Protein AF-A0A1I1UPD4-F1 (afdb_monomer)

Organism: NCBI:txid673379

Mean predicted aligned error: 24.64 Å

Secondary structure (DSSP, 8-state):
-----------PPPP--EETTTEE-HHHHHHHHHHHHHHHHHHHHHHHHHHHHHHHHHHHHHHHHHHHHHHHHHHHHHHS---SHHHHHHHHHHHHHHHHHHHHHHHHHHHHHHHHHHHHHHHHHHHHHHHHHHHHHHHHHHHHHHHHHHHHHHHHHHHHHHHHHHHHHHHHHHHHHHHHHHHHHHHHHHHHHHHHHHHHHHHHHHHHHHHHHHHHHHHHHHHHHHHHHHHHHHHHHHHHHHHHHHHHHHHHHHHHHHHHHHHHHHTTS-TT-SSSSSSTTSTTSSHHHHHHHHHHHHHHHHHHHHHHHHHHHHHHHHHHHHHHHHHHHHHHHHHHHHHHHHHHHHHHHHHHHHHHHHHHHHHHHHHHHHHHHHHHHHHHHHHHHHHHHHHHHHHHHHHHHHHHHHHHHHHHHHHHHHHHHHHHHHHHHHHHHHHHHHHHHHHHHHHHHHTTS------------------------------------------------------------------------------------------------GGGSPPPP-----------PPPPP---------------------------------

Foldseek 3Di:
DDDDDDDPPPPPPDPADADPPGDGDVVVVVVVVVVVVVVVVVVVVVVVVVVVVVVVVVVVVVVVVVVVVVVVVVCVLQVDDDPDPVSVVVVVVVVVVVVVVVVVVVVVVVVVVVVVVVVVVVVVVVVVVVVVVVVVVVVVVVVVVVVVVVVVVVVVVVVVVVVVVVVVVVVVVVVVVVVVVVVVVVVVVVVVVVVVVVVVVVVVVVVVVVVVVVVVVVVVVVVVVVVVVVVVVVVVVVVVVVVVVVVVVVVVVVVVVVCVVVCVPVVPDDPDPDPDPPPPPPPPPPVVPPVVPVVVVVVVVVVVVVVVVVVVVVVVVVVVVVVVVVVVVVVVVVVVVVVVVVVVVVVVVVVVVVVVVVVVVVVVVVVVVVVVVVVVVVVVVVVVVVVVVVVVVVVVVVVVVVVVVVVVVVVVVVVCVVVVVVVVVVVVVVVVVVVVVVVVVVVVVVVVVVVVDDDDDDDDDDDDDDDDDDDDDDDDDDDDDDDDDDDDDDDDDDDDDDDDDDDDDDDDDDDDDDDDDDDDDDDDDDDDDDDDDDDPDDDDDDDDPDDDDPPPDDDDDDDDDDDDDDDDDDDDDDDDDDDDDDDDDDDDDDDDDDDDDDDDDDDDDD

Structure (mmCIF, N/CA/C/O backbone):
data_AF-A0A1I1UPD4-F1
#
_entry.id   AF-A0A1I1UPD4-F1
#
loop_
_atom_site.group_PDB
_atom_site.id
_atom_site.type_symbol
_atom_site.label_atom_id
_atom_site.label_alt_id
_atom_site.label_comp_id
_atom_site.label_asym_id
_atom_site.label_entity_id
_atom_site.label_seq_id
_atom_site.pdbx_PDB_ins_code
_atom_site.Cartn_x
_atom_site.Cartn_y
_atom_site.Cartn_z
_atom_site.occupancy
_atom_site.B_iso_or_equiv
_atom_site.auth_seq_id
_atom_site.auth_comp_id
_atom_site.auth_asym_id
_atom_site.auth_atom_id
_atom_site.pdbx_PDB_model_num
ATOM 1 N N . MET A 1 1 ? -65.667 34.211 72.658 1.00 36.53 1 MET A N 1
ATOM 2 C CA . MET A 1 1 ? -65.838 34.947 71.383 1.00 36.53 1 MET A CA 1
ATOM 3 C C . MET A 1 1 ? -66.864 34.178 70.564 1.00 36.53 1 MET A C 1
ATOM 5 O O . MET A 1 1 ? -66.802 32.960 70.623 1.00 36.53 1 MET A O 1
ATOM 9 N N . GLY A 1 2 ? -67.821 34.786 69.866 1.00 38.06 2 GLY A N 1
ATOM 10 C CA . GLY A 1 2 ? -68.194 36.208 69.762 1.00 38.06 2 GLY A CA 1
ATOM 11 C C . GLY A 1 2 ? -69.703 36.339 69.473 1.00 38.06 2 GLY A C 1
ATOM 12 O O . GLY A 1 2 ? -70.385 35.321 69.426 1.00 38.06 2 GLY A O 1
ATOM 13 N N . LEU A 1 3 ? -70.230 37.561 69.337 1.00 45.00 3 LEU A N 1
ATOM 14 C CA . LEU A 1 3 ? -71.666 37.794 69.106 1.00 45.00 3 LEU A CA 1
ATOM 15 C C . LEU A 1 3 ? -72.043 37.659 67.622 1.00 45.00 3 LEU A C 1
ATOM 17 O O . LEU A 1 3 ? -71.364 38.241 66.780 1.00 45.00 3 LEU A O 1
ATOM 21 N N . ALA A 1 4 ? -73.157 36.971 67.368 1.00 40.34 4 ALA A N 1
ATOM 22 C CA . ALA A 1 4 ? -74.216 37.255 66.385 1.00 40.34 4 ALA A CA 1
ATOM 23 C C . ALA A 1 4 ? -75.279 36.144 66.566 1.00 40.34 4 ALA A C 1
ATOM 25 O O . ALA A 1 4 ? -74.913 34.975 66.640 1.00 40.34 4 ALA A O 1
ATOM 26 N N . ASP A 1 5 ? -76.583 36.367 66.718 1.00 50.75 5 ASP A N 1
ATOM 27 C CA . ASP A 1 5 ? -77.376 37.602 66.686 1.00 50.75 5 ASP A CA 1
ATOM 28 C C . ASP A 1 5 ? -77.166 38.441 65.421 1.00 50.75 5 ASP A C 1
ATOM 30 O O . ASP A 1 5 ? -76.593 39.525 65.456 1.00 50.75 5 ASP A O 1
ATOM 34 N N . ASP A 1 6 ? -77.665 37.921 64.299 1.00 39.50 6 ASP A N 1
ATOM 35 C CA . ASP A 1 6 ? -78.394 38.786 63.378 1.00 39.50 6 ASP A CA 1
ATOM 36 C C . ASP A 1 6 ? -79.651 38.084 62.847 1.00 39.50 6 ASP A C 1
ATOM 38 O O . ASP A 1 6 ? -79.739 36.852 62.817 1.00 39.50 6 ASP A O 1
ATOM 42 N N . ARG A 1 7 ? -80.675 38.872 62.511 1.00 44.12 7 ARG A N 1
ATOM 43 C CA . ARG A 1 7 ? -82.032 38.366 62.244 1.00 44.12 7 ARG A CA 1
ATOM 44 C C . ARG A 1 7 ? -82.291 38.122 60.763 1.00 44.12 7 ARG A C 1
ATOM 46 O O . ARG A 1 7 ? -83.248 38.671 60.214 1.00 44.12 7 ARG A O 1
ATOM 53 N N . ASP A 1 8 ? -81.556 37.185 60.173 1.00 46.94 8 ASP A N 1
ATOM 54 C CA . ASP A 1 8 ? -81.963 36.534 58.919 1.00 46.94 8 ASP A CA 1
ATOM 55 C C . ASP A 1 8 ? -83.119 35.544 59.166 1.00 46.94 8 ASP A C 1
ATOM 57 O O . ASP A 1 8 ? -83.080 34.353 58.853 1.00 46.94 8 ASP A O 1
ATOM 61 N N . LEU A 1 9 ? -84.213 36.083 59.716 1.00 51.03 9 LEU A N 1
ATOM 62 C CA . LEU A 1 9 ? -85.547 35.558 59.491 1.00 51.03 9 LEU A CA 1
ATOM 63 C C . LEU A 1 9 ? -85.828 35.720 57.997 1.00 51.03 9 LEU A C 1
ATOM 65 O O . LEU A 1 9 ? -86.355 36.748 57.564 1.00 51.03 9 LEU A O 1
ATOM 69 N N . LEU A 1 10 ? -85.456 34.689 57.229 1.00 48.47 10 LEU A N 1
ATOM 70 C CA . LEU A 1 10 ? -85.922 34.468 55.862 1.00 48.47 10 LEU A CA 1
ATOM 71 C C . LEU A 1 10 ? -87.392 34.897 55.781 1.00 48.47 10 LEU A C 1
ATOM 73 O O . LEU A 1 10 ? -88.182 34.449 56.621 1.00 48.47 10 LEU A O 1
ATOM 77 N N . PRO A 1 11 ? -87.773 35.769 54.829 1.00 51.81 11 PRO A N 1
ATOM 78 C CA . PRO A 1 11 ? -89.137 36.257 54.754 1.00 51.81 11 PRO A CA 1
ATOM 79 C C . PRO A 1 11 ? -90.055 35.068 54.482 1.00 51.81 11 PRO A C 1
ATOM 81 O O . PRO A 1 11 ? -90.130 34.581 53.353 1.00 51.81 11 PRO A O 1
ATOM 84 N N . LEU A 1 12 ? -90.740 34.597 55.532 1.00 50.75 12 LEU A N 1
ATOM 85 C CA . LEU A 1 12 ? -91.831 33.639 55.412 1.00 50.75 12 LEU A CA 1
ATOM 86 C C . LEU A 1 12 ? -92.776 34.204 54.355 1.00 50.75 12 LEU A C 1
ATOM 88 O O . LEU A 1 12 ? -93.256 35.332 54.510 1.00 50.75 12 LEU A O 1
ATOM 92 N N . GLY A 1 13 ? -92.939 33.453 53.260 1.00 53.78 13 GLY A N 1
ATOM 93 C CA . GLY A 1 13 ? -93.613 33.927 52.055 1.00 53.78 13 GLY A CA 1
ATOM 94 C C . GLY A 1 13 ? -94.929 34.598 52.417 1.00 53.78 13 GLY A C 1
ATOM 95 O O . GLY A 1 13 ? -95.688 34.061 53.226 1.00 53.78 13 GLY A O 1
ATOM 96 N N . SER A 1 14 ? -95.143 35.804 51.884 1.00 52.50 14 SER A N 1
ATOM 97 C CA . SER A 1 14 ? -96.248 36.682 52.276 1.00 52.50 14 SER A CA 1
ATOM 98 C C . SER A 1 14 ? -97.553 35.893 52.327 1.00 52.50 14 SER A C 1
ATOM 100 O O . SER A 1 14 ? -97.942 35.314 51.314 1.00 52.50 14 SER A O 1
ATOM 102 N N . GLY A 1 15 ? -98.166 35.831 53.514 1.00 66.94 15 GLY A N 1
ATOM 103 C CA . GLY A 1 15 ? -99.244 34.883 53.800 1.00 66.94 15 GLY A CA 1
ATOM 104 C C . GLY A 1 15 ? -100.367 34.912 52.762 1.00 66.94 15 GLY A C 1
ATOM 105 O O . GLY A 1 15 ? -100.712 35.982 52.267 1.00 66.94 15 GLY A O 1
ATOM 106 N N . PHE A 1 16 ? -100.899 33.719 52.480 1.00 73.31 16 PHE A N 1
ATOM 107 C CA . PHE A 1 16 ? -101.777 33.356 51.360 1.00 73.31 16 PHE A CA 1
ATOM 108 C C . PHE A 1 16 ? -102.656 34.484 50.797 1.00 73.31 16 PHE A C 1
ATOM 110 O O . PHE A 1 16 ? -103.367 35.168 51.541 1.00 73.31 16 PHE A O 1
ATOM 117 N N . ASP A 1 17 ? -102.688 34.604 49.470 1.00 76.75 17 ASP A N 1
ATOM 118 C CA . ASP A 1 17 ? -103.491 35.603 48.769 1.00 76.75 17 ASP A CA 1
ATOM 119 C C . ASP A 1 17 ? -104.973 35.517 49.158 1.00 76.75 17 ASP A C 1
ATOM 121 O O . ASP A 1 17 ? -105.576 34.443 49.230 1.00 76.75 17 ASP A O 1
ATOM 125 N N . ILE A 1 18 ? -105.585 36.674 49.418 1.00 74.44 18 ILE A N 1
ATOM 126 C CA . ILE A 1 18 ? -106.953 36.747 49.938 1.00 74.44 18 ILE A CA 1
ATOM 127 C C . ILE A 1 18 ? -107.952 36.852 48.782 1.00 74.44 18 ILE A C 1
ATOM 129 O O . ILE A 1 18 ? -108.127 37.900 48.155 1.00 74.44 18 ILE A O 1
ATOM 133 N N . VAL A 1 19 ? -108.677 35.763 48.545 1.00 71.75 19 VAL A N 1
ATOM 134 C CA . VAL A 1 19 ? -109.734 35.662 47.538 1.00 71.75 19 VAL A CA 1
ATOM 135 C C . VAL A 1 19 ? -111.017 36.357 48.035 1.00 71.75 19 VAL A C 1
ATOM 137 O O . VAL A 1 19 ? -111.270 36.521 49.236 1.00 71.75 19 VAL A O 1
ATOM 140 N N . ARG A 1 20 ? -111.855 36.827 47.097 1.00 67.50 20 ARG A N 1
ATOM 141 C CA . ARG A 1 20 ? -113.077 37.608 47.380 1.00 67.50 20 ARG A CA 1
ATOM 142 C C . ARG A 1 20 ? -113.941 36.975 48.484 1.00 67.50 20 ARG A C 1
ATOM 144 O O . ARG A 1 20 ? -114.362 35.830 48.365 1.00 67.50 20 ARG A O 1
ATOM 151 N N . LYS A 1 21 ? -114.308 37.806 49.472 1.00 61.62 21 LYS A N 1
ATOM 152 C CA . LYS A 1 21 ? -114.945 37.474 50.769 1.00 61.62 21 LYS A CA 1
ATOM 153 C C . LYS A 1 21 ? -114.003 36.999 51.890 1.00 61.62 21 LYS A C 1
ATOM 155 O O . LYS A 1 21 ? -114.496 36.518 52.903 1.00 61.62 21 LYS A O 1
ATOM 160 N N . GLY A 1 22 ? -112.694 37.231 51.779 1.00 65.44 22 GLY A N 1
ATOM 161 C CA . GLY A 1 22 ? -111.788 37.149 52.934 1.00 65.44 22 GLY A CA 1
ATOM 162 C C . GLY A 1 22 ? -111.326 35.735 53.287 1.00 65.44 22 GLY A C 1
ATOM 163 O O . GLY A 1 22 ? -110.913 35.503 54.418 1.00 65.44 22 GLY A O 1
ATOM 164 N N . GLY A 1 23 ? -111.421 34.797 52.342 1.00 75.00 23 GLY A N 1
ATOM 165 C CA . GLY A 1 23 ? -110.798 33.481 52.456 1.00 75.00 23 GLY A CA 1
ATOM 166 C C . GLY A 1 23 ? -109.433 33.480 51.775 1.00 75.00 23 GLY A C 1
ATOM 167 O O . G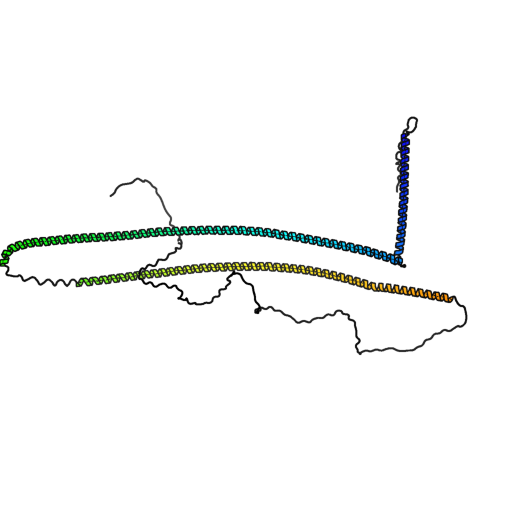LY A 1 23 ? -109.266 34.122 50.741 1.00 75.00 23 GLY A O 1
ATOM 168 N N . TYR A 1 24 ? -108.477 32.755 52.343 1.00 78.19 24 TYR A N 1
ATOM 169 C CA . TYR A 1 24 ? -107.187 32.480 51.711 1.00 78.19 24 TYR A CA 1
ATOM 170 C C . TYR A 1 24 ? -107.355 31.631 50.444 1.00 78.19 24 TYR A C 1
ATOM 172 O O . TYR A 1 24 ? -108.288 30.824 50.366 1.00 78.19 24 TYR A O 1
ATOM 180 N N . ASP A 1 25 ? -106.459 31.783 49.466 1.00 80.44 25 ASP A N 1
ATOM 181 C CA . ASP A 1 25 ? -106.403 30.873 48.326 1.00 80.44 25 ASP A CA 1
ATOM 182 C C . ASP A 1 25 ? -106.043 29.468 48.811 1.00 80.44 25 ASP A C 1
ATOM 184 O O . ASP A 1 25 ? -104.932 29.186 49.267 1.00 80.44 25 ASP A O 1
ATOM 188 N N . ARG A 1 26 ? -107.021 28.571 48.696 1.00 82.00 26 ARG A N 1
ATOM 189 C CA . ARG A 1 26 ? -106.889 27.180 49.097 1.00 82.00 26 ARG A CA 1
ATOM 190 C C . ARG A 1 26 ? -105.757 26.469 48.354 1.00 82.00 26 ARG A C 1
ATOM 192 O O . ARG A 1 26 ? -105.128 25.616 48.962 1.00 82.00 26 ARG A O 1
ATOM 199 N N . ALA A 1 27 ? -105.472 26.812 47.096 1.00 82.88 27 ALA A N 1
ATOM 200 C CA . ALA A 1 27 ? -104.369 26.187 46.369 1.00 82.88 27 ALA A CA 1
ATOM 201 C C . ALA A 1 27 ? -103.019 26.490 47.041 1.00 82.88 27 ALA A C 1
ATOM 203 O O . ALA A 1 27 ? -102.216 25.586 47.235 1.00 82.88 27 ALA A O 1
ATOM 204 N N . GLN A 1 28 ? -102.811 27.736 47.482 1.00 84.25 28 GLN A N 1
ATOM 205 C CA . GLN A 1 28 ? -101.594 28.149 48.187 1.00 84.25 28 GLN A CA 1
ATOM 206 C C . GLN A 1 28 ? -101.514 27.565 49.608 1.00 84.25 28 GLN A C 1
ATOM 208 O O . GLN A 1 28 ? -100.425 27.239 50.079 1.00 84.25 28 GLN A O 1
ATOM 213 N N . VAL A 1 29 ? -102.657 27.416 50.294 1.00 86.19 29 VAL A N 1
ATOM 214 C CA . VAL A 1 29 ? -102.732 26.754 51.610 1.00 86.19 29 VAL A CA 1
ATOM 215 C C . VAL A 1 29 ? -102.390 25.272 51.496 1.00 86.19 29 VAL A C 1
ATOM 217 O O . VAL A 1 29 ? -101.519 24.801 52.224 1.00 86.19 29 VAL A O 1
ATOM 220 N N . ASP A 1 30 ? -103.043 24.555 50.579 1.00 86.12 30 ASP A N 1
ATOM 221 C CA . ASP A 1 30 ? -102.833 23.122 50.374 1.00 86.12 30 ASP A CA 1
ATOM 222 C C . ASP A 1 30 ? -101.368 22.872 49.917 1.00 86.12 30 ASP A C 1
ATOM 224 O O . ASP A 1 30 ? -100.697 22.022 50.496 1.00 86.12 30 ASP A O 1
ATOM 228 N N . GLU A 1 31 ? -100.798 23.700 49.024 1.00 85.81 31 GLU A N 1
ATOM 229 C CA . GLU A 1 31 ? -99.375 23.639 48.618 1.00 85.81 31 GLU A CA 1
ATOM 230 C C . GLU A 1 31 ? -98.392 23.921 49.777 1.00 85.81 31 GLU A C 1
ATOM 232 O O . GLU A 1 31 ? -97.355 23.265 49.902 1.00 85.81 31 GLU A O 1
ATOM 237 N N . HIS A 1 32 ? -98.681 24.887 50.659 1.00 85.88 32 HIS A N 1
ATOM 238 C CA . HIS A 1 32 ? -97.813 25.152 51.813 1.00 85.88 32 HIS A CA 1
ATOM 239 C C . HIS A 1 32 ? -97.901 24.041 52.865 1.00 85.88 32 HIS A C 1
ATOM 241 O O . HIS A 1 32 ? -96.882 23.710 53.476 1.00 85.88 32 HIS A O 1
ATOM 247 N N . LEU A 1 33 ? -99.079 23.445 53.060 1.00 89.06 33 LEU A N 1
ATOM 248 C CA . LEU A 1 33 ? -99.227 22.276 53.921 1.00 89.06 33 LEU A CA 1
ATOM 249 C C . LEU A 1 33 ? -98.472 21.079 53.339 1.00 89.06 33 LEU A C 1
ATOM 251 O O . LEU A 1 33 ? -97.711 20.471 54.079 1.00 89.06 33 LEU A O 1
ATOM 255 N N . GLU A 1 34 ? -98.572 20.806 52.034 1.00 90.31 34 GLU A N 1
ATOM 256 C CA . GLU A 1 34 ? -97.769 19.775 51.354 1.00 90.31 34 GLU A CA 1
ATOM 257 C C . GLU A 1 34 ? -96.257 20.021 51.493 1.00 90.31 34 GLU A C 1
ATOM 259 O O . GLU A 1 34 ? -95.503 19.077 51.736 1.00 90.31 34 GLU A O 1
ATOM 264 N N . ARG A 1 35 ? -95.813 21.285 51.419 1.00 90.81 35 ARG A N 1
ATOM 265 C CA . ARG A 1 35 ? -94.422 21.692 51.678 1.00 90.81 35 ARG A CA 1
ATOM 266 C C . ARG A 1 35 ? -93.993 21.402 53.121 1.00 90.81 35 ARG A C 1
ATOM 268 O O . ARG A 1 35 ? -92.980 20.742 53.310 1.00 90.81 35 ARG A O 1
ATOM 275 N N . ILE A 1 36 ? -94.779 21.802 54.125 1.00 91.44 36 ILE A N 1
ATOM 276 C CA . ILE A 1 36 ? -94.488 21.504 55.543 1.00 91.44 36 ILE A CA 1
ATOM 277 C C . ILE A 1 36 ? -94.481 19.989 55.795 1.00 91.44 36 ILE A C 1
ATOM 279 O O . ILE A 1 36 ? -93.626 19.488 56.519 1.00 91.44 36 ILE A O 1
ATOM 283 N N . ASP A 1 37 ? -95.400 19.244 55.184 1.00 92.88 37 ASP A N 1
ATOM 284 C CA . ASP A 1 37 ? -95.463 17.784 55.271 1.00 92.88 37 ASP A CA 1
ATOM 285 C C . ASP A 1 37 ? -94.230 17.117 54.631 1.00 92.88 37 ASP A C 1
ATOM 287 O O . ASP A 1 37 ? -93.752 16.092 55.123 1.00 92.88 37 ASP A O 1
ATOM 291 N N . ALA A 1 38 ? -93.692 17.687 53.548 1.00 92.62 38 ALA A N 1
ATOM 292 C CA . ALA A 1 38 ? -92.435 17.256 52.942 1.00 92.62 38 ALA A CA 1
ATOM 293 C C . ALA A 1 38 ? -91.226 17.595 53.833 1.00 92.62 38 ALA A C 1
ATOM 295 O O . ALA A 1 38 ? -90.409 16.712 54.094 1.00 92.62 38 ALA A O 1
ATOM 296 N N . ASP A 1 39 ? -91.157 18.815 54.370 1.00 91.56 39 ASP A N 1
ATOM 297 C CA . ASP A 1 39 ? -90.093 19.266 55.276 1.00 91.56 39 ASP A CA 1
ATOM 298 C C . ASP A 1 39 ? -90.072 18.441 56.577 1.00 91.56 39 ASP A C 1
ATOM 300 O O . ASP A 1 39 ? -89.012 18.029 57.045 1.00 91.56 39 ASP A O 1
ATOM 304 N N . LEU A 1 40 ? -91.239 18.108 57.143 1.00 93.81 40 LEU A N 1
ATOM 305 C CA . LEU A 1 40 ? -91.360 17.236 58.317 1.00 93.81 40 LEU A CA 1
ATOM 306 C C . LEU A 1 40 ? -90.964 15.785 58.017 1.00 93.81 40 LEU A C 1
ATOM 308 O O . LEU A 1 40 ? -90.364 15.132 58.876 1.00 93.81 40 LEU A O 1
ATOM 312 N N . ARG A 1 41 ? -91.260 15.265 56.817 1.00 94.69 41 ARG A N 1
ATOM 313 C CA . ARG A 1 41 ? -90.784 13.940 56.374 1.00 94.69 41 ARG A CA 1
ATOM 314 C C . ARG A 1 41 ? -89.267 13.929 56.194 1.00 94.69 41 ARG A C 1
ATOM 316 O O . ARG A 1 41 ? -88.632 12.977 56.643 1.00 94.69 41 ARG A O 1
ATOM 323 N N . LEU A 1 42 ? -88.695 14.987 55.616 1.00 94.75 42 LEU A N 1
ATOM 324 C CA . LEU A 1 42 ? -87.251 15.161 55.467 1.00 94.75 42 LEU A CA 1
ATOM 325 C C . LEU A 1 42 ? -86.563 15.230 56.837 1.00 94.75 42 LEU A C 1
ATOM 327 O O . LEU A 1 42 ? -85.730 14.383 57.132 1.00 94.75 42 LEU A O 1
ATOM 331 N N . LEU A 1 43 ? -87.001 16.120 57.732 1.00 94.25 43 LEU A N 1
ATOM 332 C CA . LEU A 1 43 ? -86.461 16.231 59.095 1.00 94.25 43 LEU A CA 1
ATOM 333 C C . LEU A 1 43 ? -86.627 14.944 59.920 1.00 94.25 43 LEU A C 1
ATOM 335 O O . LEU A 1 43 ? -85.787 14.642 60.766 1.00 94.25 43 LEU A O 1
ATOM 339 N N . THR A 1 44 ? -87.688 14.166 59.683 1.00 95.56 44 THR A N 1
ATOM 340 C CA . THR A 1 44 ? -87.862 12.841 60.303 1.00 95.56 44 THR A CA 1
ATOM 341 C C . THR A 1 44 ? -86.841 11.841 59.756 1.00 95.56 44 THR A C 1
ATOM 343 O O . THR A 1 44 ? -86.198 11.149 60.542 1.00 95.56 44 THR A O 1
ATOM 346 N N . SER A 1 45 ? -86.641 11.808 58.435 1.00 96.56 45 SER A N 1
ATOM 347 C CA . SER A 1 45 ? -85.617 10.987 57.777 1.00 96.56 45 SER A CA 1
ATOM 348 C C . SER A 1 45 ? -84.206 11.348 58.252 1.00 96.56 45 SER A C 1
ATOM 350 O O . SER A 1 45 ? -83.440 10.461 58.618 1.00 96.56 45 SER A O 1
ATOM 352 N N . ASP A 1 46 ? -83.876 12.638 58.316 1.00 94.88 46 ASP A N 1
ATOM 353 C CA . ASP A 1 46 ? -82.564 13.134 58.741 1.00 94.88 46 ASP A CA 1
ATOM 354 C C . ASP A 1 46 ? -82.305 12.847 60.225 1.00 94.88 46 ASP A C 1
ATOM 356 O O . ASP A 1 46 ? -81.214 12.409 60.594 1.00 94.88 46 ASP A O 1
ATOM 360 N N . ARG A 1 47 ? -83.323 13.009 61.085 1.00 95.94 47 ARG A N 1
ATOM 361 C CA . ARG A 1 47 ? -83.262 12.599 62.497 1.00 95.94 47 ARG A CA 1
ATOM 362 C C . ARG A 1 47 ? -82.999 11.102 62.622 1.00 95.94 47 ARG A C 1
ATOM 364 O O . ARG A 1 47 ? -82.130 10.707 63.394 1.00 95.94 47 ARG A O 1
ATOM 371 N N . ASP A 1 48 ? -83.739 10.270 61.897 1.00 95.94 48 ASP A N 1
ATOM 372 C CA . ASP A 1 48 ? -83.646 8.815 62.035 1.00 95.94 48 ASP A CA 1
ATOM 373 C C . ASP A 1 48 ? -82.342 8.273 61.424 1.00 95.94 48 ASP A C 1
ATOM 375 O O . ASP A 1 48 ? -81.726 7.365 61.989 1.00 95.94 48 ASP A O 1
ATOM 379 N N . ALA A 1 49 ? -81.832 8.911 60.365 1.00 95.69 49 ALA A N 1
ATOM 380 C CA . ALA A 1 49 ? -80.484 8.695 59.848 1.00 95.69 49 ALA A CA 1
ATOM 381 C C . ALA A 1 49 ? -79.404 9.103 60.867 1.00 95.69 49 ALA A C 1
ATOM 383 O O . ALA A 1 49 ? -78.490 8.321 61.124 1.00 95.69 49 ALA A O 1
ATOM 384 N N . ALA A 1 50 ? -79.519 10.271 61.508 1.00 93.62 50 ALA A N 1
ATOM 385 C CA . ALA A 1 50 ? -78.577 10.722 62.536 1.00 93.62 50 ALA A CA 1
ATOM 386 C C . ALA A 1 50 ? -78.602 9.833 63.795 1.00 93.62 50 ALA A C 1
ATOM 388 O O . ALA A 1 50 ? -77.553 9.541 64.372 1.00 93.62 50 ALA A O 1
ATOM 389 N N . VAL A 1 51 ? -79.777 9.340 64.204 1.00 96.25 51 VAL A N 1
ATOM 390 C CA . VAL A 1 51 ? -79.921 8.349 65.285 1.00 96.25 51 VAL A CA 1
ATOM 391 C C . VAL A 1 51 ? -79.281 7.014 64.891 1.00 96.25 51 VAL A C 1
ATOM 393 O O . VAL A 1 51 ? -78.584 6.413 65.709 1.00 96.25 51 VAL A O 1
ATOM 396 N N . SER A 1 52 ? -79.448 6.571 63.640 1.00 95.44 52 SER A N 1
ATOM 397 C CA . SER A 1 52 ? -78.793 5.364 63.123 1.00 95.44 52 SER A CA 1
ATOM 398 C C . SER A 1 52 ? -77.265 5.500 63.115 1.00 95.44 52 SER A C 1
ATOM 400 O O . SER A 1 52 ? -76.584 4.649 63.688 1.00 95.44 52 SER A O 1
ATOM 402 N N . GLN A 1 53 ? -76.732 6.608 62.588 1.00 94.56 53 GLN A N 1
ATOM 403 C CA . GLN A 1 53 ? -75.296 6.918 62.585 1.00 94.56 53 GLN A CA 1
ATOM 404 C C . GLN A 1 53 ? -74.729 7.016 64.007 1.00 94.56 53 GLN A C 1
ATOM 406 O O . GLN A 1 53 ? -73.681 6.445 64.292 1.00 94.56 53 GLN A O 1
ATOM 411 N N . SER A 1 54 ? -75.434 7.674 64.932 1.00 95.75 54 SER A N 1
ATOM 412 C CA . SER A 1 54 ? -75.046 7.751 66.347 1.00 95.75 54 SER A CA 1
ATOM 413 C C . SER A 1 54 ? -75.007 6.365 67.009 1.00 95.75 54 SER A C 1
ATOM 415 O O . SER A 1 54 ? -74.059 6.033 67.727 1.00 95.75 54 SER A O 1
ATOM 417 N N . GLY A 1 55 ? -75.991 5.509 66.713 1.00 95.88 55 GLY A N 1
ATOM 418 C CA . GLY A 1 55 ? -76.025 4.118 67.166 1.00 95.88 55 GLY A CA 1
ATOM 419 C C . GLY A 1 55 ? -74.924 3.244 66.554 1.00 95.88 55 GLY A C 1
ATOM 420 O O . GLY A 1 55 ? -74.427 2.335 67.219 1.00 95.88 55 GLY A O 1
ATOM 421 N N . GLU A 1 56 ? -74.512 3.510 65.315 1.00 95.81 56 GLU A N 1
ATOM 422 C CA . GLU A 1 56 ? -73.400 2.818 64.661 1.00 95.81 56 GLU A CA 1
ATOM 423 C C . GLU A 1 56 ? -72.039 3.273 65.203 1.00 95.81 56 GLU A C 1
ATOM 425 O O . GLU A 1 56 ? -71.251 2.433 65.632 1.00 95.81 56 GLU A O 1
ATOM 430 N N . LEU A 1 57 ? -71.800 4.583 65.304 1.00 94.06 57 LEU A N 1
ATOM 431 C CA . LEU A 1 57 ? -70.605 5.149 65.938 1.00 94.06 57 LEU A CA 1
ATOM 432 C C . LEU A 1 57 ? -70.462 4.678 67.392 1.00 94.06 57 LEU A C 1
ATOM 434 O O . LEU A 1 57 ? -69.358 4.364 67.829 1.00 94.06 57 LEU A O 1
ATOM 438 N N . SER A 1 58 ? -71.569 4.537 68.127 1.00 96.25 58 SER A N 1
ATOM 439 C CA . SER A 1 58 ? -71.563 3.962 69.479 1.00 96.25 58 SER A CA 1
ATOM 440 C C . SER A 1 58 ? -71.101 2.497 69.494 1.00 96.25 58 SER A C 1
ATOM 442 O O . SER A 1 58 ? -70.325 2.116 70.368 1.00 96.25 58 SER A O 1
ATOM 444 N N . LYS A 1 59 ? -71.514 1.676 68.514 1.00 96.38 59 LYS A N 1
ATOM 445 C CA . LYS A 1 59 ? -71.033 0.287 68.368 1.00 96.38 59 LYS A CA 1
ATOM 446 C C . LYS A 1 59 ? -69.559 0.234 67.969 1.00 96.38 59 LYS A C 1
ATOM 448 O O . LYS A 1 59 ? -68.824 -0.582 68.513 1.00 96.38 59 LYS A O 1
ATOM 453 N N . GLN A 1 60 ? -69.123 1.099 67.052 1.00 96.38 60 GLN A N 1
ATOM 454 C CA . GLN A 1 60 ? -67.721 1.188 66.631 1.00 96.38 60 GLN A CA 1
ATOM 455 C C . GLN A 1 60 ? -66.820 1.616 67.801 1.00 96.38 60 GLN A C 1
ATOM 457 O O . GLN A 1 60 ? -65.786 0.995 68.030 1.00 96.38 60 GLN A O 1
ATOM 462 N N . LEU A 1 61 ? -67.245 2.605 68.598 1.00 95.56 61 LEU A N 1
ATOM 463 C CA . LEU A 1 61 ? -66.548 3.026 69.816 1.00 95.56 61 LEU A CA 1
ATOM 464 C C . LEU A 1 61 ? -66.473 1.911 70.862 1.00 95.56 61 LEU A C 1
ATOM 466 O O . LEU A 1 61 ? -65.418 1.732 71.464 1.00 95.56 61 LEU A O 1
ATOM 470 N N . GLU A 1 62 ? -67.548 1.153 71.084 1.00 95.62 62 GLU A N 1
ATOM 471 C CA . GLU A 1 62 ? -67.532 0.063 72.067 1.00 95.62 62 GLU A CA 1
ATOM 472 C C . GLU A 1 62 ? -66.711 -1.144 71.586 1.00 95.62 62 GLU A C 1
ATOM 474 O O . GLU A 1 62 ? -65.951 -1.719 72.364 1.00 95.62 62 GLU A O 1
ATOM 479 N N . SER A 1 63 ? -66.750 -1.453 70.284 1.00 96.56 63 SER A N 1
ATOM 480 C CA . SER A 1 63 ? -65.850 -2.426 69.656 1.00 96.56 63 SER A CA 1
ATOM 481 C C . SER A 1 63 ? -64.388 -2.016 69.852 1.00 96.56 63 SER A C 1
ATOM 483 O O . SER A 1 63 ? -63.614 -2.782 70.423 1.00 96.56 63 SER A O 1
ATOM 485 N N . ALA A 1 64 ? -64.028 -0.782 69.481 1.00 93.75 64 ALA A N 1
ATOM 486 C CA . ALA A 1 64 ? -62.673 -0.254 69.631 1.00 93.75 64 ALA A CA 1
ATOM 487 C C . ALA A 1 64 ? -62.225 -0.176 71.102 1.00 93.75 64 ALA A C 1
ATOM 489 O O . ALA A 1 64 ? -61.065 -0.434 71.400 1.00 93.75 64 ALA A O 1
ATOM 490 N N . ARG A 1 65 ? -63.127 0.120 72.049 1.00 94.62 65 ARG A N 1
ATOM 491 C CA . ARG A 1 65 ? -62.838 0.038 73.494 1.00 94.62 65 ARG A CA 1
ATOM 492 C C . ARG A 1 65 ? -62.534 -1.389 73.930 1.00 94.62 65 ARG A C 1
ATOM 494 O O . ARG A 1 65 ? -61.547 -1.592 74.629 1.00 94.62 65 ARG A O 1
ATOM 501 N N . SER A 1 66 ? -63.342 -2.365 73.513 1.00 95.12 66 SER A N 1
ATOM 502 C CA . SER A 1 66 ? -63.121 -3.777 73.851 1.00 95.12 66 SER A CA 1
ATOM 503 C C . SER A 1 66 ? -61.818 -4.321 73.250 1.00 95.12 66 SER A C 1
ATOM 505 O O . SER A 1 66 ? -61.101 -5.079 73.902 1.00 95.12 66 SER A O 1
ATOM 507 N N . GLU A 1 67 ? -61.456 -3.861 72.050 1.00 94.25 67 GLU A N 1
ATOM 508 C CA . GLU A 1 67 ? -60.186 -4.166 71.394 1.00 94.25 67 GLU A CA 1
ATOM 509 C C . GLU A 1 67 ? -59.005 -3.504 72.115 1.00 94.25 67 GLU A C 1
ATOM 511 O O . GLU A 1 67 ? -58.044 -4.189 72.457 1.00 94.25 67 GLU A O 1
ATOM 516 N N . ILE A 1 68 ? -59.095 -2.209 72.443 1.00 92.81 68 ILE A N 1
ATOM 517 C CA . ILE A 1 68 ? -58.087 -1.488 73.236 1.00 92.81 68 ILE A CA 1
ATOM 518 C C . ILE A 1 68 ? -57.879 -2.155 74.600 1.00 92.81 68 ILE A C 1
ATOM 520 O O . ILE A 1 68 ? -56.739 -2.276 75.041 1.00 92.81 68 ILE A O 1
ATOM 524 N N . GLU A 1 69 ? -58.939 -2.611 75.264 1.00 92.50 69 GLU A N 1
ATOM 525 C CA . GLU A 1 69 ? -58.831 -3.267 76.569 1.00 92.50 69 GLU A CA 1
ATOM 526 C C . GLU A 1 69 ? -58.253 -4.689 76.456 1.00 92.50 69 GLU A C 1
ATOM 528 O O . GLU A 1 69 ? -57.401 -5.076 77.256 1.00 92.50 69 GLU A O 1
ATOM 533 N N . SER A 1 70 ? -58.602 -5.434 75.400 1.00 91.94 70 SER A N 1
ATOM 534 C CA . SER A 1 70 ? -57.955 -6.710 75.061 1.00 91.94 70 SER A CA 1
ATOM 535 C C . SER A 1 70 ? -56.456 -6.530 74.788 1.00 91.94 70 SER A C 1
ATOM 537 O O . SER A 1 70 ? -55.632 -7.251 75.356 1.00 91.94 70 SER A O 1
ATOM 539 N N . LEU A 1 71 ? -56.085 -5.529 73.982 1.00 86.56 71 LEU A N 1
ATOM 540 C CA . LEU A 1 71 ? -54.698 -5.186 73.660 1.00 86.56 71 LEU A CA 1
ATOM 541 C C . LEU A 1 71 ? -53.926 -4.703 74.895 1.00 86.56 71 LEU A C 1
ATOM 543 O O . LEU A 1 71 ? -52.782 -5.108 75.087 1.00 86.56 71 LEU A O 1
ATOM 547 N N . ARG A 1 72 ? -54.540 -3.902 75.775 1.00 87.31 72 ARG A N 1
ATOM 548 C CA . ARG A 1 72 ? -53.953 -3.517 77.070 1.00 87.31 72 ARG A CA 1
ATOM 549 C C . ARG A 1 72 ? -53.707 -4.729 77.953 1.00 87.31 72 ARG A C 1
ATOM 551 O O . ARG A 1 72 ? -52.597 -4.880 78.446 1.00 87.31 72 ARG A O 1
ATOM 558 N N . GLY A 1 73 ? -54.686 -5.623 78.089 1.00 84.69 73 GLY A N 1
ATOM 559 C CA . GLY A 1 73 ? -54.529 -6.862 78.849 1.00 84.69 73 GLY A CA 1
ATOM 560 C C . GLY A 1 73 ? -53.435 -7.776 78.280 1.00 84.69 73 GLY A C 1
ATOM 561 O O . GLY A 1 73 ? -52.702 -8.399 79.044 1.00 84.69 73 GLY A O 1
ATOM 562 N N . GLN A 1 74 ? -53.278 -7.835 76.952 1.00 80.31 74 GLN A N 1
ATOM 563 C CA . GLN A 1 74 ? -52.163 -8.533 76.296 1.00 80.31 74 GLN A CA 1
ATOM 564 C C . GLN A 1 74 ? -50.815 -7.858 76.599 1.00 80.31 74 GLN A C 1
ATOM 566 O O . GLN A 1 74 ? -49.870 -8.533 76.998 1.00 80.31 74 GLN A O 1
ATOM 571 N N . VAL A 1 75 ? -50.722 -6.530 76.472 1.00 82.69 75 VAL A N 1
ATOM 572 C CA . VAL A 1 75 ? -49.506 -5.761 76.792 1.00 82.69 75 VAL A CA 1
ATOM 573 C C . VAL A 1 75 ? -49.137 -5.881 78.273 1.00 82.69 75 VAL A C 1
ATOM 575 O O . VAL A 1 75 ? -47.962 -6.036 78.587 1.00 82.69 75 VAL A O 1
ATOM 578 N N . GLU A 1 76 ? -50.106 -5.888 79.187 1.00 79.31 76 GLU A N 1
ATOM 579 C CA . GLU A 1 76 ? -49.859 -6.060 80.622 1.00 79.31 76 GLU A CA 1
ATOM 580 C C . GLU A 1 76 ? -49.392 -7.487 80.965 1.00 79.31 76 GLU A C 1
ATOM 582 O O . GLU A 1 76 ? -48.552 -7.660 81.849 1.00 79.31 76 GLU A O 1
ATOM 587 N N . ARG A 1 77 ? -49.877 -8.515 80.251 1.00 75.06 77 ARG A N 1
ATOM 588 C CA . ARG A 1 77 ? -49.353 -9.890 80.367 1.00 75.06 77 ARG A CA 1
ATOM 589 C C . ARG A 1 77 ? -47.932 -10.014 79.813 1.00 75.06 77 ARG A C 1
ATOM 591 O O . ARG A 1 77 ? -47.089 -10.612 80.471 1.00 75.06 77 ARG A O 1
ATOM 598 N N . LEU A 1 78 ? -47.654 -9.421 78.651 1.00 68.75 78 LEU A N 1
ATOM 599 C CA . LEU A 1 78 ? -46.344 -9.480 77.985 1.00 68.75 78 LEU A CA 1
ATOM 600 C C . LEU A 1 78 ? -45.277 -8.573 78.627 1.00 68.75 78 LEU A C 1
ATOM 602 O O . LEU A 1 78 ? -44.085 -8.831 78.468 1.00 68.75 78 LEU A O 1
ATOM 606 N N . GLY A 1 79 ? -45.690 -7.506 79.318 1.00 74.19 79 GLY A N 1
ATOM 607 C CA . GLY A 1 79 ? -44.809 -6.550 79.998 1.00 74.19 79 GLY A CA 1
ATOM 608 C C . GLY A 1 79 ? -44.406 -6.953 81.419 1.00 74.19 79 GLY A C 1
ATOM 609 O O . GLY A 1 79 ? -43.473 -6.375 81.974 1.00 74.19 79 GLY A O 1
ATOM 610 N N . LYS A 1 80 ? -45.077 -7.945 82.016 1.00 76.12 80 LYS A N 1
ATOM 611 C CA . LYS A 1 80 ? -44.662 -8.555 83.287 1.00 76.12 80 LYS A CA 1
ATOM 612 C C . LYS A 1 80 ? -43.550 -9.587 83.037 1.00 76.12 80 LYS A C 1
ATOM 614 O O . LYS A 1 80 ? -43.563 -10.249 81.998 1.00 76.12 80 LYS A O 1
ATOM 619 N N . PRO A 1 81 ? -42.593 -9.767 83.969 1.00 63.16 81 PRO A N 1
ATOM 620 C CA . PRO A 1 81 ? -41.630 -10.862 83.873 1.00 63.16 81 PRO A CA 1
ATOM 621 C C . PRO A 1 81 ? -42.380 -12.209 83.854 1.00 63.16 81 PRO A C 1
ATOM 623 O O . PRO A 1 81 ? -43.360 -12.363 84.590 1.00 63.16 81 PRO A O 1
ATOM 626 N N . PRO A 1 82 ? -41.976 -13.179 83.013 1.00 62.22 82 PRO A N 1
ATOM 627 C CA . PRO A 1 82 ? -42.785 -14.361 82.740 1.00 62.22 82 PRO A CA 1
ATOM 628 C C . PRO A 1 82 ? -42.711 -15.382 83.883 1.00 62.22 82 PRO A C 1
ATOM 630 O O . PRO A 1 82 ? -41.905 -16.305 83.871 1.00 62.22 82 PRO A O 1
ATOM 633 N N . THR A 1 83 ? -43.605 -15.243 84.859 1.00 66.31 83 THR A N 1
ATOM 634 C CA . THR A 1 83 ? -43.781 -16.186 85.979 1.00 66.31 83 THR A CA 1
ATOM 635 C C . THR A 1 83 ? -44.707 -17.367 85.649 1.00 66.31 83 THR A C 1
ATOM 637 O O . THR A 1 83 ? -45.046 -18.152 86.532 1.00 66.31 83 THR A O 1
ATOM 640 N N . THR A 1 84 ? -45.140 -17.505 84.390 1.00 71.81 84 THR A N 1
ATOM 641 C CA . THR A 1 84 ? -46.031 -18.580 83.919 1.00 71.81 84 THR A CA 1
ATOM 642 C C . THR A 1 84 ? -45.573 -19.139 82.570 1.00 71.81 84 THR A C 1
ATOM 644 O O . THR A 1 84 ? -45.102 -18.403 81.699 1.00 71.81 84 THR A O 1
ATOM 647 N N . MET A 1 85 ? -45.746 -20.452 82.383 1.00 68.62 85 MET A N 1
ATOM 648 C CA . MET A 1 85 ? -45.322 -21.164 81.167 1.00 68.62 85 MET A CA 1
ATOM 649 C C . MET A 1 85 ? -46.063 -20.685 79.909 1.00 68.62 85 MET A C 1
ATOM 651 O O . MET A 1 85 ? -45.471 -20.622 78.833 1.00 68.62 85 MET A O 1
ATOM 655 N N . GLU A 1 86 ? -47.335 -20.298 80.040 1.00 74.50 86 GLU A N 1
ATOM 656 C CA . GLU A 1 86 ? -48.140 -19.792 78.922 1.00 74.50 86 GLU A CA 1
ATOM 657 C C . GLU A 1 86 ? -47.588 -18.4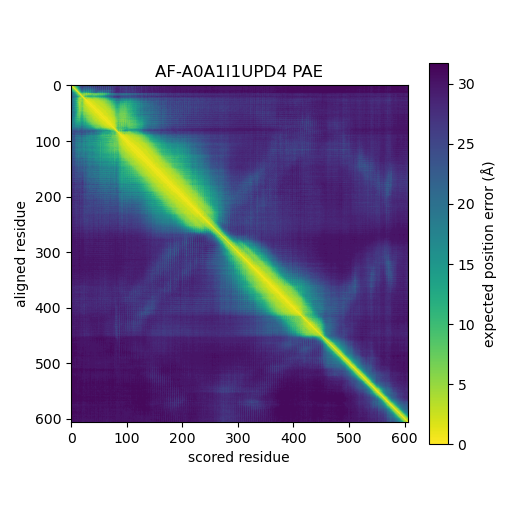64 78.385 1.00 74.50 86 GLU A C 1
ATOM 659 O O . GLU A 1 86 ? -47.359 -18.359 77.181 1.00 74.50 86 GLU A O 1
ATOM 664 N N . GLY A 1 87 ? -47.260 -17.499 79.254 1.00 74.31 87 GLY A N 1
ATOM 665 C CA . GLY A 1 87 ? -46.662 -16.219 78.842 1.00 74.31 87 GLY A CA 1
ATOM 666 C C . GLY A 1 87 ? -45.268 -16.369 78.215 1.00 74.31 87 GLY A C 1
ATOM 667 O O . GLY A 1 87 ? -44.921 -15.643 77.282 1.00 74.31 87 GLY A O 1
ATOM 668 N N . LEU A 1 88 ? -44.491 -17.361 78.666 1.00 76.31 88 LEU A N 1
ATOM 669 C CA . LEU A 1 88 ? -43.253 -17.783 78.001 1.00 76.31 88 LEU A CA 1
ATOM 670 C C . LEU A 1 88 ? -43.534 -18.299 76.581 1.00 76.31 88 LEU A C 1
ATOM 672 O O . LEU A 1 88 ? -42.880 -17.869 75.631 1.00 76.31 88 LEU A O 1
ATOM 676 N N . SER A 1 89 ? -44.538 -19.167 76.418 1.00 81.06 89 SER A N 1
ATOM 677 C CA . SER A 1 89 ? -44.911 -19.728 75.114 1.00 81.06 89 SER A CA 1
ATOM 678 C C . SER A 1 89 ? -45.472 -18.681 74.138 1.00 81.06 89 SER A C 1
ATOM 680 O O . SER A 1 89 ? -45.081 -18.678 72.973 1.00 81.06 89 SER A O 1
ATOM 682 N N . GLU A 1 90 ? -46.300 -17.741 74.605 1.00 79.94 90 GLU A N 1
ATOM 683 C CA . GLU A 1 90 ? -46.879 -16.654 73.800 1.00 79.94 90 GLU A CA 1
ATOM 684 C C . GLU A 1 90 ? -45.779 -15.693 73.312 1.00 79.94 90 GLU A C 1
ATOM 686 O O . GLU A 1 90 ? -45.718 -15.341 72.129 1.00 79.94 90 GLU A O 1
ATOM 691 N N . ARG A 1 91 ? -44.827 -15.339 74.192 1.00 81.25 91 ARG A N 1
ATOM 692 C CA . ARG A 1 91 ? -43.659 -14.522 73.828 1.00 81.25 91 ARG A CA 1
ATOM 693 C C . ARG A 1 91 ? -42.729 -15.244 72.849 1.00 81.25 91 ARG A C 1
ATOM 695 O O . ARG A 1 91 ? -42.262 -14.609 71.904 1.00 81.25 91 ARG A O 1
ATOM 702 N N . LEU A 1 92 ? -42.478 -16.543 73.036 1.00 85.31 92 LEU A N 1
ATOM 703 C CA . LEU A 1 92 ? -41.666 -17.348 72.114 1.00 85.31 92 LEU A CA 1
ATOM 704 C C . LEU A 1 92 ? -42.331 -17.488 70.740 1.00 85.31 92 LEU A C 1
ATOM 706 O O . LEU A 1 92 ? -41.662 -17.296 69.730 1.00 85.31 92 LEU A O 1
ATOM 710 N N . GLN A 1 93 ? -43.641 -17.739 70.677 1.00 87.69 93 GLN A N 1
ATOM 711 C CA . GLN A 1 93 ? -44.388 -17.783 69.414 1.00 87.69 93 GLN A CA 1
ATOM 712 C C . GLN A 1 93 ? -44.336 -16.438 68.679 1.00 87.69 93 GLN A C 1
ATOM 714 O O . GLN A 1 93 ? -44.094 -16.409 67.472 1.00 87.69 93 GLN A O 1
ATOM 719 N N . ARG A 1 94 ? -44.489 -15.313 69.393 1.00 86.31 94 ARG A N 1
ATOM 720 C CA . ARG A 1 94 ? -44.377 -13.976 68.791 1.00 86.31 94 ARG A CA 1
ATOM 721 C C . ARG A 1 94 ? -42.951 -13.651 68.332 1.00 86.31 94 ARG A C 1
ATOM 723 O O . ARG A 1 94 ? -42.792 -13.052 67.275 1.00 86.31 94 ARG A O 1
ATOM 730 N N . MET A 1 95 ? -41.928 -14.070 69.079 1.00 89.38 95 MET A N 1
ATOM 731 C CA . MET A 1 95 ? -40.521 -13.918 68.688 1.00 89.38 95 MET A CA 1
ATOM 732 C C . MET A 1 95 ? -40.178 -14.766 67.455 1.00 89.38 95 MET A C 1
ATOM 734 O O . MET A 1 95 ? -39.576 -14.252 66.520 1.00 89.38 95 MET A O 1
ATOM 738 N N . LEU A 1 96 ? -40.612 -16.030 67.415 1.00 91.31 96 LEU A N 1
ATOM 739 C CA . LEU A 1 96 ? -40.446 -16.910 66.253 1.00 91.31 96 LEU A CA 1
ATOM 740 C C . LEU A 1 96 ? -41.165 -16.360 65.021 1.00 91.31 96 LEU A C 1
ATOM 742 O O . LEU A 1 96 ? -40.613 -16.412 63.926 1.00 91.31 96 LEU A O 1
ATOM 746 N N . ARG A 1 97 ? -42.367 -15.800 65.193 1.00 93.38 97 ARG A N 1
ATOM 747 C CA . ARG A 1 97 ? -43.105 -15.148 64.109 1.00 93.38 97 ARG A CA 1
ATOM 748 C C . ARG A 1 97 ? -42.369 -13.916 63.577 1.00 93.38 97 ARG A C 1
ATOM 750 O O . ARG A 1 97 ? -42.177 -13.829 62.372 1.00 93.38 97 ARG A O 1
ATOM 757 N N . LEU A 1 98 ? -41.907 -13.021 64.453 1.00 94.81 98 LEU A N 1
ATOM 758 C CA . LEU A 1 98 ? -41.118 -11.852 64.047 1.00 94.81 98 LEU A CA 1
ATOM 759 C C . LEU A 1 98 ? -39.818 -12.266 63.341 1.00 94.81 98 LEU A C 1
ATOM 761 O O . LEU A 1 98 ? -39.504 -11.718 62.295 1.00 94.81 98 LEU A O 1
ATOM 765 N N . ALA A 1 99 ? -39.119 -13.292 63.836 1.00 95.12 99 ALA A N 1
ATOM 766 C CA . ALA A 1 99 ? -37.924 -13.829 63.183 1.00 95.12 99 ALA A CA 1
ATOM 767 C C . ALA A 1 99 ? -38.226 -14.498 61.824 1.00 95.12 99 ALA A C 1
ATOM 769 O O . ALA A 1 99 ? -37.384 -14.481 60.931 1.00 95.12 99 ALA A O 1
ATOM 770 N N . GLN A 1 100 ? -39.418 -15.077 61.632 1.00 95.31 100 GLN A N 1
ATOM 771 C CA . GLN A 1 100 ? -39.870 -15.602 60.336 1.00 95.31 100 GLN A CA 1
ATOM 772 C C . GLN A 1 100 ? -40.254 -14.487 59.354 1.00 95.31 100 GLN A C 1
ATOM 774 O O . GLN A 1 100 ? -39.977 -14.619 58.161 1.00 95.31 100 GLN A O 1
ATOM 779 N N . GLU A 1 101 ? -40.868 -13.409 59.847 1.00 95.94 101 GLU A N 1
ATOM 780 C CA . GLU A 1 101 ? -41.202 -12.203 59.082 1.00 95.94 101 GLU A CA 1
ATOM 781 C C . GLU A 1 101 ? -39.903 -11.480 58.654 1.00 95.94 101 GLU A C 1
ATOM 783 O O . GLU A 1 101 ? -39.678 -11.302 57.458 1.00 95.94 101 GLU A O 1
ATOM 788 N N . GLU A 1 102 ? -38.966 -11.236 59.577 1.00 95.69 102 GLU A N 1
ATOM 789 C CA . GLU A 1 102 ? -37.629 -10.669 59.319 1.00 95.69 102 GLU A CA 1
ATOM 790 C C . GLU A 1 102 ? -36.781 -11.554 58.384 1.00 95.69 102 GLU A C 1
ATOM 792 O O . GLU A 1 102 ? -36.205 -11.069 57.409 1.00 95.69 102 GLU A O 1
ATOM 797 N N . ALA A 1 103 ? -36.762 -12.878 58.580 1.00 96.44 103 ALA A N 1
ATOM 798 C CA . ALA A 1 103 ? -36.116 -13.797 57.638 1.00 96.44 103 ALA A CA 1
ATOM 799 C C . ALA A 1 103 ? -36.833 -13.861 56.275 1.00 96.44 103 ALA A C 1
ATOM 801 O O . ALA A 1 103 ? -36.248 -14.317 55.290 1.00 96.44 103 ALA A O 1
ATOM 802 N N . GLY A 1 104 ? -38.101 -13.450 56.189 1.00 97.12 104 GLY A N 1
ATOM 803 C CA . GLY A 1 104 ? -38.815 -13.209 54.935 1.00 97.12 104 GLY A CA 1
ATOM 804 C C . GLY A 1 104 ? -38.321 -11.940 54.240 1.00 97.12 104 GLY A C 1
ATOM 805 O O . GLY A 1 104 ? -37.953 -11.995 53.067 1.00 97.12 104 GLY A O 1
ATOM 806 N N . GLU A 1 105 ? -38.230 -10.830 54.972 1.00 96.88 105 GLU A N 1
ATOM 807 C CA . GLU A 1 105 ? -37.718 -9.547 54.474 1.00 96.88 105 GLU A CA 1
ATOM 808 C C . GLU A 1 105 ? -36.259 -9.641 54.007 1.00 96.88 105 GLU A C 1
ATOM 810 O O . GLU A 1 105 ? -35.936 -9.184 52.910 1.00 96.88 105 GLU A O 1
ATOM 815 N N . ILE A 1 106 ? -35.387 -10.303 54.776 1.00 96.94 106 ILE A N 1
ATOM 816 C CA . ILE A 1 106 ? -33.979 -10.528 54.410 1.00 96.94 106 ILE A CA 1
ATOM 817 C C . ILE A 1 106 ? -33.867 -11.334 53.107 1.00 96.94 106 ILE A C 1
ATOM 819 O O . ILE A 1 106 ? -33.044 -10.993 52.257 1.00 96.94 106 ILE A O 1
ATOM 823 N N . ARG A 1 107 ? -34.701 -12.369 52.912 1.00 97.88 107 ARG A N 1
ATOM 824 C CA . ARG A 1 107 ? -34.728 -13.146 51.657 1.00 97.88 107 ARG A CA 1
ATOM 825 C C . ARG A 1 107 ? -35.254 -12.322 50.490 1.00 97.88 107 ARG A C 1
ATOM 827 O O . ARG A 1 107 ? -34.565 -12.234 49.484 1.00 97.88 107 ARG A O 1
ATOM 834 N N . SER A 1 108 ? -36.396 -11.655 50.653 1.00 97.81 108 SER A N 1
ATOM 835 C CA . SER A 1 108 ? -36.979 -10.763 49.639 1.00 97.81 108 SER A CA 1
ATOM 836 C C . SER A 1 108 ? -35.979 -9.693 49.181 1.00 97.81 108 SER A C 1
ATOM 838 O O . SER A 1 108 ? -35.757 -9.496 47.985 1.00 97.81 108 SER A O 1
ATOM 840 N N . LYS A 1 109 ? -35.271 -9.069 50.132 1.00 97.56 109 LYS A N 1
ATOM 841 C CA . LYS A 1 109 ? -34.215 -8.099 49.838 1.00 97.56 109 LYS A CA 1
ATOM 842 C C . LYS A 1 109 ? -33.017 -8.736 49.136 1.00 97.56 109 LYS A C 1
ATOM 844 O O . LYS A 1 109 ? -32.566 -8.195 48.135 1.00 97.56 109 LYS A O 1
ATOM 849 N N . ALA A 1 110 ? -32.517 -9.879 49.609 1.00 97.62 110 ALA A N 1
ATOM 850 C CA . ALA A 1 110 ? -31.401 -10.582 48.972 1.00 97.62 110 ALA A CA 1
ATOM 851 C C . ALA A 1 110 ? -31.739 -11.068 47.549 1.00 97.62 110 ALA A C 1
ATOM 853 O O . ALA A 1 110 ? -30.871 -11.068 46.676 1.00 97.62 110 ALA A O 1
ATOM 854 N N . GLU A 1 111 ? -32.993 -11.447 47.300 1.00 97.62 111 GLU A N 1
ATOM 855 C CA . GLU A 1 111 ? -33.514 -11.802 45.980 1.00 97.62 111 GLU A CA 1
ATOM 856 C C . GLU A 1 111 ? -33.586 -10.570 45.066 1.00 97.62 111 GLU A C 1
ATOM 858 O O . GLU A 1 111 ? -33.070 -10.642 43.950 1.00 97.62 111 GLU A O 1
ATOM 863 N N . SER A 1 112 ? -34.095 -9.431 45.561 1.00 98.12 112 SER A N 1
ATOM 864 C CA . SER A 1 112 ? -34.116 -8.140 44.847 1.00 98.12 112 SER A CA 1
ATOM 865 C C . SER A 1 112 ? -32.706 -7.656 44.482 1.00 98.12 112 SER A C 1
ATOM 867 O O . SER A 1 112 ? -32.413 -7.408 43.309 1.00 98.12 112 SER A O 1
ATOM 869 N N . ASP A 1 113 ? -31.796 -7.613 45.462 1.00 97.38 113 ASP A N 1
ATOM 870 C CA . ASP A 1 113 ? -30.369 -7.321 45.285 1.00 97.38 113 ASP A CA 1
ATOM 871 C C . ASP A 1 113 ? -29.737 -8.245 44.228 1.00 97.38 113 ASP A C 1
ATOM 873 O O . ASP A 1 113 ? -28.937 -7.808 43.399 1.00 97.38 113 ASP A O 1
ATOM 877 N N . ALA A 1 114 ? -30.081 -9.537 44.240 1.00 98.00 114 ALA A N 1
ATOM 878 C CA . ALA A 1 114 ? -29.568 -10.499 43.274 1.00 98.00 114 ALA A CA 1
ATOM 879 C C . ALA A 1 114 ? -30.182 -10.322 41.875 1.00 98.00 114 ALA A C 1
ATOM 881 O O . ALA A 1 114 ? -29.490 -10.578 40.889 1.00 98.00 114 ALA A O 1
ATOM 882 N N . THR A 1 115 ? -31.441 -9.894 41.740 1.00 98.12 115 THR A N 1
ATOM 883 C CA . THR A 1 115 ? -32.015 -9.528 40.433 1.00 98.12 115 THR A CA 1
ATOM 884 C C . THR A 1 115 ? -31.383 -8.256 39.880 1.00 98.12 115 THR A C 1
ATOM 886 O O . THR A 1 115 ? -30.884 -8.297 38.760 1.00 98.12 115 THR A O 1
ATOM 889 N N . GLU A 1 116 ? -31.256 -7.182 40.666 1.00 98.06 116 GLU A N 1
ATOM 890 C CA . GLU A 1 116 ? -30.615 -5.936 40.214 1.00 98.06 116 GLU A CA 1
ATOM 891 C C . GLU A 1 116 ? -29.170 -6.155 39.745 1.00 98.06 116 GLU A C 1
ATOM 893 O O . GLU A 1 116 ? -28.748 -5.607 38.724 1.00 98.06 116 GLU A O 1
ATOM 898 N N . ARG A 1 117 ? -28.402 -6.986 40.465 1.00 97.44 117 ARG A N 1
ATOM 899 C CA . ARG A 1 117 ? -27.022 -7.337 40.089 1.00 97.44 117 ARG A CA 1
ATOM 900 C C . ARG A 1 117 ? -26.962 -8.176 38.809 1.00 97.44 117 ARG A C 1
ATOM 902 O O . ARG A 1 117 ? -26.075 -7.932 37.994 1.00 97.44 117 ARG A O 1
ATOM 909 N N . ARG A 1 118 ? -27.891 -9.124 38.606 1.00 98.19 118 ARG A N 1
ATOM 910 C CA . ARG A 1 118 ? -27.990 -9.899 37.352 1.00 98.19 118 ARG A CA 1
ATOM 911 C C . ARG A 1 118 ? -28.349 -8.997 36.180 1.00 98.19 118 ARG A C 1
ATOM 913 O O . ARG A 1 118 ? -27.597 -8.962 35.216 1.00 98.19 118 ARG A O 1
ATOM 920 N N . GLU A 1 119 ? -29.412 -8.203 36.294 1.00 98.31 119 GLU A N 1
ATOM 921 C CA . GLU A 1 119 ? -29.816 -7.289 35.224 1.00 98.31 119 GLU A CA 1
ATOM 922 C C . GLU A 1 119 ? -28.720 -6.266 34.891 1.00 98.31 119 GLU A C 1
ATOM 924 O O . GLU A 1 119 ? -28.554 -5.894 33.733 1.00 98.31 119 GLU A O 1
ATOM 929 N N . ARG A 1 120 ? -27.962 -5.785 35.888 1.00 98.12 120 ARG A N 1
ATOM 930 C CA . ARG A 1 120 ? -26.813 -4.900 35.650 1.00 98.12 120 ARG A CA 1
ATOM 931 C C . ARG A 1 120 ? -25.716 -5.611 34.857 1.00 98.12 120 ARG A C 1
ATOM 933 O O . ARG A 1 120 ? -25.291 -5.078 33.838 1.00 98.12 120 ARG A O 1
ATOM 940 N N . ALA A 1 121 ? -25.315 -6.812 35.274 1.00 97.94 121 ALA A N 1
ATOM 941 C CA . ALA A 1 121 ? -24.314 -7.604 34.560 1.00 97.94 121 ALA A CA 1
ATOM 942 C C . ALA A 1 121 ? -24.776 -7.994 33.141 1.00 97.94 121 ALA A C 1
ATOM 944 O O . ALA A 1 121 ? -23.972 -8.012 32.213 1.00 97.94 121 ALA A O 1
ATOM 945 N N . GLU A 1 122 ? -26.069 -8.261 32.946 1.00 98.12 122 GLU A N 1
ATOM 946 C CA . GLU A 1 122 ? -26.664 -8.530 31.633 1.00 98.12 122 GLU A CA 1
ATOM 947 C C . GLU A 1 122 ? -26.654 -7.284 30.738 1.00 98.12 122 GLU A C 1
ATOM 949 O O . GLU A 1 122 ? -26.219 -7.382 29.590 1.00 98.12 122 GLU A O 1
ATOM 954 N N . ARG A 1 123 ? -27.031 -6.108 31.265 1.00 98.44 123 ARG A N 1
ATOM 955 C CA . ARG A 1 123 ? -26.930 -4.814 30.560 1.00 98.44 123 ARG A CA 1
ATOM 956 C C . ARG A 1 123 ? -25.488 -4.515 30.151 1.00 98.44 123 ARG A C 1
ATOM 958 O O . ARG A 1 123 ? -25.234 -4.252 28.978 1.00 98.44 123 ARG A O 1
ATOM 965 N N . GLU A 1 124 ? -24.542 -4.624 31.083 1.00 98.12 124 GLU A N 1
ATOM 966 C CA . GLU A 1 124 ? -23.106 -4.431 30.834 1.00 98.12 124 GLU A CA 1
ATOM 967 C C . GLU A 1 124 ? -22.568 -5.424 29.786 1.00 98.12 124 GLU A C 1
ATOM 969 O O . GLU A 1 124 ? -21.813 -5.034 28.894 1.00 98.12 124 GLU A O 1
ATOM 974 N N . ALA A 1 125 ? -23.010 -6.686 29.819 1.00 98.00 125 ALA A N 1
ATOM 975 C CA . ALA A 1 125 ? -22.656 -7.685 28.814 1.00 98.00 125 ALA A CA 1
ATOM 976 C C . ALA A 1 125 ? -23.274 -7.396 27.433 1.00 98.00 125 ALA A C 1
ATOM 978 O O . ALA A 1 125 ? -22.613 -7.635 26.420 1.00 98.00 125 ALA A O 1
ATOM 979 N N . THR A 1 126 ? -24.506 -6.876 27.354 1.00 98.31 126 THR A N 1
ATOM 980 C CA . THR A 1 126 ? -25.096 -6.440 26.075 1.00 98.31 126 THR A CA 1
ATOM 981 C C . THR A 1 126 ? -24.404 -5.201 25.519 1.00 98.31 126 THR A C 1
ATOM 983 O O . THR A 1 126 ? -24.054 -5.193 24.344 1.00 98.31 126 THR A O 1
ATOM 986 N N . ASP A 1 127 ? -24.101 -4.207 26.354 1.00 98.38 127 ASP A N 1
ATOM 987 C CA . ASP A 1 127 ? -23.341 -3.017 25.963 1.00 98.38 127 ASP A CA 1
ATOM 988 C C . ASP A 1 127 ? -21.960 -3.384 25.414 1.00 98.38 127 ASP A C 1
ATOM 990 O O . ASP A 1 127 ? -21.532 -2.856 24.388 1.00 98.38 127 ASP A O 1
ATOM 994 N N . LEU A 1 128 ? -21.262 -4.310 26.078 1.00 97.69 128 LEU A N 1
ATOM 995 C CA . LEU A 1 128 ? -19.949 -4.775 25.650 1.00 97.69 128 LEU A CA 1
ATOM 996 C C . LEU A 1 128 ? -20.018 -5.534 24.314 1.00 97.69 128 LEU A C 1
ATOM 998 O O . LEU A 1 128 ? -19.176 -5.307 23.448 1.00 97.69 128 LEU A O 1
ATOM 1002 N N . ARG A 1 129 ? -21.040 -6.380 24.110 1.00 98.19 129 ARG A N 1
ATOM 1003 C CA . ARG A 1 129 ? -21.293 -7.046 22.817 1.00 98.19 129 ARG A CA 1
ATOM 1004 C C . ARG A 1 129 ? -21.563 -6.032 21.709 1.00 98.19 129 ARG A C 1
ATOM 1006 O O . ARG A 1 129 ? -20.883 -6.084 20.692 1.00 98.19 129 ARG A O 1
ATOM 1013 N N . ASN A 1 130 ? -22.466 -5.079 21.941 1.00 98.38 130 ASN A N 1
ATOM 1014 C CA . ASN A 1 130 ? -22.822 -4.040 20.973 1.00 98.38 130 ASN A CA 1
ATOM 1015 C C . ASN A 1 130 ? -21.593 -3.206 20.561 1.00 98.38 130 ASN A C 1
ATOM 1017 O O . ASN A 1 130 ? -21.405 -2.925 19.381 1.00 98.38 130 ASN A O 1
ATOM 1021 N N . ARG A 1 131 ? -20.717 -2.857 21.517 1.00 98.25 131 ARG A N 1
ATOM 1022 C CA . ARG A 1 131 ? -19.455 -2.142 21.245 1.00 98.25 131 ARG A CA 1
ATOM 1023 C C . ARG A 1 131 ? -18.467 -2.981 20.431 1.00 98.25 131 ARG A C 1
ATOM 1025 O O . ARG A 1 131 ? -17.814 -2.438 19.546 1.00 98.25 131 ARG A O 1
ATOM 1032 N N . TYR A 1 132 ? -18.350 -4.284 20.701 1.00 97.56 132 TYR A N 1
ATOM 1033 C CA . TYR A 1 132 ? -17.497 -5.163 19.895 1.00 97.56 132 TYR A CA 1
ATOM 1034 C C . TYR A 1 132 ? -18.060 -5.405 18.492 1.00 97.56 132 TYR A C 1
ATOM 1036 O O . TYR A 1 132 ? -17.289 -5.416 17.541 1.00 97.56 132 TYR A O 1
ATOM 1044 N N . GLU A 1 133 ? -19.376 -5.542 18.336 1.00 98.50 133 GLU A N 1
ATOM 1045 C CA . GLU A 1 133 ? -20.033 -5.671 17.029 1.00 98.50 133 GLU A CA 1
ATOM 1046 C C . GLU A 1 133 ? -19.843 -4.401 16.182 1.00 98.50 133 GLU A C 1
ATOM 1048 O O . GLU A 1 133 ? -19.445 -4.487 15.020 1.00 98.50 133 GLU A O 1
ATOM 1053 N N . GLN A 1 134 ? -19.989 -3.219 16.794 1.00 98.31 134 GLN A N 1
ATOM 1054 C CA . GLN A 1 134 ? -19.643 -1.934 16.176 1.00 98.31 134 GLN A CA 1
ATOM 1055 C C . GLN A 1 134 ? -18.166 -1.880 15.758 1.00 98.31 134 GLN A C 1
ATOM 1057 O O . GLN A 1 134 ? -17.881 -1.603 14.594 1.00 98.31 134 GLN A O 1
ATOM 1062 N N . LEU A 1 135 ? -17.233 -2.208 16.658 1.00 98.25 135 LEU A N 1
ATOM 1063 C CA . LEU A 1 135 ? -15.793 -2.187 16.372 1.00 98.25 135 LEU A CA 1
ATOM 1064 C C . LEU A 1 135 ? -15.392 -3.180 15.267 1.00 98.25 135 LEU A C 1
ATOM 1066 O O . LEU A 1 135 ? -14.531 -2.870 14.448 1.00 98.25 135 LEU A O 1
ATOM 1070 N N . ILE A 1 136 ? -16.017 -4.360 15.213 1.00 98.06 136 ILE A N 1
ATOM 1071 C CA . ILE A 1 136 ? -15.822 -5.326 14.122 1.00 98.06 136 ILE A CA 1
ATOM 1072 C C . ILE A 1 136 ? -16.326 -4.726 12.804 1.00 98.06 136 ILE A C 1
ATOM 1074 O O . ILE A 1 136 ? -15.592 -4.746 11.820 1.00 98.06 136 ILE A O 1
ATOM 1078 N N . SER A 1 137 ? -17.518 -4.118 12.793 1.00 98.25 137 SER A N 1
ATOM 1079 C CA . SER A 1 137 ? -18.064 -3.487 11.584 1.00 98.25 137 SER A CA 1
ATOM 1080 C C . SER A 1 137 ? -17.221 -2.307 11.075 1.00 98.25 137 SER A C 1
ATOM 1082 O O . SER A 1 137 ? -17.062 -2.166 9.866 1.00 98.25 137 SER A O 1
ATOM 1084 N N . GLU A 1 138 ? -16.615 -1.517 11.972 1.00 98.19 138 GLU A N 1
ATOM 1085 C CA . GLU A 1 138 ? -15.684 -0.429 11.629 1.00 98.19 138 GLU A CA 1
ATOM 1086 C C . GLU A 1 138 ? -14.352 -0.971 11.082 1.00 98.19 138 GLU A C 1
ATOM 1088 O O . GLU A 1 138 ? -13.803 -0.444 10.114 1.00 98.19 138 GLU A O 1
ATOM 1093 N N . LEU A 1 139 ? -13.826 -2.053 11.666 1.00 98.12 139 LEU A N 1
ATOM 1094 C CA . LEU A 1 139 ? -12.615 -2.704 11.163 1.00 98.12 139 LEU A CA 1
ATOM 1095 C C . LEU A 1 139 ? -12.841 -3.346 9.790 1.00 98.12 139 LEU A C 1
ATOM 1097 O O . LEU A 1 139 ? -11.950 -3.276 8.944 1.00 98.12 139 LEU A O 1
ATOM 1101 N N . ASP A 1 140 ? -14.010 -3.937 9.545 1.00 97.75 140 ASP A N 1
ATOM 1102 C CA . ASP A 1 140 ? -14.345 -4.555 8.261 1.00 97.75 140 ASP A CA 1
ATOM 1103 C C . ASP A 1 140 ? -14.718 -3.523 7.183 1.00 97.75 140 ASP A C 1
ATOM 1105 O O . ASP A 1 140 ? -14.304 -3.690 6.033 1.00 97.75 140 ASP A O 1
ATOM 1109 N N . SER A 1 141 ? -15.377 -2.406 7.527 1.00 97.94 141 SER A N 1
ATOM 1110 C CA . SER A 1 141 ? -15.555 -1.292 6.581 1.00 97.94 141 SER A CA 1
ATOM 1111 C C . SER A 1 141 ? -14.208 -0.679 6.203 1.00 97.94 141 SER A C 1
ATOM 1113 O O . SER A 1 141 ? -13.911 -0.531 5.019 1.00 97.94 141 SER A O 1
ATOM 1115 N N . ARG A 1 142 ? -13.335 -0.434 7.187 1.00 97.38 142 ARG A N 1
ATOM 1116 C CA . ARG A 1 142 ? -11.991 0.108 6.958 1.00 97.38 142 ARG A CA 1
ATOM 1117 C C . ARG A 1 142 ? -11.084 -0.850 6.184 1.00 97.38 142 ARG A C 1
ATOM 1119 O O . ARG A 1 142 ? -10.235 -0.400 5.418 1.00 97.38 142 ARG A O 1
ATOM 1126 N N . ARG A 1 143 ? -11.253 -2.169 6.336 1.00 97.06 143 ARG A N 1
ATOM 1127 C CA . ARG A 1 143 ? -10.604 -3.171 5.470 1.00 97.06 143 ARG A CA 1
ATOM 1128 C C . ARG A 1 143 ? -11.088 -3.051 4.030 1.00 97.06 143 ARG A C 1
ATOM 1130 O O . ARG A 1 143 ? -10.253 -2.970 3.138 1.00 97.06 143 ARG A O 1
ATOM 1137 N N . ALA A 1 144 ? -12.401 -2.987 3.804 1.00 97.62 144 ALA A N 1
ATOM 1138 C CA . ALA A 1 144 ? -12.969 -2.848 2.463 1.00 97.62 144 ALA A CA 1
ATOM 1139 C C . ALA A 1 144 ? -12.542 -1.534 1.778 1.00 97.62 144 ALA A C 1
ATOM 1141 O O . ALA A 1 144 ? -12.218 -1.541 0.590 1.00 97.62 144 ALA A O 1
ATOM 1142 N N . GLU A 1 145 ? -12.473 -0.431 2.531 1.00 97.06 145 GLU A N 1
ATOM 1143 C CA . GLU A 1 145 ? -11.914 0.851 2.086 1.00 97.06 145 GLU A CA 1
ATOM 1144 C C . GLU A 1 145 ? -10.448 0.689 1.660 1.00 97.06 145 GLU A C 1
ATOM 1146 O O . GLU A 1 145 ? -10.138 0.881 0.483 1.00 97.06 145 GLU A O 1
ATOM 1151 N N . MET A 1 146 ? -9.573 0.229 2.564 1.00 96.00 146 MET A N 1
ATOM 1152 C CA . MET A 1 146 ? -8.142 0.005 2.295 1.00 96.00 146 MET A CA 1
ATOM 1153 C C . MET A 1 146 ? -7.897 -0.966 1.126 1.00 96.00 146 MET A C 1
ATOM 1155 O O . MET A 1 146 ? -6.981 -0.757 0.332 1.00 96.00 146 MET A O 1
ATOM 1159 N N . GLU A 1 147 ? -8.703 -2.022 0.984 1.00 96.88 147 GLU A N 1
ATOM 1160 C CA . GLU A 1 147 ? -8.638 -2.947 -0.154 1.00 96.88 147 GLU A CA 1
ATOM 1161 C C . GLU A 1 147 ? -9.065 -2.286 -1.468 1.00 96.88 147 GLU A C 1
ATOM 1163 O O . GLU A 1 147 ? -8.488 -2.590 -2.514 1.00 96.88 147 GLU A O 1
ATOM 1168 N N . SER A 1 148 ? -10.058 -1.392 -1.438 1.00 97.62 148 SER A N 1
ATOM 1169 C CA . SER A 1 148 ? -10.510 -0.646 -2.617 1.00 97.62 148 SER A CA 1
ATOM 1170 C C . SER A 1 148 ? -9.483 0.402 -3.057 1.00 97.62 148 SER A C 1
ATOM 1172 O O . SER A 1 148 ? -9.171 0.481 -4.245 1.00 97.62 148 SER A O 1
ATOM 1174 N N . GLU A 1 149 ? -8.873 1.122 -2.109 1.00 97.38 149 GLU A N 1
ATOM 1175 C CA . GLU A 1 149 ? -7.775 2.057 -2.363 1.00 97.38 149 GLU A CA 1
ATOM 1176 C C . GLU A 1 149 ? -6.549 1.319 -2.905 1.00 97.38 149 GLU A C 1
ATOM 1178 O O . GLU A 1 149 ? -6.008 1.694 -3.943 1.00 97.38 149 GLU A O 1
ATOM 1183 N N . HIS A 1 150 ? -6.144 0.216 -2.266 1.00 96.81 150 HIS A N 1
ATOM 1184 C CA . HIS A 1 150 ? -5.011 -0.586 -2.720 1.00 96.81 150 HIS A CA 1
ATOM 1185 C C . HIS A 1 150 ? -5.251 -1.191 -4.110 1.00 96.81 150 HIS A C 1
ATOM 1187 O O . HIS A 1 150 ? -4.348 -1.186 -4.945 1.00 96.81 150 HIS A O 1
ATOM 1193 N N . ARG A 1 151 ? -6.472 -1.665 -4.398 1.00 98.06 151 ARG A N 1
ATOM 1194 C CA . ARG A 1 151 ? -6.853 -2.158 -5.730 1.00 98.06 151 ARG A CA 1
ATOM 1195 C C . ARG A 1 151 ? -6.795 -1.050 -6.778 1.00 98.06 151 ARG A C 1
ATOM 1197 O O . ARG A 1 151 ? -6.214 -1.283 -7.830 1.00 98.06 151 ARG A O 1
ATOM 1204 N N . SER A 1 152 ? -7.313 0.138 -6.463 1.00 98.00 152 SER A N 1
ATOM 1205 C CA . SER A 1 152 ? -7.246 1.323 -7.327 1.00 98.00 152 SER A CA 1
ATOM 1206 C C . SER A 1 152 ? -5.797 1.728 -7.623 1.00 98.00 152 SER A C 1
ATOM 1208 O O . SER A 1 152 ? -5.426 1.874 -8.783 1.00 98.00 152 SER A O 1
ATOM 1210 N N . VAL A 1 153 ? -4.935 1.792 -6.601 1.00 97.75 153 VAL A N 1
ATOM 1211 C CA . VAL A 1 153 ? -3.500 2.104 -6.754 1.00 97.75 153 VAL A CA 1
ATOM 1212 C C . VAL A 1 153 ? -2.753 1.027 -7.550 1.00 97.75 153 VAL A C 1
ATOM 1214 O O . VAL A 1 153 ? -1.872 1.352 -8.341 1.00 97.75 153 VAL A O 1
ATOM 1217 N N . LEU A 1 154 ? -3.095 -0.257 -7.391 1.00 97.62 154 LEU A N 1
ATOM 1218 C CA . LEU A 1 154 ? -2.538 -1.324 -8.230 1.00 97.62 154 LEU A CA 1
ATOM 1219 C C . LEU A 1 154 ? -3.044 -1.259 -9.678 1.00 97.62 154 LEU A C 1
ATOM 1221 O O . LEU A 1 154 ? -2.312 -1.648 -10.584 1.00 97.62 154 LEU A O 1
ATOM 1225 N N . GLU A 1 155 ? -4.274 -0.807 -9.907 1.00 97.94 155 GLU A N 1
ATOM 1226 C CA . GLU A 1 155 ? -4.858 -0.654 -11.241 1.00 97.94 155 GLU A CA 1
ATOM 1227 C C . GLU A 1 155 ? -4.244 0.541 -11.982 1.00 97.94 155 GLU A C 1
ATOM 1229 O O . GLU A 1 155 ? -3.792 0.376 -13.116 1.00 97.94 155 GLU A O 1
ATOM 1234 N N . THR A 1 156 ? -4.096 1.699 -11.327 1.00 97.56 156 THR A N 1
ATOM 1235 C CA . THR A 1 156 ? -3.393 2.854 -11.909 1.00 97.56 156 THR A CA 1
ATOM 1236 C C . THR A 1 156 ? -1.914 2.560 -12.142 1.00 97.56 156 THR A C 1
ATOM 1238 O O . THR A 1 156 ? -1.424 2.815 -13.238 1.00 97.56 156 THR A O 1
ATOM 1241 N N . ALA A 1 157 ? -1.209 1.942 -11.186 1.00 96.88 157 ALA A N 1
ATOM 1242 C CA . ALA A 1 157 ? 0.199 1.579 -11.361 1.00 96.88 157 ALA A CA 1
ATOM 1243 C C . ALA A 1 157 ? 0.416 0.549 -12.488 1.00 96.88 157 ALA A C 1
ATOM 1245 O O . ALA A 1 157 ? 1.437 0.599 -13.173 1.00 96.88 157 ALA A O 1
ATOM 1246 N N . ARG A 1 158 ? -0.539 -0.366 -12.720 1.00 96.94 158 ARG A N 1
ATOM 1247 C CA . ARG A 1 158 ? -0.514 -1.273 -13.882 1.00 96.94 158 ARG A CA 1
ATOM 1248 C C . ARG A 1 158 ? -0.759 -0.526 -15.186 1.00 96.94 158 ARG A C 1
ATOM 1250 O O . ARG A 1 158 ? 0.029 -0.697 -16.104 1.00 96.94 158 ARG A O 1
ATOM 1257 N N . ALA A 1 159 ? -1.776 0.333 -15.252 1.00 97.88 159 ALA A N 1
ATOM 1258 C CA . ALA A 1 159 ? -2.060 1.131 -16.444 1.00 97.88 159 ALA A CA 1
ATOM 1259 C C . ALA A 1 159 ? -0.902 2.086 -16.801 1.00 97.88 159 ALA A C 1
ATOM 1261 O O . ALA A 1 159 ? -0.575 2.258 -17.974 1.00 97.88 159 ALA A O 1
ATOM 1262 N N . GLU A 1 160 ? -0.232 2.671 -15.804 1.00 96.44 160 GLU A N 1
ATOM 1263 C CA . GLU A 1 160 ? 0.976 3.476 -16.006 1.00 96.44 160 GLU A CA 1
ATOM 1264 C C . GLU A 1 160 ? 2.168 2.630 -16.461 1.00 96.44 160 GLU A C 1
ATOM 1266 O O . GLU A 1 160 ? 2.872 3.039 -17.384 1.00 96.44 160 GLU A O 1
ATOM 1271 N N . ALA A 1 161 ? 2.382 1.446 -15.876 1.00 96.56 161 ALA A N 1
ATOM 1272 C CA . ALA A 1 161 ? 3.432 0.529 -16.314 1.00 96.56 161 ALA A CA 1
ATOM 1273 C C . ALA A 1 161 ? 3.197 0.026 -17.748 1.00 96.56 161 ALA A C 1
ATOM 1275 O O . ALA A 1 161 ? 4.136 0.013 -18.539 1.00 96.56 161 ALA A O 1
ATOM 1276 N N . GLU A 1 162 ? 1.960 -0.331 -18.104 1.00 97.75 162 GLU A N 1
ATOM 1277 C CA . GLU A 1 162 ? 1.561 -0.707 -19.465 1.00 97.75 162 GLU A CA 1
ATOM 1278 C C . GLU A 1 162 ? 1.782 0.451 -20.445 1.00 97.75 162 GLU A C 1
ATOM 1280 O O . GLU A 1 162 ? 2.411 0.251 -21.480 1.00 97.75 162 GLU A O 1
ATOM 1285 N N . ARG A 1 163 ? 1.377 1.682 -20.098 1.00 97.94 163 ARG A N 1
ATOM 1286 C CA . ARG A 1 163 ? 1.644 2.873 -20.924 1.00 97.94 163 ARG A CA 1
ATOM 1287 C C . ARG A 1 163 ? 3.144 3.120 -21.119 1.00 97.94 163 ARG A C 1
ATOM 1289 O 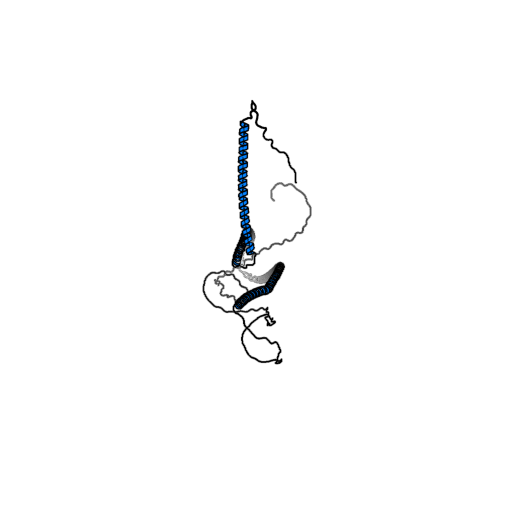O . ARG A 1 163 ? 3.577 3.427 -22.225 1.00 97.94 163 ARG A O 1
ATOM 1296 N N . ILE A 1 164 ? 3.949 2.985 -20.063 1.00 97.50 164 ILE A N 1
ATOM 1297 C CA . ILE A 1 164 ? 5.406 3.169 -20.140 1.00 97.50 164 ILE A CA 1
ATOM 1298 C C . ILE A 1 164 ? 6.050 2.071 -20.998 1.00 97.50 164 ILE A C 1
ATOM 1300 O O . ILE A 1 164 ? 6.953 2.373 -21.780 1.00 97.50 164 ILE A O 1
ATOM 1304 N N . THR A 1 165 ? 5.602 0.813 -20.904 1.00 97.44 165 THR A N 1
ATOM 1305 C CA . THR A 1 165 ? 6.150 -0.265 -21.740 1.00 97.44 165 THR A CA 1
ATOM 1306 C C . THR A 1 165 ? 5.722 -0.141 -23.199 1.00 97.44 165 THR A C 1
ATOM 1308 O O . THR A 1 165 ? 6.574 -0.336 -24.065 1.00 97.44 165 THR A O 1
ATOM 1311 N N . THR A 1 166 ? 4.479 0.250 -23.509 1.00 97.88 166 THR A N 1
ATOM 1312 C CA . THR A 1 166 ? 4.059 0.486 -24.902 1.00 97.88 166 THR A CA 1
ATOM 1313 C C . THR A 1 166 ? 4.777 1.685 -25.517 1.00 97.88 166 THR A C 1
ATOM 1315 O O . THR A 1 166 ? 5.309 1.560 -26.618 1.00 97.88 166 THR A O 1
ATOM 1318 N N . GLU A 1 167 ? 4.899 2.808 -24.801 1.00 97.69 167 GLU A N 1
ATOM 1319 C CA . GLU A 1 167 ? 5.680 3.968 -25.259 1.00 97.69 167 GLU A CA 1
ATOM 1320 C C . GLU A 1 167 ? 7.161 3.608 -25.472 1.00 97.69 167 GLU A C 1
ATOM 1322 O O . GLU A 1 167 ? 7.759 4.004 -26.474 1.00 97.69 167 GLU A O 1
ATOM 1327 N N . ALA A 1 168 ? 7.764 2.811 -24.583 1.00 97.00 168 ALA A N 1
ATOM 1328 C CA . ALA A 1 168 ? 9.134 2.327 -24.754 1.00 97.00 168 ALA A CA 1
ATOM 1329 C C . ALA A 1 168 ? 9.281 1.377 -25.959 1.00 97.00 168 ALA A C 1
ATOM 1331 O O . ALA A 1 168 ? 10.264 1.470 -26.694 1.00 97.00 168 ALA A O 1
ATOM 1332 N N . GLU A 1 169 ? 8.310 0.493 -26.202 1.00 96.69 169 GLU A N 1
ATOM 1333 C CA . GLU A 1 169 ? 8.297 -0.389 -27.372 1.00 96.69 169 GLU A CA 1
ATOM 1334 C C . GLU A 1 169 ? 8.130 0.368 -28.694 1.00 96.69 169 GLU A C 1
ATOM 1336 O O . GLU A 1 169 ? 8.787 0.023 -29.674 1.00 96.69 169 GLU A O 1
ATOM 1341 N N . GLU A 1 170 ? 7.253 1.372 -28.747 1.00 97.50 170 GLU A N 1
ATOM 1342 C CA . GLU A 1 170 ? 7.056 2.215 -29.931 1.00 97.50 170 GLU A CA 1
ATOM 1343 C C . GLU A 1 170 ? 8.286 3.076 -30.221 1.00 97.50 170 GLU A C 1
ATOM 1345 O O . GLU A 1 170 ? 8.713 3.178 -31.370 1.00 97.50 170 GLU A O 1
ATOM 1350 N N . ASN A 1 171 ? 8.900 3.651 -29.184 1.00 96.56 171 ASN A N 1
ATOM 1351 C CA . ASN A 1 171 ? 10.143 4.404 -29.328 1.00 96.56 171 ASN A CA 1
ATOM 1352 C C . ASN A 1 171 ? 11.310 3.499 -29.761 1.00 96.56 171 ASN A C 1
ATOM 1354 O O . ASN A 1 171 ? 12.109 3.921 -30.594 1.00 96.56 171 ASN A O 1
ATOM 1358 N N . ARG A 1 172 ? 11.378 2.247 -29.274 1.00 96.62 172 ARG A N 1
ATOM 1359 C CA . ARG A 1 172 ? 12.341 1.239 -29.755 1.00 96.62 172 ARG A CA 1
ATOM 1360 C C . ARG A 1 172 ? 12.117 0.927 -31.237 1.00 96.62 172 ARG A C 1
ATOM 1362 O O . ARG A 1 172 ? 13.043 1.104 -32.015 1.00 96.62 172 ARG A O 1
ATOM 1369 N N . LYS A 1 173 ? 10.887 0.566 -31.636 1.00 97.62 173 LYS A N 1
ATOM 1370 C CA . LYS A 1 173 ? 10.525 0.284 -33.042 1.00 97.62 173 LYS A CA 1
ATOM 1371 C C . LYS A 1 173 ? 10.909 1.444 -33.963 1.00 97.62 173 LYS A C 1
ATOM 1373 O O . LYS A 1 173 ? 11.587 1.219 -34.956 1.00 97.62 173 LYS A O 1
ATOM 1378 N N . ARG A 1 174 ? 10.584 2.687 -33.589 1.00 97.19 174 ARG A N 1
ATOM 1379 C CA . ARG A 1 174 ? 10.949 3.882 -34.367 1.00 97.19 174 ARG A CA 1
ATOM 1380 C C . ARG A 1 174 ? 12.466 4.070 -34.480 1.00 97.19 174 ARG A C 1
ATOM 1382 O O . ARG A 1 174 ? 12.961 4.384 -35.556 1.00 97.19 174 ARG A O 1
ATOM 1389 N N . ALA A 1 175 ? 13.215 3.855 -33.396 1.00 96.81 175 ALA A N 1
ATOM 1390 C CA . ALA A 1 175 ? 14.675 3.945 -33.412 1.00 96.81 175 ALA A CA 1
ATOM 1391 C C . ALA A 1 175 ? 15.333 2.822 -34.239 1.00 96.81 175 ALA A C 1
ATOM 1393 O O . ALA A 1 175 ? 16.341 3.075 -34.905 1.00 96.81 175 ALA A O 1
ATOM 1394 N N . ASP A 1 176 ? 14.760 1.615 -34.230 1.00 96.38 176 ASP A N 1
ATOM 1395 C CA . ASP A 1 176 ? 15.171 0.487 -35.070 1.00 96.38 176 ASP A CA 1
ATOM 1396 C C . ASP A 1 176 ? 14.894 0.796 -36.555 1.00 96.38 176 ASP A C 1
ATOM 1398 O O . ASP A 1 176 ? 15.817 0.745 -37.367 1.00 96.38 176 ASP A O 1
ATOM 1402 N N . GLU A 1 177 ? 13.671 1.226 -36.894 1.00 97.44 177 GLU A N 1
ATOM 1403 C CA . GLU A 1 177 ? 13.228 1.630 -38.241 1.00 97.44 177 GLU A CA 1
ATOM 1404 C C . GLU A 1 177 ? 14.085 2.767 -38.821 1.00 97.44 177 GLU A C 1
ATOM 1406 O O . GLU A 1 177 ? 14.599 2.657 -39.935 1.00 97.44 177 GLU A O 1
ATOM 1411 N N . GLU A 1 178 ? 14.321 3.842 -38.059 1.00 96.94 178 GLU A N 1
ATOM 1412 C CA . GLU A 1 178 ? 15.230 4.917 -38.470 1.00 96.94 178 GLU A CA 1
ATOM 1413 C C . GLU A 1 178 ? 16.662 4.408 -38.70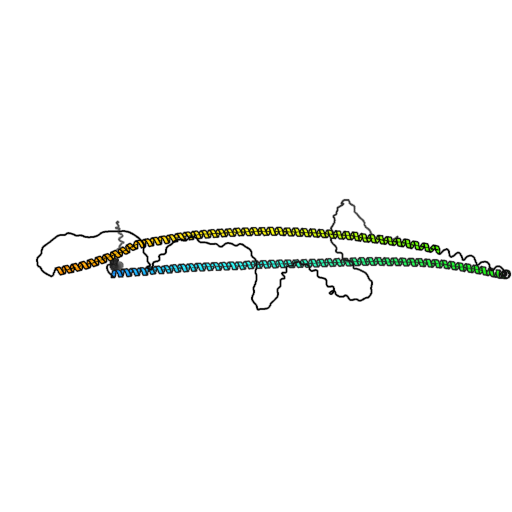5 1.00 96.94 178 GLU A C 1
ATOM 1415 O O . GLU A 1 178 ? 17.382 4.917 -39.565 1.00 96.94 178 GLU A O 1
ATOM 1420 N N . SER A 1 179 ? 17.112 3.426 -37.922 1.00 97.00 179 SER A N 1
ATOM 1421 C CA . SER A 1 179 ? 18.465 2.871 -38.022 1.00 97.00 179 SER A CA 1
ATOM 1422 C C . SER A 1 179 ? 18.588 1.813 -39.122 1.00 97.00 179 SER A C 1
ATOM 1424 O O . SER A 1 179 ? 19.692 1.547 -39.595 1.00 97.00 179 SER A O 1
ATOM 1426 N N . GLU A 1 180 ? 17.481 1.233 -39.580 1.00 96.56 180 GLU A N 1
ATOM 1427 C CA . GLU A 1 180 ? 17.394 0.478 -40.833 1.00 96.56 180 GLU A CA 1
ATOM 1428 C C . GLU A 1 180 ? 17.386 1.415 -42.037 1.00 96.56 180 GLU A C 1
ATOM 1430 O O . GLU A 1 180 ? 18.209 1.229 -42.930 1.00 96.56 180 GLU A O 1
ATOM 1435 N N . ALA A 1 181 ? 16.594 2.491 -42.012 1.00 96.81 181 ALA A N 1
ATOM 1436 C CA . ALA A 1 181 ? 16.609 3.520 -43.051 1.00 96.81 181 ALA A CA 1
ATOM 1437 C C . ALA A 1 181 ? 18.005 4.153 -43.224 1.00 96.81 181 ALA A C 1
ATOM 1439 O O . ALA A 1 181 ? 18.519 4.219 -44.340 1.00 96.81 181 ALA A O 1
ATOM 1440 N N . ARG A 1 182 ? 18.675 4.531 -42.122 1.00 96.50 182 ARG A N 1
ATOM 1441 C CA . ARG A 1 182 ? 20.059 5.045 -42.150 1.00 96.50 182 ARG A CA 1
ATOM 1442 C C . ARG A 1 182 ? 21.065 4.021 -42.692 1.00 96.50 182 ARG A C 1
ATOM 1444 O O . ARG A 1 182 ? 21.994 4.412 -43.392 1.00 96.50 182 ARG A O 1
ATOM 1451 N N . ARG A 1 183 ? 20.901 2.724 -42.396 1.00 96.62 183 ARG A N 1
ATOM 1452 C CA . ARG A 1 183 ? 21.767 1.662 -42.948 1.00 96.62 183 ARG A CA 1
ATOM 1453 C C . ARG A 1 183 ? 21.538 1.469 -44.446 1.00 96.62 183 ARG A C 1
ATOM 1455 O O . ARG A 1 183 ? 22.517 1.436 -45.182 1.00 96.62 183 ARG A O 1
ATOM 1462 N N . ALA A 1 184 ? 20.282 1.404 -44.884 1.00 96.88 184 ALA A N 1
ATOM 1463 C CA . ALA A 1 184 ? 19.919 1.264 -46.291 1.00 96.88 184 ALA A CA 1
ATOM 1464 C C . ALA A 1 184 ? 20.420 2.450 -47.131 1.00 96.88 184 ALA A C 1
ATOM 1466 O O . ALA A 1 184 ? 21.016 2.232 -48.180 1.00 96.88 184 ALA A O 1
ATOM 1467 N N . GLN A 1 185 ? 20.275 3.686 -46.636 1.00 96.75 185 GLN A N 1
ATOM 1468 C CA . GLN A 1 185 ? 20.810 4.871 -47.311 1.00 96.75 185 GLN A CA 1
ATOM 1469 C C . GLN A 1 185 ? 22.340 4.812 -47.450 1.00 96.75 185 GLN A C 1
ATOM 1471 O O . GLN A 1 185 ? 22.864 5.060 -48.529 1.00 96.75 185 GLN A O 1
ATOM 1476 N N . VAL A 1 186 ? 23.068 4.445 -46.388 1.00 97.75 186 VAL A N 1
ATOM 1477 C CA . VAL A 1 186 ? 24.538 4.319 -46.442 1.00 97.75 186 VAL A CA 1
ATOM 1478 C C . VAL A 1 186 ? 24.985 3.186 -47.375 1.00 97.75 186 VAL A C 1
ATOM 1480 O O . VAL A 1 186 ? 26.046 3.288 -47.989 1.00 97.75 186 VAL A O 1
ATOM 1483 N N . GLU A 1 187 ? 24.195 2.118 -47.507 1.00 96.75 187 GLU A N 1
ATOM 1484 C CA . GLU A 1 187 ? 24.448 1.035 -48.462 1.00 96.75 187 GLU A CA 1
ATOM 1485 C C . GLU A 1 187 ? 24.185 1.488 -49.911 1.00 96.75 187 GLU A C 1
ATOM 1487 O O . GLU A 1 187 ? 25.042 1.267 -50.765 1.00 96.75 187 GLU A O 1
ATOM 1492 N N . GLU A 1 188 ? 23.098 2.222 -50.176 1.00 97.50 188 GLU A N 1
ATOM 1493 C CA . GLU A 1 188 ? 22.801 2.838 -51.481 1.00 97.50 188 GLU A CA 1
ATOM 1494 C C . GLU A 1 188 ? 23.869 3.871 -51.893 1.00 97.50 188 GLU A C 1
ATOM 1496 O O . GLU A 1 188 ? 24.442 3.764 -52.979 1.00 97.50 188 GLU A O 1
ATOM 1501 N N . ASP A 1 189 ? 24.221 4.814 -51.012 1.00 97.25 189 ASP A N 1
ATOM 1502 C CA . ASP A 1 189 ? 25.284 5.804 -51.243 1.00 97.25 189 ASP A CA 1
ATOM 1503 C C . ASP A 1 189 ? 26.639 5.118 -51.520 1.00 97.25 189 ASP A C 1
ATOM 1505 O O . ASP A 1 189 ? 27.403 5.546 -52.394 1.00 97.25 189 ASP A O 1
ATOM 1509 N N . PHE A 1 190 ? 26.941 4.016 -50.819 1.00 96.94 190 PHE A N 1
ATOM 1510 C CA . PHE A 1 190 ? 28.148 3.222 -51.053 1.00 96.94 190 PHE A CA 1
ATOM 1511 C C . PHE A 1 190 ? 28.104 2.467 -52.389 1.00 96.94 190 PHE A C 1
ATOM 1513 O O . PHE A 1 190 ? 29.104 2.468 -53.113 1.00 96.94 190 PHE A O 1
ATOM 1520 N N . GLU A 1 191 ? 26.976 1.854 -52.760 1.00 97.56 191 GLU A N 1
ATOM 1521 C CA . GLU A 1 191 ? 26.816 1.207 -54.066 1.00 97.56 191 GLU A CA 1
ATOM 1522 C C . GLU A 1 191 ? 26.943 2.213 -55.213 1.00 97.56 191 GLU A C 1
ATOM 1524 O O . GLU A 1 191 ? 27.659 1.934 -56.180 1.00 97.56 191 GLU A O 1
ATOM 1529 N N . ILE A 1 192 ? 26.341 3.401 -55.087 1.00 96.69 192 ILE A N 1
ATOM 1530 C CA . ILE A 1 192 ? 26.453 4.502 -56.054 1.00 96.69 192 ILE A CA 1
ATOM 1531 C C . ILE A 1 192 ? 27.910 4.966 -56.166 1.00 96.69 192 ILE A C 1
ATOM 1533 O O . ILE A 1 192 ? 28.449 5.016 -57.275 1.00 96.69 192 ILE A O 1
ATOM 1537 N N . ALA A 1 193 ? 28.593 5.234 -55.049 1.00 96.44 193 ALA A N 1
ATOM 1538 C CA . ALA A 1 193 ? 29.996 5.651 -55.052 1.00 96.44 193 ALA A CA 1
ATOM 1539 C C . ALA A 1 193 ? 30.924 4.577 -55.657 1.00 96.44 193 ALA A C 1
ATOM 1541 O O . ALA A 1 193 ? 31.821 4.885 -56.449 1.00 96.44 193 ALA A O 1
ATOM 1542 N N . MET A 1 194 ? 30.689 3.299 -55.347 1.00 95.12 194 MET A N 1
ATOM 1543 C CA . MET A 1 194 ? 31.456 2.177 -55.894 1.00 95.12 194 MET A CA 1
ATOM 1544 C C . MET A 1 194 ? 31.097 1.859 -57.351 1.00 95.12 194 MET A C 1
ATOM 1546 O O . MET A 1 194 ? 31.943 1.356 -58.091 1.00 95.12 194 MET A O 1
ATOM 1550 N N . ALA A 1 195 ? 29.878 2.141 -57.811 1.00 96.62 195 ALA A N 1
ATOM 1551 C CA . ALA A 1 195 ? 29.504 2.081 -59.223 1.00 96.62 195 ALA A CA 1
ATOM 1552 C C . ALA A 1 195 ? 30.158 3.224 -60.014 1.00 96.62 195 ALA A C 1
ATOM 1554 O O . ALA A 1 195 ? 30.781 2.965 -61.045 1.00 96.62 195 ALA A O 1
ATOM 1555 N N . ALA A 1 196 ? 30.113 4.454 -59.494 1.00 96.56 196 ALA A N 1
ATOM 1556 C CA . ALA A 1 196 ? 30.773 5.617 -60.078 1.00 96.56 196 ALA A CA 1
ATOM 1557 C C . ALA A 1 196 ? 32.285 5.381 -60.223 1.00 96.56 196 ALA A C 1
ATOM 1559 O O . ALA A 1 196 ? 32.800 5.431 -61.342 1.00 96.56 196 ALA A O 1
ATOM 1560 N N . ARG A 1 197 ? 32.972 4.993 -59.138 1.00 96.38 197 ARG A N 1
ATOM 1561 C CA . ARG A 1 197 ? 34.417 4.705 -59.138 1.00 96.38 197 ARG A CA 1
ATOM 1562 C C . ARG A 1 197 ? 34.801 3.532 -60.047 1.00 96.38 197 ARG A C 1
ATOM 1564 O O . ARG A 1 197 ? 35.837 3.588 -60.707 1.00 96.38 197 ARG A O 1
ATOM 1571 N N . ARG A 1 198 ? 33.971 2.482 -60.141 1.00 96.38 198 ARG A N 1
ATOM 1572 C CA . ARG A 1 198 ? 34.162 1.412 -61.141 1.00 96.38 198 ARG A CA 1
ATOM 1573 C C . ARG A 1 198 ? 34.012 1.946 -62.565 1.00 96.38 198 ARG A C 1
ATOM 1575 O O . ARG A 1 198 ? 34.835 1.615 -63.410 1.00 96.38 198 ARG A O 1
ATOM 1582 N N . SER A 1 199 ? 33.013 2.789 -62.837 1.00 96.75 199 SER A N 1
ATOM 1583 C CA . SER A 1 199 ? 32.807 3.375 -64.169 1.00 96.75 199 SER A CA 1
ATOM 1584 C C . SER A 1 199 ? 33.954 4.304 -64.586 1.00 96.75 199 SER A C 1
ATOM 1586 O O . SER A 1 199 ? 34.376 4.278 -65.738 1.00 96.75 199 SER A O 1
ATOM 1588 N N . GLU A 1 200 ? 34.513 5.066 -63.643 1.00 95.88 200 GLU A N 1
ATOM 1589 C CA . GLU A 1 200 ? 35.687 5.914 -63.848 1.00 95.88 200 GLU A CA 1
ATOM 1590 C C . GLU A 1 200 ? 36.944 5.075 -64.110 1.00 95.88 200 GLU A C 1
ATOM 1592 O O . GLU A 1 200 ? 37.649 5.320 -65.085 1.00 95.88 200 GLU A O 1
ATOM 1597 N N . SER A 1 201 ? 37.182 4.026 -63.315 1.00 96.00 201 SER A N 1
ATOM 1598 C CA . SER A 1 201 ? 38.300 3.101 -63.538 1.00 96.00 201 SER A CA 1
ATOM 1599 C C . SER A 1 201 ? 38.187 2.334 -64.861 1.00 96.00 201 SER A C 1
ATOM 1601 O O . SER A 1 201 ? 39.205 2.047 -65.481 1.00 96.00 201 SER A O 1
ATOM 1603 N N . MET A 1 202 ? 36.973 2.005 -65.314 1.00 95.75 202 MET A N 1
ATOM 1604 C CA . MET A 1 202 ? 36.756 1.388 -66.627 1.00 95.75 202 MET A CA 1
ATOM 1605 C C . MET A 1 202 ? 36.985 2.379 -67.773 1.00 95.75 202 MET A C 1
ATOM 1607 O O . MET A 1 202 ? 37.507 1.981 -68.811 1.00 95.75 202 MET A O 1
ATOM 1611 N N . ARG A 1 203 ? 36.643 3.665 -67.594 1.00 96.19 203 ARG A N 1
ATOM 1612 C CA . ARG A 1 203 ? 36.972 4.723 -68.566 1.00 96.19 203 ARG A CA 1
ATOM 1613 C C . ARG A 1 203 ? 38.477 4.928 -68.667 1.00 96.19 203 ARG A C 1
ATOM 1615 O O . ARG A 1 203 ? 39.000 4.840 -69.764 1.00 96.19 203 ARG A O 1
ATOM 1622 N N . THR A 1 204 ? 39.185 5.099 -67.549 1.00 96.00 204 THR A N 1
ATOM 1623 C CA . THR A 1 204 ? 40.640 5.330 -67.589 1.00 96.00 204 THR A CA 1
ATOM 1624 C C . THR A 1 204 ? 41.417 4.135 -68.143 1.00 96.00 204 THR A C 1
ATOM 1626 O O . THR A 1 204 ? 42.411 4.345 -68.835 1.00 96.00 204 THR A O 1
ATOM 1629 N N . LEU A 1 205 ? 40.951 2.898 -67.927 1.00 95.25 205 LEU A N 1
ATOM 1630 C CA . LEU A 1 205 ? 41.483 1.716 -68.617 1.00 95.25 205 LEU A CA 1
ATOM 1631 C C . LEU A 1 205 ? 41.187 1.749 -70.125 1.00 95.25 205 LEU A C 1
ATOM 1633 O O . LEU A 1 205 ? 42.110 1.580 -70.916 1.00 95.25 205 LEU A O 1
ATOM 1637 N N . ALA A 1 206 ? 39.949 2.031 -70.540 1.00 95.81 206 ALA A N 1
ATOM 1638 C CA . ALA A 1 206 ? 39.594 2.136 -71.959 1.00 95.81 206 ALA A CA 1
ATOM 1639 C C . ALA A 1 206 ? 40.347 3.273 -72.680 1.00 95.81 206 ALA A C 1
ATOM 1641 O O . ALA A 1 206 ? 40.772 3.102 -73.821 1.00 95.81 206 ALA A O 1
ATOM 1642 N N . ASP A 1 207 ? 40.575 4.405 -72.010 1.00 95.44 207 ASP A N 1
ATOM 1643 C CA . ASP A 1 207 ? 41.381 5.519 -72.512 1.00 95.44 207 ASP A CA 1
ATOM 1644 C C . ASP A 1 207 ? 42.863 5.122 -72.629 1.00 95.44 207 ASP A C 1
ATOM 1646 O O . ASP A 1 207 ? 43.526 5.482 -73.601 1.00 95.44 207 ASP A O 1
ATOM 1650 N N . GLN A 1 208 ? 43.404 4.351 -71.678 1.00 94.69 208 GLN A N 1
ATOM 1651 C CA . GLN A 1 208 ? 44.768 3.809 -71.764 1.00 94.69 208 GLN A CA 1
ATOM 1652 C C . GLN A 1 208 ? 44.909 2.786 -72.898 1.00 94.69 208 GLN A C 1
ATOM 1654 O O . GLN A 1 208 ? 45.874 2.859 -73.658 1.00 94.69 208 GLN A O 1
ATOM 1659 N N . GLU A 1 209 ? 43.944 1.879 -73.068 1.00 95.12 209 GLU A N 1
ATOM 1660 C CA . GLU A 1 209 ? 43.902 0.930 -74.186 1.00 95.12 209 GLU A CA 1
ATOM 1661 C C . GLU A 1 209 ? 43.790 1.653 -75.535 1.00 95.12 209 GLU A C 1
ATOM 1663 O O . GLU A 1 209 ? 44.539 1.341 -76.462 1.00 95.12 209 GLU A O 1
ATOM 1668 N N . ALA A 1 210 ? 42.916 2.659 -75.642 1.00 95.06 210 ALA A N 1
ATOM 1669 C CA . ALA A 1 210 ? 42.740 3.456 -76.852 1.00 95.06 210 ALA A CA 1
ATOM 1670 C C . ALA A 1 210 ? 44.002 4.255 -77.211 1.00 95.06 210 ALA A C 1
ATOM 1672 O O . ALA A 1 210 ? 44.421 4.238 -78.368 1.00 95.06 210 ALA A O 1
ATOM 1673 N N . ASN A 1 211 ? 44.648 4.903 -76.234 1.00 95.38 211 ASN A N 1
ATOM 1674 C CA . ASN A 1 211 ? 45.904 5.625 -76.454 1.00 95.38 211 ASN A CA 1
ATOM 1675 C C . ASN A 1 211 ? 47.053 4.671 -76.816 1.00 95.38 211 ASN A C 1
ATOM 1677 O O . ASN A 1 211 ? 47.756 4.912 -77.794 1.00 95.38 211 ASN A O 1
ATOM 1681 N N . SER A 1 212 ? 47.208 3.558 -76.092 1.00 93.94 212 SER A N 1
ATOM 1682 C CA . SER A 1 212 ? 48.220 2.528 -76.373 1.00 93.94 212 SER A CA 1
ATOM 1683 C C . SER A 1 212 ? 48.058 1.946 -77.782 1.00 93.94 212 SER A C 1
ATOM 1685 O O . SER A 1 212 ? 49.021 1.862 -78.548 1.00 93.94 212 SER A O 1
ATOM 1687 N N . LYS A 1 213 ? 46.816 1.637 -78.177 1.00 94.94 213 LYS A N 1
ATOM 1688 C CA . LYS A 1 213 ? 46.481 1.185 -79.528 1.00 94.94 213 LYS A CA 1
ATOM 1689 C C . LYS A 1 213 ? 46.764 2.259 -80.581 1.00 94.94 213 LYS A C 1
ATOM 1691 O O . LYS A 1 213 ? 47.383 1.943 -81.591 1.00 94.94 213 LYS A O 1
ATOM 1696 N N . ALA A 1 214 ? 46.375 3.513 -80.349 1.00 94.81 214 ALA A N 1
ATOM 1697 C CA . ALA A 1 214 ? 46.629 4.609 -81.283 1.00 94.81 214 ALA A CA 1
ATOM 1698 C C . ALA A 1 214 ? 48.133 4.897 -81.454 1.00 94.81 214 ALA A C 1
ATOM 1700 O O . ALA A 1 214 ? 48.582 5.185 -82.563 1.00 94.81 214 ALA A O 1
ATOM 1701 N N . GLU A 1 215 ? 48.941 4.782 -80.394 1.00 92.25 215 GLU A N 1
ATOM 1702 C CA . GLU A 1 215 ? 50.400 4.846 -80.516 1.00 92.25 215 GLU A CA 1
ATOM 1703 C C . GLU A 1 215 ? 50.980 3.640 -81.269 1.00 92.25 215 GLU A C 1
ATOM 1705 O O . GLU A 1 215 ? 51.912 3.807 -82.055 1.00 92.25 215 GLU A O 1
ATOM 1710 N N . ALA A 1 216 ? 50.459 2.430 -81.046 1.00 92.81 216 ALA A N 1
ATOM 1711 C CA . ALA A 1 216 ? 50.887 1.240 -81.777 1.00 92.81 216 ALA A CA 1
ATOM 1712 C C . ALA A 1 216 ? 50.559 1.357 -83.276 1.00 92.81 216 ALA A C 1
ATOM 1714 O O . ALA A 1 216 ? 51.423 1.098 -84.110 1.00 92.81 216 ALA A O 1
ATOM 1715 N N . GLU A 1 217 ? 49.357 1.824 -83.623 1.00 94.06 217 GLU A N 1
ATOM 1716 C CA . GLU A 1 217 ? 48.939 2.095 -85.003 1.00 94.06 217 GLU A CA 1
ATOM 1717 C C . GLU A 1 217 ? 49.803 3.185 -85.658 1.00 94.06 217 GLU A C 1
ATOM 1719 O O . GLU A 1 217 ? 50.239 3.002 -86.795 1.00 94.06 217 GLU A O 1
ATOM 1724 N N . ARG A 1 218 ? 50.154 4.263 -84.936 1.00 93.94 218 ARG A N 1
ATOM 1725 C CA . ARG A 1 218 ? 51.119 5.273 -85.419 1.00 93.94 218 ARG A CA 1
ATOM 1726 C C . ARG A 1 218 ? 52.496 4.676 -85.681 1.00 93.94 218 ARG A C 1
ATOM 1728 O O . ARG A 1 218 ? 52.998 4.819 -86.788 1.00 93.94 218 ARG A O 1
ATOM 1735 N N . ARG A 1 219 ? 53.077 3.948 -84.719 1.00 92.81 219 ARG A N 1
ATOM 1736 C CA . ARG A 1 219 ? 54.395 3.303 -84.879 1.00 92.81 219 ARG A CA 1
ATOM 1737 C C . ARG A 1 219 ? 54.410 2.298 -86.032 1.00 92.81 219 ARG A C 1
ATOM 1739 O O . ARG A 1 219 ? 55.420 2.185 -86.717 1.00 92.81 219 ARG A O 1
ATOM 1746 N N . VAL A 1 220 ? 53.302 1.592 -86.272 1.00 94.44 220 VAL A N 1
ATOM 1747 C CA . VAL A 1 220 ? 53.144 0.696 -87.429 1.00 94.44 220 VAL A CA 1
ATOM 1748 C C . VAL A 1 220 ? 53.024 1.482 -88.739 1.00 94.44 220 VAL A C 1
ATOM 1750 O O . VAL A 1 220 ? 53.664 1.084 -89.707 1.00 94.44 220 VAL A O 1
ATOM 1753 N N . SER A 1 221 ? 52.285 2.599 -88.786 1.00 93.00 221 SER A N 1
ATOM 1754 C CA . SER A 1 221 ? 52.213 3.468 -89.978 1.00 93.00 221 SER A CA 1
ATOM 1755 C C . SER A 1 221 ? 53.568 4.095 -90.298 1.00 93.00 221 SER A C 1
ATOM 1757 O O . SER A 1 221 ? 54.048 3.970 -91.417 1.00 93.00 221 SER A O 1
ATOM 1759 N N . GLU A 1 222 ? 54.237 4.680 -89.303 1.00 93.44 222 GLU A N 1
ATOM 1760 C CA . GLU A 1 222 ? 55.576 5.265 -89.426 1.00 93.44 222 GLU A CA 1
ATOM 1761 C C . GLU A 1 222 ? 56.592 4.218 -89.907 1.00 93.44 222 GLU A C 1
ATOM 1763 O O . GLU A 1 222 ? 57.326 4.464 -90.863 1.00 93.44 222 GLU A O 1
ATOM 1768 N N . ALA A 1 223 ? 56.602 3.018 -89.310 1.00 91.94 223 ALA A N 1
ATOM 1769 C CA . ALA A 1 223 ? 57.475 1.924 -89.734 1.00 91.94 223 ALA A CA 1
ATOM 1770 C C . ALA A 1 223 ? 57.134 1.392 -91.138 1.00 91.94 223 ALA A C 1
ATOM 1772 O O . ALA A 1 223 ? 58.044 1.018 -91.880 1.00 91.94 223 ALA A O 1
ATOM 1773 N N . ALA A 1 224 ? 55.854 1.371 -91.520 1.00 92.50 224 ALA A N 1
ATOM 1774 C CA . ALA A 1 224 ? 55.423 1.001 -92.863 1.00 92.50 224 ALA A CA 1
ATOM 1775 C C . ALA A 1 224 ? 55.859 2.053 -93.891 1.00 92.50 224 ALA A C 1
ATOM 1777 O O . ALA A 1 224 ? 56.480 1.687 -94.878 1.00 92.50 224 ALA A O 1
ATOM 1778 N N . GLU A 1 225 ? 55.633 3.344 -93.639 1.00 92.81 225 GLU A N 1
ATOM 1779 C CA . GLU A 1 225 ? 56.078 4.458 -94.488 1.00 92.81 225 GLU A CA 1
ATOM 1780 C C . GLU A 1 225 ? 57.606 4.517 -94.616 1.00 92.81 225 GLU A C 1
ATOM 1782 O O . GLU A 1 225 ? 58.133 4.759 -95.701 1.00 92.81 225 GLU A O 1
ATOM 1787 N N . GLU A 1 226 ? 58.334 4.246 -93.532 1.00 89.94 226 GLU A N 1
ATOM 1788 C CA . GLU A 1 226 ? 59.787 4.076 -93.521 1.00 89.94 226 GLU A CA 1
ATOM 1789 C C . GLU A 1 226 ? 60.251 2.873 -94.358 1.00 89.94 226 GLU A C 1
ATOM 1791 O O . GLU A 1 226 ? 61.240 2.977 -95.088 1.00 89.94 226 GLU A O 1
ATOM 1796 N N . ALA A 1 227 ? 59.574 1.725 -94.249 1.00 88.31 227 ALA A N 1
ATOM 1797 C CA . ALA A 1 227 ? 59.878 0.533 -95.036 1.00 88.31 227 ALA A CA 1
ATOM 1798 C C . ALA A 1 227 ? 59.586 0.771 -96.522 1.00 88.31 227 ALA A C 1
ATOM 1800 O O . ALA A 1 227 ? 60.429 0.474 -97.361 1.00 88.31 227 ALA A O 1
ATOM 1801 N N . ASP A 1 228 ? 58.452 1.394 -96.840 1.00 91.69 228 ASP A N 1
ATOM 1802 C CA . ASP A 1 228 ? 58.067 1.814 -98.185 1.00 91.69 228 ASP A CA 1
ATOM 1803 C C . ASP A 1 228 ? 59.070 2.816 -98.769 1.00 91.69 228 ASP A C 1
ATOM 1805 O O . ASP A 1 228 ? 59.462 2.702 -99.928 1.00 91.69 228 ASP A O 1
ATOM 1809 N N . ARG A 1 229 ? 59.541 3.780 -97.967 1.00 91.62 229 ARG A N 1
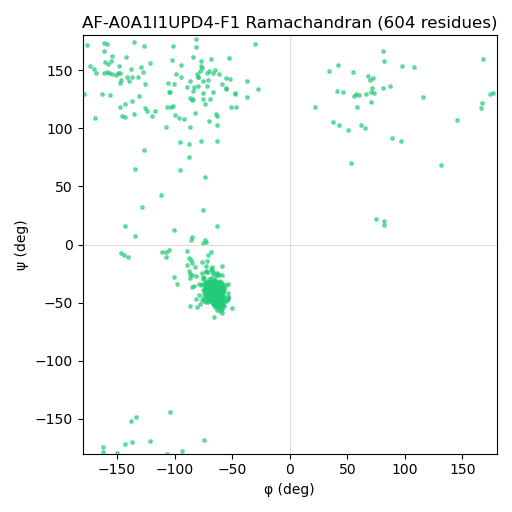ATOM 1810 C CA . ARG A 1 229 ? 60.582 4.734 -98.367 1.00 91.62 229 ARG A CA 1
ATOM 1811 C C . ARG A 1 229 ? 61.884 4.008 -98.706 1.00 91.62 229 ARG A C 1
ATOM 1813 O O . ARG A 1 229 ? 62.371 4.171 -99.820 1.00 91.62 229 ARG A O 1
ATOM 1820 N N . ARG A 1 230 ? 62.370 3.132 -97.816 1.00 89.19 230 ARG A N 1
ATOM 1821 C CA . ARG A 1 230 ? 63.564 2.298 -98.053 1.00 89.19 230 ARG A CA 1
ATOM 1822 C C . ARG A 1 230 ? 63.398 1.368 -99.257 1.00 89.19 230 ARG A C 1
ATOM 1824 O O . ARG A 1 230 ? 64.349 1.177 -100.004 1.00 89.19 230 ARG A O 1
ATOM 1831 N N . LEU A 1 231 ? 62.204 0.816 -99.484 1.00 89.50 231 LEU A N 1
ATOM 1832 C CA . LEU A 1 231 ? 61.898 -0.019 -100.648 1.00 89.50 231 LEU A CA 1
ATOM 1833 C C . LEU A 1 231 ? 61.895 0.790 -101.946 1.00 89.50 231 LEU A C 1
ATOM 1835 O O . LEU A 1 231 ? 62.407 0.298 -102.947 1.00 89.50 231 LEU A O 1
ATOM 1839 N N . ARG A 1 232 ? 61.373 2.023 -101.954 1.00 89.88 232 ARG A N 1
ATOM 1840 C CA . ARG A 1 232 ? 61.428 2.931 -103.115 1.00 89.88 232 ARG A CA 1
ATOM 1841 C C . ARG A 1 232 ? 62.855 3.409 -103.390 1.00 89.88 232 ARG A C 1
ATOM 1843 O O . ARG A 1 232 ? 63.257 3.433 -104.548 1.00 89.88 232 ARG A O 1
ATOM 1850 N N . GLU A 1 233 ? 63.614 3.742 -102.347 1.00 89.88 233 GLU A N 1
ATOM 1851 C CA . GLU A 1 233 ? 65.035 4.106 -102.420 1.00 89.88 233 GLU A CA 1
ATOM 1852 C C . GLU A 1 233 ? 65.851 2.940 -102.996 1.00 89.88 233 GLU A C 1
ATOM 1854 O O . GLU A 1 233 ? 66.414 3.077 -104.078 1.00 89.88 233 GLU A O 1
ATOM 1859 N N . ALA A 1 234 ? 65.800 1.757 -102.375 1.00 86.56 234 ALA A N 1
ATOM 1860 C CA . ALA A 1 234 ? 66.502 0.561 -102.842 1.00 86.56 234 ALA A CA 1
ATOM 1861 C C . ALA A 1 234 ? 66.016 0.067 -104.218 1.00 86.56 234 ALA A C 1
ATOM 1863 O O . ALA A 1 234 ? 66.817 -0.428 -105.004 1.00 86.56 234 ALA A O 1
ATOM 1864 N N . SER A 1 235 ? 64.730 0.224 -104.559 1.00 86.12 235 SER A N 1
ATOM 1865 C CA . SER A 1 235 ? 64.228 -0.084 -105.909 1.00 86.12 235 SER A CA 1
ATOM 1866 C C . SER A 1 235 ? 64.710 0.929 -106.944 1.00 86.12 235 SER A C 1
ATOM 1868 O O . SER A 1 235 ? 64.948 0.548 -108.086 1.00 86.12 235 SER A O 1
ATOM 1870 N N . GLY A 1 236 ? 64.864 2.201 -106.567 1.00 86.81 236 GLY A N 1
ATOM 1871 C CA . GLY A 1 236 ? 65.433 3.253 -107.408 1.00 86.81 236 GLY A CA 1
ATOM 1872 C C . GLY A 1 236 ? 66.939 3.086 -107.606 1.00 86.81 236 GLY A C 1
ATOM 1873 O O . GLY A 1 236 ? 67.425 3.244 -108.721 1.00 86.81 236 GLY A O 1
ATOM 1874 N N . GLU A 1 237 ? 67.669 2.693 -106.562 1.00 83.81 237 GLU A N 1
ATOM 1875 C CA . GLU A 1 237 ? 69.078 2.296 -106.640 1.00 83.81 237 GLU A CA 1
ATOM 1876 C C . GLU A 1 237 ? 69.251 1.018 -107.462 1.00 83.81 237 GLU A C 1
ATOM 1878 O O . GLU A 1 237 ? 70.108 0.986 -108.333 1.00 83.81 237 GLU A O 1
ATOM 1883 N N . ALA A 1 238 ? 68.398 0.005 -107.289 1.00 79.88 238 ALA A N 1
ATOM 1884 C CA . ALA A 1 238 ? 68.407 -1.186 -108.134 1.00 79.88 238 ALA A CA 1
ATOM 1885 C C . ALA A 1 238 ? 68.071 -0.858 -109.598 1.00 79.88 238 ALA A C 1
ATOM 1887 O O . ALA A 1 238 ? 68.717 -1.390 -110.492 1.00 79.88 238 ALA A O 1
ATOM 1888 N N . HIS A 1 239 ? 67.122 0.048 -109.869 1.00 83.56 239 HIS A N 1
ATOM 1889 C CA . HIS A 1 239 ? 66.856 0.516 -111.233 1.00 83.56 239 HIS A CA 1
ATOM 1890 C C . HIS A 1 239 ? 68.027 1.313 -111.808 1.00 83.56 239 HIS A C 1
ATOM 1892 O O . HIS A 1 239 ? 68.328 1.123 -112.980 1.00 83.56 239 HIS A O 1
ATOM 1898 N N . ARG A 1 240 ? 68.718 2.143 -111.015 1.00 83.19 240 ARG A N 1
ATOM 1899 C CA . ARG A 1 240 ? 69.948 2.825 -111.447 1.00 83.19 240 ARG A CA 1
ATOM 1900 C C . ARG A 1 240 ? 71.071 1.841 -111.716 1.00 83.19 240 ARG A C 1
ATOM 1902 O O . ARG A 1 240 ? 71.611 1.875 -112.802 1.00 83.19 240 ARG A O 1
ATOM 1909 N N . LEU A 1 241 ? 71.363 0.921 -110.803 1.00 81.62 241 LEU A N 1
ATOM 1910 C CA . LEU A 1 241 ? 72.396 -0.099 -110.985 1.00 81.62 241 LEU A CA 1
ATOM 1911 C C . LEU A 1 241 ? 72.076 -1.038 -112.153 1.00 81.62 241 LEU A C 1
ATOM 1913 O O . LEU A 1 241 ? 72.993 -1.470 -112.836 1.00 81.62 241 LEU A O 1
ATOM 1917 N N . VAL A 1 242 ? 70.800 -1.332 -112.428 1.00 83.12 242 VAL A N 1
ATOM 1918 C CA . VAL A 1 242 ? 70.390 -2.058 -113.640 1.00 83.12 242 VAL A CA 1
ATOM 1919 C C . VAL A 1 242 ? 70.516 -1.178 -114.883 1.00 83.12 242 VAL A C 1
ATOM 1921 O O . VAL A 1 242 ? 71.003 -1.676 -115.887 1.00 83.12 242 VAL A O 1
ATOM 1924 N N . GLN A 1 243 ? 70.144 0.106 -114.839 1.00 81.81 243 GLN A N 1
ATOM 1925 C CA . GLN A 1 243 ? 70.319 1.039 -115.958 1.00 81.81 243 GLN A CA 1
ATOM 1926 C C . GLN A 1 243 ? 71.798 1.239 -116.283 1.00 81.81 243 GLN A C 1
ATOM 1928 O O . GLN A 1 243 ? 72.198 0.947 -117.401 1.00 81.81 243 GLN A O 1
ATOM 1933 N N . GLU A 1 244 ? 72.614 1.606 -115.299 1.00 80.62 244 GLU A N 1
ATOM 1934 C CA . GLU A 1 244 ? 74.072 1.682 -115.360 1.00 80.62 244 GLU A CA 1
ATOM 1935 C C . GLU A 1 244 ? 74.666 0.352 -115.832 1.00 80.62 244 GLU A C 1
ATOM 1937 O O . GLU A 1 244 ? 75.463 0.366 -116.756 1.00 80.62 244 GLU A O 1
ATOM 1942 N N . ALA A 1 245 ? 74.234 -0.810 -115.325 1.00 75.94 245 ALA A N 1
ATOM 1943 C CA . ALA A 1 245 ? 74.706 -2.102 -115.835 1.00 75.94 245 ALA A CA 1
ATOM 1944 C C . ALA A 1 245 ? 74.228 -2.413 -117.265 1.00 75.94 245 ALA A C 1
ATOM 1946 O O . ALA A 1 245 ? 74.937 -3.111 -117.983 1.00 75.94 245 ALA A O 1
ATOM 1947 N N . THR A 1 246 ? 73.072 -1.912 -117.719 1.00 77.25 246 THR A N 1
ATOM 1948 C CA . THR A 1 246 ? 72.642 -2.034 -119.125 1.00 77.25 246 THR A CA 1
ATOM 1949 C C . THR A 1 246 ? 73.335 -1.033 -120.040 1.00 77.25 246 THR A C 1
ATOM 1951 O O . THR A 1 246 ? 73.653 -1.392 -121.165 1.00 77.25 246 THR A O 1
ATOM 1954 N N . GLU A 1 247 ? 73.651 0.173 -119.573 1.00 76.44 247 GLU A N 1
ATOM 1955 C CA . GLU A 1 247 ? 74.444 1.167 -120.298 1.00 76.44 247 GLU A CA 1
ATOM 1956 C C . GLU A 1 247 ? 75.915 0.747 -120.351 1.00 76.44 247 GLU A C 1
ATOM 1958 O O . GLU A 1 247 ? 76.541 0.859 -121.399 1.00 76.44 247 GLU A O 1
ATOM 1963 N N . GLU A 1 248 ? 76.456 0.172 -119.274 1.00 73.31 248 GLU A N 1
ATOM 1964 C CA . GLU A 1 248 ? 77.756 -0.495 -119.253 1.00 73.31 248 GLU A CA 1
ATOM 1965 C C . GLU A 1 248 ? 77.739 -1.788 -120.067 1.00 73.31 248 GLU A C 1
ATOM 1967 O O . GLU A 1 248 ? 78.754 -2.088 -120.672 1.00 73.31 248 GLU A O 1
ATOM 1972 N N . ALA A 1 249 ? 76.632 -2.534 -120.164 1.00 69.31 249 ALA A N 1
ATOM 1973 C CA . ALA A 1 249 ? 76.529 -3.687 -121.064 1.00 69.31 249 ALA A CA 1
ATOM 1974 C C . ALA A 1 249 ? 76.361 -3.271 -122.534 1.00 69.31 249 ALA A C 1
ATOM 1976 O O . ALA A 1 249 ? 76.901 -3.939 -123.411 1.00 69.31 249 ALA A O 1
ATOM 1977 N N . GLU A 1 250 ? 75.683 -2.163 -122.840 1.00 74.12 250 GLU A N 1
ATOM 1978 C CA . GLU A 1 250 ? 75.657 -1.556 -124.176 1.00 74.12 250 GLU A CA 1
ATOM 1979 C C . GLU A 1 250 ? 77.023 -0.973 -124.543 1.00 74.12 250 GLU A C 1
ATOM 1981 O O . GLU A 1 250 ? 77.489 -1.142 -125.670 1.00 74.12 250 GLU A O 1
ATOM 1986 N N . ARG A 1 251 ? 77.710 -0.337 -123.587 1.00 72.00 251 ARG A N 1
ATOM 1987 C CA . ARG A 1 251 ? 79.089 0.121 -123.752 1.00 72.00 251 ARG A CA 1
ATOM 1988 C C . ARG A 1 251 ? 80.012 -1.074 -123.955 1.00 72.00 251 ARG A C 1
ATOM 1990 O O . ARG A 1 251 ? 80.684 -1.113 -124.969 1.00 72.00 251 ARG A O 1
ATOM 1997 N N . LEU A 1 252 ? 79.957 -2.096 -123.101 1.00 68.19 252 LEU A N 1
ATOM 1998 C CA . LEU A 1 252 ? 80.753 -3.322 -123.204 1.00 68.19 252 LEU A CA 1
ATOM 1999 C C . LEU A 1 252 ? 80.381 -4.186 -124.410 1.00 68.19 252 LEU A C 1
ATOM 2001 O O . LEU A 1 252 ? 81.219 -4.974 -124.833 1.00 68.19 252 LEU A O 1
ATOM 2005 N N . THR A 1 253 ? 79.184 -4.077 -124.996 1.00 67.12 253 THR A N 1
ATOM 2006 C CA . THR A 1 253 ? 78.856 -4.743 -126.273 1.00 67.12 253 THR A CA 1
ATOM 2007 C C . THR A 1 253 ? 79.325 -3.935 -127.475 1.00 67.12 253 THR A C 1
ATOM 2009 O O . THR A 1 253 ? 79.849 -4.549 -128.394 1.00 67.12 253 THR A O 1
ATOM 2012 N N . ARG A 1 254 ? 79.292 -2.595 -127.449 1.00 64.81 254 ARG A N 1
ATOM 2013 C CA . ARG A 1 254 ? 79.988 -1.752 -128.447 1.00 64.81 254 ARG A CA 1
ATOM 2014 C C . ARG A 1 254 ? 81.504 -1.975 -128.373 1.00 64.81 254 ARG A C 1
ATOM 2016 O O . ARG A 1 254 ? 82.095 -2.484 -129.324 1.00 64.81 254 ARG A O 1
ATOM 2023 N N . GLU A 1 255 ? 82.089 -1.780 -127.194 1.00 63.56 255 GLU A N 1
ATOM 2024 C CA . GLU A 1 255 ? 83.488 -2.061 -126.848 1.00 63.56 255 GLU A CA 1
ATOM 2025 C C . GLU A 1 255 ? 83.872 -3.537 -127.043 1.00 63.56 255 GLU A C 1
ATOM 2027 O O . GLU A 1 255 ? 85.059 -3.810 -127.133 1.00 63.56 255 GLU A O 1
ATOM 2032 N N . SER A 1 256 ? 82.949 -4.510 -127.123 1.00 58.22 256 SER A N 1
ATOM 2033 C CA . SER A 1 256 ? 83.281 -5.911 -127.468 1.00 58.22 256 SER A CA 1
ATOM 2034 C C . SER A 1 256 ? 82.863 -6.364 -128.861 1.00 58.22 256 SER A C 1
ATOM 2036 O O . SER A 1 256 ? 83.325 -7.419 -129.280 1.00 58.22 256 SER A O 1
ATOM 2038 N N . THR A 1 257 ? 82.130 -5.559 -129.631 1.00 58.66 257 THR A N 1
ATOM 2039 C CA . THR A 1 257 ? 82.211 -5.612 -131.097 1.00 58.66 257 THR A CA 1
ATOM 2040 C C . THR A 1 257 ? 83.547 -5.027 -131.555 1.00 58.66 257 THR A C 1
ATOM 2042 O O . THR A 1 257 ? 84.299 -5.697 -132.257 1.00 58.66 257 THR A O 1
ATOM 2045 N N . GLU A 1 258 ? 83.934 -3.863 -131.033 1.00 57.22 258 GLU A N 1
ATOM 2046 C CA . GLU A 1 258 ? 85.215 -3.208 -131.321 1.00 57.22 258 GLU A CA 1
ATOM 2047 C C . GLU A 1 258 ? 86.400 -4.017 -130.755 1.00 57.22 258 GLU A C 1
ATOM 2049 O O . GLU A 1 258 ? 87.383 -4.266 -131.454 1.00 57.22 258 GLU A O 1
ATOM 2054 N N . ALA A 1 259 ? 86.290 -4.556 -129.534 1.00 55.53 259 ALA A N 1
ATOM 2055 C CA . ALA A 1 259 ? 87.283 -5.483 -128.991 1.00 55.53 259 ALA A CA 1
ATOM 2056 C C . ALA A 1 259 ? 87.066 -6.956 -129.369 1.00 55.53 259 ALA A C 1
ATOM 2058 O O . ALA A 1 259 ? 87.872 -7.779 -128.948 1.00 55.53 259 ALA A O 1
ATOM 2059 N N . ALA A 1 260 ? 86.087 -7.338 -130.196 1.00 55.09 260 ALA A N 1
ATOM 2060 C CA . ALA A 1 260 ? 86.200 -8.612 -130.921 1.00 55.09 260 ALA A CA 1
ATOM 2061 C C . ALA A 1 260 ? 87.321 -8.487 -131.963 1.00 55.09 260 ALA A C 1
ATOM 2063 O O . ALA A 1 260 ? 88.207 -9.339 -132.034 1.00 55.09 260 ALA A O 1
ATOM 2064 N N . GLU A 1 261 ? 87.358 -7.354 -132.670 1.00 51.44 261 GLU A N 1
ATOM 2065 C CA . GLU A 1 261 ? 88.408 -7.020 -133.636 1.00 51.44 261 GLU A CA 1
ATOM 2066 C C . GLU A 1 261 ? 89.776 -6.758 -132.967 1.00 51.44 261 GLU A C 1
ATOM 2068 O O . GLU A 1 261 ? 90.818 -6.899 -133.611 1.00 51.44 261 GLU A O 1
ATOM 2073 N N . GLN A 1 262 ? 89.820 -6.434 -131.667 1.00 48.00 262 GLN A N 1
ATOM 2074 C CA . GLN A 1 262 ? 91.079 -6.250 -130.919 1.00 48.00 262 GLN A CA 1
ATOM 2075 C C . GLN A 1 262 ? 91.489 -7.456 -130.048 1.00 48.00 262 GLN A C 1
ATOM 2077 O O . GLN A 1 262 ? 92.683 -7.708 -129.901 1.00 48.00 262 GLN A O 1
ATOM 2082 N N . ARG A 1 263 ? 90.571 -8.296 -129.544 1.00 45.62 263 ARG A N 1
ATOM 2083 C CA . ARG A 1 263 ? 90.933 -9.508 -128.767 1.00 45.62 263 ARG A CA 1
ATOM 2084 C C . ARG A 1 263 ? 91.518 -10.629 -129.628 1.00 45.62 263 ARG A C 1
ATOM 2086 O O . ARG A 1 263 ? 92.262 -11.452 -129.097 1.00 45.62 263 ARG A O 1
ATOM 2093 N N . GLU A 1 264 ? 91.317 -10.618 -130.949 1.00 46.62 264 GLU A N 1
ATOM 2094 C CA . GLU A 1 264 ? 92.136 -11.428 -131.873 1.00 46.62 264 GLU A CA 1
ATOM 2095 C C . GLU A 1 264 ? 93.639 -11.068 -131.771 1.00 46.62 264 GLU A C 1
ATOM 2097 O O . GLU A 1 264 ? 94.512 -11.908 -131.993 1.00 46.62 264 GLU A O 1
ATOM 2102 N N . ARG A 1 265 ? 93.956 -9.829 -131.365 1.00 48.25 265 ARG A N 1
ATOM 2103 C CA . ARG A 1 265 ? 95.323 -9.302 -131.229 1.00 48.25 265 ARG A CA 1
ATOM 2104 C C . ARG A 1 265 ? 95.847 -9.363 -129.787 1.00 48.25 265 ARG A C 1
ATOM 2106 O O . ARG A 1 265 ? 97.031 -9.635 -129.597 1.00 48.25 265 ARG A O 1
ATOM 2113 N N . GLU A 1 266 ? 94.985 -9.177 -128.785 1.00 49.84 266 GLU A N 1
ATOM 2114 C CA . GLU A 1 266 ? 95.390 -9.018 -127.373 1.00 49.84 266 GLU A CA 1
ATOM 2115 C C . GLU A 1 266 ? 95.154 -10.235 -126.457 1.00 49.84 266 GLU A C 1
ATOM 2117 O O . GLU A 1 266 ? 95.647 -10.254 -125.331 1.00 49.84 266 GLU A O 1
ATOM 2122 N N . SER A 1 267 ? 94.517 -11.311 -126.935 1.00 43.75 267 SER A N 1
ATOM 2123 C CA . SER A 1 267 ? 94.272 -12.574 -126.192 1.00 43.75 267 SER A CA 1
ATOM 2124 C C . SER A 1 267 ? 95.525 -13.368 -125.755 1.00 43.75 267 SER A C 1
ATOM 2126 O O . SER A 1 267 ? 95.437 -14.542 -125.397 1.00 43.75 267 SER A O 1
ATOM 2128 N N . LYS A 1 268 ? 96.709 -12.746 -125.766 1.00 43.69 268 LYS A N 1
ATOM 2129 C CA . LYS A 1 268 ? 98.006 -13.350 -125.429 1.00 43.69 268 LYS A CA 1
ATOM 2130 C C . LYS A 1 268 ? 98.634 -12.851 -124.124 1.00 43.69 268 LYS A C 1
ATOM 2132 O O . LYS A 1 268 ? 99.679 -13.389 -123.764 1.00 43.69 268 LYS A O 1
ATOM 2137 N N . GLN A 1 269 ? 98.088 -11.837 -123.437 1.00 33.06 269 GLN A N 1
ATOM 2138 C CA . GLN A 1 269 ? 98.766 -11.229 -122.277 1.00 33.06 269 GLN A CA 1
ATOM 2139 C C . GLN A 1 269 ? 97.840 -10.833 -121.103 1.00 33.06 269 GLN A C 1
ATOM 2141 O O . GLN A 1 269 ? 96.742 -10.328 -121.291 1.00 33.06 269 GLN A O 1
ATOM 2146 N N . ALA A 1 270 ? 98.372 -10.998 -119.882 1.00 42.41 270 ALA A N 1
ATOM 2147 C CA . ALA A 1 270 ? 97.998 -10.307 -118.633 1.00 42.41 270 ALA A CA 1
ATOM 2148 C C . ALA A 1 270 ? 96.694 -10.668 -117.869 1.00 42.41 270 ALA A C 1
ATOM 2150 O O . ALA A 1 270 ? 96.277 -9.901 -117.000 1.00 42.41 270 ALA A O 1
ATOM 2151 N N . ALA A 1 271 ? 96.112 -11.857 -118.048 1.00 36.53 271 ALA A N 1
ATOM 2152 C CA . ALA A 1 271 ? 94.921 -12.310 -117.302 1.00 36.53 271 ALA A CA 1
ATOM 2153 C C . ALA A 1 271 ? 95.158 -12.753 -115.823 1.00 36.53 271 ALA A C 1
ATOM 2155 O O . ALA A 1 271 ? 94.447 -13.623 -115.332 1.00 36.53 271 ALA A O 1
ATOM 2156 N N . GLU A 1 272 ? 96.154 -12.209 -115.102 1.00 38.78 272 GLU A N 1
ATOM 2157 C CA . GLU A 1 272 ? 96.700 -12.849 -113.875 1.00 38.78 272 GLU A CA 1
ATOM 2158 C C . GLU A 1 272 ? 96.927 -11.944 -112.635 1.00 38.78 272 GLU A C 1
ATOM 2160 O O . GLU A 1 272 ? 97.553 -12.383 -111.669 1.00 38.78 272 GLU A O 1
ATOM 2165 N N . ARG A 1 273 ? 96.502 -10.667 -112.611 1.00 32.72 273 ARG A N 1
ATOM 2166 C CA . ARG A 1 273 ? 96.954 -9.708 -111.563 1.00 32.72 273 ARG A CA 1
ATOM 2167 C C . ARG A 1 273 ? 95.867 -8.831 -110.918 1.00 32.72 273 ARG A C 1
ATOM 2169 O O . ARG A 1 273 ? 95.928 -7.612 -111.050 1.00 32.72 273 ARG A O 1
ATOM 2176 N N . ARG A 1 274 ? 94.910 -9.418 -110.176 1.00 36.25 274 ARG A N 1
ATOM 2177 C CA . ARG A 1 274 ? 93.971 -8.638 -109.320 1.00 36.25 274 ARG A CA 1
ATOM 2178 C C . ARG A 1 274 ? 93.468 -9.250 -107.995 1.00 36.25 274 ARG A C 1
ATOM 2180 O O . ARG A 1 274 ? 92.811 -8.537 -107.247 1.00 36.25 274 ARG A O 1
ATOM 2187 N N . GLU A 1 275 ? 93.743 -10.511 -107.666 1.00 33.84 275 GLU A N 1
ATOM 2188 C CA . GLU A 1 275 ? 92.855 -11.285 -106.767 1.00 33.84 275 GLU A CA 1
ATOM 2189 C C . GLU A 1 275 ? 93.430 -11.638 -105.367 1.00 33.84 275 GLU A C 1
ATOM 2191 O O . GLU A 1 275 ? 93.305 -12.783 -104.939 1.00 33.84 275 GLU A O 1
ATOM 2196 N N . ARG A 1 276 ? 94.128 -10.727 -104.649 1.00 40.44 276 ARG A N 1
ATOM 2197 C CA . ARG A 1 276 ? 94.817 -11.112 -103.380 1.00 40.44 276 ARG A CA 1
ATOM 2198 C C . ARG A 1 276 ? 94.830 -10.184 -102.149 1.00 40.44 276 ARG A C 1
ATOM 2200 O O . ARG A 1 276 ? 95.225 -10.679 -101.102 1.00 40.44 276 ARG A O 1
ATOM 2207 N N . GLU A 1 277 ? 94.424 -8.910 -102.197 1.00 44.66 277 GLU A N 1
ATOM 2208 C CA . GLU A 1 277 ? 94.854 -7.935 -101.155 1.00 44.66 277 GLU A CA 1
ATOM 2209 C C . GLU A 1 277 ? 93.735 -7.119 -100.452 1.00 44.66 277 GLU A C 1
ATOM 2211 O O . GLU A 1 277 ? 93.961 -5.974 -100.070 1.00 44.66 277 GLU A O 1
ATOM 2216 N N . SER A 1 278 ? 92.521 -7.660 -100.253 1.00 36.75 278 SER A N 1
ATOM 2217 C CA . SER A 1 278 ? 91.432 -6.899 -99.583 1.00 36.75 278 SER A CA 1
ATOM 2218 C C . SER A 1 278 ? 90.486 -7.671 -98.642 1.00 36.75 278 SER A C 1
ATOM 2220 O O . SER A 1 278 ? 89.440 -7.142 -98.268 1.00 36.75 278 SER A O 1
ATOM 2222 N N . ILE A 1 279 ? 90.841 -8.883 -98.195 1.00 48.31 279 ILE A N 1
ATOM 2223 C CA . ILE A 1 279 ? 90.013 -9.667 -97.246 1.00 48.31 279 ILE A CA 1
ATOM 2224 C C . ILE A 1 279 ? 90.300 -9.316 -95.767 1.00 48.31 279 ILE A C 1
ATOM 2226 O O . ILE A 1 279 ? 89.418 -9.425 -94.920 1.00 48.31 279 ILE A O 1
ATOM 2230 N N . GLU A 1 280 ? 91.495 -8.814 -95.439 1.00 48.16 280 GLU A N 1
ATOM 2231 C CA . GLU A 1 280 ? 91.980 -8.649 -94.050 1.00 48.16 280 GLU A CA 1
ATOM 2232 C C . GLU A 1 280 ? 91.318 -7.506 -93.237 1.00 48.16 280 GLU A C 1
ATOM 2234 O O . GLU A 1 280 ? 91.677 -7.264 -92.086 1.00 48.16 280 GLU A O 1
ATOM 2239 N N . ALA A 1 281 ? 90.341 -6.786 -93.799 1.00 47.09 281 ALA A N 1
ATOM 2240 C CA . ALA A 1 281 ? 89.742 -5.597 -93.178 1.00 47.09 281 ALA A CA 1
ATOM 2241 C C . ALA A 1 281 ? 88.523 -5.867 -92.262 1.00 47.09 281 ALA A C 1
ATOM 2243 O O . ALA A 1 281 ? 88.007 -4.930 -91.644 1.00 47.09 281 ALA A O 1
ATOM 2244 N N . ALA A 1 282 ? 88.027 -7.108 -92.185 1.00 43.34 282 ALA A N 1
ATOM 2245 C CA . ALA A 1 282 ? 86.750 -7.424 -91.533 1.00 43.34 282 ALA A CA 1
ATOM 2246 C C . ALA A 1 282 ? 86.827 -7.547 -89.993 1.00 43.34 282 ALA A C 1
ATOM 2248 O O . ALA A 1 282 ? 86.012 -6.962 -89.279 1.00 43.34 282 ALA A O 1
ATOM 2249 N N . GLU A 1 283 ? 87.819 -8.268 -89.463 1.00 47.50 283 GLU A N 1
ATOM 2250 C CA . GLU A 1 283 ? 87.788 -8.827 -88.093 1.00 47.50 283 GLU A CA 1
ATOM 2251 C C . GLU A 1 283 ? 88.016 -7.828 -86.940 1.00 47.50 283 GLU A C 1
ATOM 2253 O O . GLU A 1 283 ? 88.046 -8.213 -85.765 1.00 47.50 283 GLU A O 1
ATOM 2258 N N . LYS A 1 284 ? 88.207 -6.535 -87.235 1.00 48.28 284 LYS A N 1
ATOM 2259 C CA . LYS A 1 284 ? 88.516 -5.531 -86.203 1.00 48.28 284 LYS A CA 1
ATOM 2260 C C . LYS A 1 284 ? 87.278 -4.869 -85.576 1.00 48.28 284 LYS A C 1
ATOM 2262 O O . LYS A 1 284 ? 87.401 -4.299 -84.501 1.00 48.28 284 LYS A O 1
ATOM 2267 N N . ARG A 1 285 ? 86.093 -4.945 -86.200 1.00 48.22 285 ARG A N 1
ATOM 2268 C CA . ARG A 1 285 ? 84.903 -4.186 -85.745 1.00 48.22 285 ARG A CA 1
ATOM 2269 C C . ARG A 1 285 ? 84.029 -4.866 -84.686 1.00 48.22 285 ARG A C 1
ATOM 2271 O O . ARG A 1 285 ? 83.329 -4.161 -83.971 1.00 48.22 285 ARG A O 1
ATOM 2278 N N . GLU A 1 286 ? 84.054 -6.191 -84.554 1.00 44.53 286 GLU A N 1
ATOM 2279 C CA . GLU A 1 286 ? 83.148 -6.885 -83.617 1.00 44.53 286 GLU A CA 1
ATOM 2280 C C . GLU A 1 286 ? 83.560 -6.746 -82.145 1.00 44.53 286 GLU A C 1
ATOM 2282 O O . GLU A 1 286 ? 82.709 -6.745 -81.262 1.00 44.53 286 GLU A O 1
ATOM 2287 N N . ARG A 1 287 ? 84.860 -6.601 -81.855 1.00 51.28 287 ARG A N 1
ATOM 2288 C CA . ARG A 1 287 ? 85.367 -6.626 -80.470 1.00 51.28 287 ARG A CA 1
ATOM 2289 C C . ARG A 1 287 ? 85.032 -5.366 -79.661 1.00 51.28 287 ARG A C 1
ATOM 2291 O O . ARG A 1 287 ? 84.979 -5.440 -78.442 1.00 51.28 287 ARG A O 1
ATOM 2298 N N . GLU A 1 288 ? 84.769 -4.238 -80.320 1.00 55.62 288 GLU A N 1
ATOM 2299 C CA . GLU A 1 288 ? 84.489 -2.949 -79.661 1.00 55.62 288 GLU A CA 1
ATOM 2300 C C . GLU A 1 288 ? 82.997 -2.754 -79.305 1.00 55.62 288 GLU A C 1
ATOM 2302 O O . GLU A 1 288 ? 82.656 -1.840 -78.555 1.00 55.62 288 GLU A O 1
ATOM 2307 N N . SER A 1 289 ? 82.086 -3.599 -79.811 1.00 51.53 289 SER A N 1
ATOM 2308 C CA . SER A 1 289 ? 80.636 -3.447 -79.586 1.00 51.53 289 SER A CA 1
ATOM 2309 C C . SER A 1 289 ? 80.128 -4.113 -78.300 1.00 51.53 289 SER A C 1
ATOM 2311 O O . SER A 1 289 ? 79.157 -3.635 -77.711 1.00 51.53 289 SER A O 1
ATOM 2313 N N . VAL A 1 290 ? 80.785 -5.186 -77.843 1.00 56.09 290 VAL A N 1
ATOM 2314 C CA . VAL A 1 290 ? 80.326 -6.017 -76.713 1.00 56.09 290 VAL A CA 1
ATOM 2315 C C . VAL A 1 290 ? 80.588 -5.343 -75.361 1.00 56.09 290 VAL A C 1
ATOM 2317 O O . VAL A 1 290 ? 79.670 -5.211 -74.551 1.00 56.09 290 VAL A O 1
ATOM 2320 N N . GLU A 1 291 ? 81.799 -4.822 -75.132 1.00 55.53 291 GLU A N 1
ATOM 2321 C CA . GLU A 1 291 ? 82.174 -4.166 -73.863 1.00 55.53 291 GLU A CA 1
ATOM 2322 C C . GLU A 1 291 ? 81.315 -2.917 -73.559 1.00 55.53 291 GLU A C 1
ATOM 2324 O O . GLU A 1 291 ? 81.089 -2.556 -72.401 1.00 55.53 291 GLU A O 1
ATOM 2329 N N . ALA A 1 292 ? 80.769 -2.274 -74.598 1.00 55.44 292 ALA A N 1
ATOM 2330 C CA . ALA A 1 292 ? 79.870 -1.128 -74.475 1.00 55.44 292 ALA A CA 1
ATOM 2331 C C . ALA A 1 292 ? 78.431 -1.498 -74.050 1.00 55.44 292 ALA A C 1
ATOM 2333 O O . ALA A 1 292 ? 77.664 -0.609 -73.659 1.00 55.44 292 ALA A O 1
ATOM 2334 N N . ALA A 1 293 ? 78.041 -2.775 -74.127 1.00 48.94 293 ALA A N 1
ATOM 2335 C CA . ALA A 1 293 ? 76.727 -3.254 -73.700 1.00 48.94 293 ALA A CA 1
ATOM 2336 C C . ALA A 1 293 ? 76.709 -3.587 -72.198 1.00 48.94 293 ALA A C 1
ATOM 2338 O O . ALA A 1 293 ? 75.895 -3.038 -71.452 1.00 48.94 293 ALA A O 1
ATOM 2339 N N . GLU A 1 294 ? 77.654 -4.414 -71.737 1.00 55.69 294 GLU A N 1
ATOM 2340 C CA . GLU A 1 294 ? 77.687 -4.945 -70.363 1.00 55.69 294 GLU A CA 1
ATOM 2341 C C . GLU A 1 294 ? 77.766 -3.848 -69.289 1.00 55.69 294 GLU A C 1
ATOM 2343 O O . GLU A 1 294 ? 77.154 -3.954 -68.222 1.00 55.69 294 GLU A O 1
ATOM 2348 N N . LYS A 1 295 ? 78.468 -2.744 -69.579 1.00 56.19 295 LYS A N 1
ATOM 2349 C CA . LYS A 1 295 ? 78.576 -1.614 -68.648 1.00 56.19 295 LYS A CA 1
ATOM 2350 C C . LYS A 1 295 ? 77.219 -0.954 -68.351 1.00 56.19 295 LYS A C 1
ATOM 2352 O O . LYS A 1 295 ? 76.969 -0.578 -67.207 1.00 56.19 295 LYS A O 1
ATOM 2357 N N . ARG A 1 296 ? 76.324 -0.861 -69.345 1.00 55.03 296 ARG A N 1
ATOM 2358 C CA . ARG A 1 296 ? 74.999 -0.230 -69.185 1.00 55.03 296 ARG A CA 1
ATOM 2359 C C . ARG A 1 296 ? 74.027 -1.089 -68.376 1.00 55.03 296 ARG A C 1
ATOM 2361 O O . ARG A 1 296 ? 73.239 -0.540 -67.613 1.00 55.03 296 ARG A O 1
ATOM 2368 N N . GLU A 1 297 ? 74.106 -2.416 -68.497 1.00 52.56 297 GLU A N 1
ATOM 2369 C CA . GLU A 1 297 ? 73.345 -3.338 -67.638 1.00 52.56 297 GLU A CA 1
ATOM 2370 C C . GLU A 1 297 ? 73.735 -3.208 -66.161 1.00 52.56 297 GLU A C 1
ATOM 2372 O O . GLU A 1 297 ? 72.883 -3.274 -65.276 1.00 52.56 297 GLU A O 1
ATOM 2377 N N . ARG A 1 298 ? 75.027 -3.022 -65.875 1.00 59.78 298 ARG A N 1
ATOM 2378 C CA . ARG A 1 298 ? 75.507 -2.921 -64.493 1.00 59.78 298 ARG A CA 1
ATOM 2379 C C . ARG A 1 298 ? 75.015 -1.640 -63.818 1.00 59.78 298 ARG A C 1
ATOM 2381 O O . ARG A 1 298 ? 74.489 -1.688 -62.709 1.00 59.78 298 ARG A O 1
ATOM 2388 N N . GLU A 1 299 ? 75.123 -0.518 -64.525 1.00 61.81 299 GLU A N 1
ATOM 2389 C CA . GLU A 1 299 ? 74.661 0.794 -64.059 1.00 61.81 299 GLU A CA 1
ATOM 2390 C C . GLU A 1 299 ? 73.126 0.852 -63.904 1.00 61.81 299 GLU A C 1
ATOM 2392 O O . GLU A 1 299 ? 72.633 1.493 -62.974 1.00 61.81 299 GLU A O 1
ATOM 2397 N N . SER A 1 300 ? 72.352 0.142 -64.740 1.00 54.44 300 SER A N 1
ATOM 2398 C CA . SER A 1 300 ? 70.887 0.092 -64.607 1.00 54.44 300 SER A CA 1
ATOM 2399 C C . SER A 1 300 ? 70.415 -0.768 -63.428 1.00 54.44 300 SER A C 1
ATOM 2401 O O . SER A 1 300 ? 69.521 -0.342 -62.694 1.00 54.44 300 SER A O 1
ATOM 2403 N N . ARG A 1 301 ? 71.040 -1.930 -63.184 1.00 59.34 301 ARG A N 1
ATOM 2404 C CA . ARG A 1 301 ? 70.711 -2.810 -62.044 1.00 59.34 301 ARG A CA 1
ATOM 2405 C C . ARG A 1 301 ? 71.042 -2.152 -60.703 1.00 59.34 301 ARG A C 1
ATOM 2407 O O . ARG A 1 301 ? 70.192 -2.120 -59.815 1.00 59.34 301 ARG A O 1
ATOM 2414 N N . GLU A 1 302 ? 72.205 -1.509 -60.581 1.00 61.00 302 GLU A N 1
ATOM 2415 C CA . GLU A 1 302 ? 72.551 -0.741 -59.375 1.00 61.00 302 GLU A CA 1
ATOM 2416 C C . GLU A 1 302 ? 71.623 0.463 -59.127 1.00 61.00 302 GLU A C 1
ATOM 2418 O O . GLU A 1 302 ? 71.486 0.900 -57.984 1.00 61.00 302 GLU A O 1
ATOM 2423 N N . ALA A 1 303 ? 70.977 1.004 -60.165 1.00 58.53 303 ALA A N 1
ATOM 2424 C CA . ALA A 1 303 ? 69.972 2.060 -60.037 1.00 58.53 303 ALA A CA 1
ATOM 2425 C C . ALA A 1 303 ? 68.554 1.526 -59.736 1.00 58.53 303 ALA A C 1
ATOM 2427 O O . ALA A 1 303 ? 67.692 2.305 -59.318 1.00 58.53 303 ALA A O 1
ATOM 2428 N N . ALA A 1 304 ? 68.296 0.230 -59.928 1.00 53.88 304 ALA A N 1
ATOM 2429 C CA . ALA A 1 304 ? 67.068 -0.432 -59.491 1.00 53.88 304 ALA A CA 1
ATOM 2430 C C . ALA A 1 304 ? 67.144 -0.777 -57.994 1.00 53.88 304 ALA A C 1
ATOM 2432 O O . ALA A 1 304 ? 66.323 -0.289 -57.219 1.00 53.88 304 ALA A O 1
ATOM 2433 N N . GLU A 1 305 ? 68.195 -1.489 -57.564 1.00 62.50 305 GLU A N 1
ATOM 2434 C CA . GLU A 1 305 ? 68.371 -1.925 -56.165 1.00 62.50 305 GLU A CA 1
ATOM 2435 C C . GLU A 1 305 ? 68.334 -0.770 -55.147 1.00 62.50 305 GLU A C 1
ATOM 2437 O O . GLU A 1 305 ? 67.857 -0.935 -54.024 1.00 62.50 305 GLU A O 1
ATOM 2442 N N . ARG A 1 306 ? 68.848 0.413 -55.517 1.00 61.66 306 ARG A N 1
ATOM 2443 C CA . ARG A 1 306 ? 68.824 1.604 -54.648 1.00 61.66 306 ARG A CA 1
ATOM 2444 C C . ARG A 1 306 ? 67.398 2.115 -54.439 1.00 61.66 306 ARG A C 1
ATOM 2446 O O . ARG A 1 306 ? 67.021 2.373 -53.303 1.00 61.66 306 ARG A O 1
ATOM 2453 N N . ARG A 1 307 ? 66.586 2.167 -55.503 1.00 57.75 307 ARG A N 1
ATOM 2454 C CA . ARG A 1 307 ? 65.174 2.576 -55.420 1.00 57.75 307 ARG A CA 1
ATOM 2455 C C . ARG A 1 307 ? 64.332 1.565 -54.651 1.00 57.75 307 ARG A C 1
ATOM 2457 O O . ARG A 1 307 ? 63.470 1.973 -53.881 1.00 57.75 307 ARG A O 1
ATOM 2464 N N . GLU A 1 308 ? 64.599 0.269 -54.811 1.00 58.50 308 GLU A N 1
ATOM 2465 C CA . GLU A 1 308 ? 63.944 -0.767 -54.006 1.00 58.50 308 GLU A CA 1
ATOM 2466 C C . GLU A 1 308 ? 64.251 -0.571 -52.516 1.00 58.50 308 GLU A C 1
ATOM 2468 O O . GLU A 1 308 ? 63.315 -0.435 -51.730 1.00 58.50 308 GLU A O 1
ATOM 2473 N N . ARG A 1 309 ? 65.528 -0.433 -52.126 1.00 68.56 309 ARG A N 1
ATOM 2474 C CA . ARG A 1 309 ? 65.919 -0.179 -50.724 1.00 68.56 309 ARG A CA 1
ATOM 2475 C C . ARG A 1 309 ? 65.312 1.112 -50.167 1.00 68.56 309 ARG A C 1
ATOM 2477 O O . ARG A 1 309 ? 64.691 1.066 -49.111 1.00 68.56 309 ARG A O 1
ATOM 2484 N N . GLU A 1 310 ? 65.392 2.223 -50.899 1.00 67.75 310 GLU A N 1
ATOM 2485 C CA . GLU A 1 310 ? 64.771 3.500 -50.509 1.00 67.75 310 GLU A CA 1
ATOM 2486 C C . GLU A 1 310 ? 63.243 3.379 -50.344 1.00 67.75 310 GLU A C 1
ATOM 2488 O O . GLU A 1 310 ? 62.669 3.939 -49.408 1.00 67.75 310 GLU A O 1
ATOM 2493 N N . SER A 1 311 ? 62.568 2.614 -51.212 1.00 60.34 311 SER A N 1
ATOM 2494 C CA . SER A 1 311 ? 61.121 2.383 -51.116 1.00 60.34 311 SER A CA 1
ATOM 2495 C C . SER A 1 311 ? 60.731 1.478 -49.941 1.00 60.34 311 SER A C 1
ATOM 2497 O O . SER A 1 311 ? 59.724 1.748 -49.286 1.00 60.34 311 SER A O 1
ATOM 2499 N N . ILE A 1 312 ? 61.546 0.464 -49.627 1.00 71.38 312 ILE A N 1
ATOM 2500 C CA . ILE A 1 312 ? 61.352 -0.444 -48.489 1.00 71.38 312 ILE A CA 1
ATOM 2501 C C . ILE A 1 312 ? 61.590 0.305 -47.176 1.00 71.38 312 ILE A C 1
ATOM 2503 O O . ILE A 1 312 ? 60.727 0.275 -46.304 1.00 71.38 312 ILE A O 1
ATOM 2507 N N . GLU A 1 313 ? 62.682 1.062 -47.045 1.00 69.06 313 GLU A N 1
ATOM 2508 C CA . GLU A 1 313 ? 62.944 1.888 -45.857 1.00 69.06 313 GLU A CA 1
ATOM 2509 C C . GLU A 1 313 ? 61.841 2.943 -45.646 1.00 69.06 313 GLU A C 1
ATOM 2511 O O . GLU A 1 313 ? 61.382 3.158 -44.520 1.00 69.06 313 GLU A O 1
ATOM 2516 N N . ALA A 1 314 ? 61.333 3.550 -46.725 1.00 67.75 314 ALA A N 1
ATOM 2517 C CA . ALA A 1 314 ? 60.197 4.467 -46.662 1.00 67.75 314 ALA A CA 1
ATOM 2518 C C . ALA A 1 314 ? 58.850 3.771 -46.369 1.00 67.75 314 ALA A C 1
ATOM 2520 O O . ALA A 1 314 ? 57.925 4.426 -45.879 1.00 67.75 314 ALA A O 1
ATOM 2521 N N . ALA A 1 315 ? 58.697 2.478 -46.662 1.00 63.25 315 ALA A N 1
ATOM 2522 C CA . ALA A 1 315 ? 57.528 1.686 -46.278 1.00 63.25 315 ALA A CA 1
ATOM 2523 C C . ALA A 1 315 ? 57.607 1.279 -44.798 1.00 63.25 315 ALA A C 1
ATOM 2525 O O . ALA A 1 315 ? 56.694 1.591 -44.032 1.00 63.25 315 ALA A O 1
ATOM 2526 N N . GLU A 1 316 ? 58.730 0.699 -44.360 1.00 71.31 316 GLU A N 1
ATOM 2527 C CA . GLU A 1 316 ? 58.952 0.333 -42.959 1.00 71.31 316 GLU A CA 1
ATOM 2528 C C . GLU A 1 316 ? 58.863 1.542 -42.023 1.00 71.31 316 GLU A C 1
ATOM 2530 O O . GLU A 1 316 ? 58.363 1.420 -40.905 1.00 71.31 316 GLU A O 1
ATOM 2535 N N . LYS A 1 317 ? 59.338 2.721 -42.448 1.00 68.69 317 LYS A N 1
ATOM 2536 C CA . LYS A 1 317 ? 59.203 3.937 -41.641 1.00 68.69 317 LYS A CA 1
ATOM 2537 C C . LYS A 1 317 ? 57.732 4.314 -41.443 1.00 68.69 317 LYS A C 1
ATOM 2539 O O . LYS A 1 317 ? 57.334 4.555 -40.310 1.00 68.69 317 LYS A O 1
ATOM 2544 N N . ARG A 1 318 ? 56.911 4.285 -42.501 1.00 67.38 318 ARG A N 1
ATOM 2545 C CA . ARG A 1 318 ? 55.461 4.530 -42.389 1.00 67.38 318 ARG A CA 1
ATOM 2546 C C . ARG A 1 318 ? 54.768 3.480 -41.522 1.00 67.38 318 ARG A C 1
ATOM 2548 O O . ARG A 1 318 ? 53.867 3.835 -40.769 1.00 67.38 318 ARG A O 1
ATOM 2555 N N . GLU A 1 319 ? 55.194 2.217 -41.566 1.00 66.56 319 GLU A N 1
ATOM 2556 C CA . GLU A 1 319 ? 54.714 1.201 -40.620 1.00 66.56 319 GLU A CA 1
ATOM 2557 C C . GLU A 1 319 ? 55.107 1.507 -39.170 1.00 66.56 319 GLU A C 1
ATOM 2559 O O . GLU A 1 319 ? 54.267 1.384 -38.286 1.00 66.56 319 GLU A O 1
ATOM 2564 N N . ARG A 1 320 ? 56.353 1.913 -38.898 1.00 75.25 320 ARG A N 1
ATOM 2565 C CA . ARG A 1 320 ? 56.803 2.256 -37.536 1.00 75.25 320 ARG A CA 1
ATOM 2566 C C . ARG A 1 320 ? 56.081 3.488 -36.995 1.00 75.25 320 ARG A C 1
ATOM 2568 O O . ARG A 1 320 ? 55.612 3.455 -35.862 1.00 75.25 320 ARG A O 1
ATOM 2575 N N . ASP A 1 321 ? 55.949 4.529 -37.814 1.00 76.25 321 ASP A N 1
ATOM 2576 C CA . ASP A 1 321 ? 55.269 5.772 -37.444 1.00 76.25 321 ASP A CA 1
ATOM 2577 C C . ASP A 1 321 ? 53.767 5.514 -37.182 1.00 76.25 321 ASP A C 1
ATOM 2579 O O . ASP A 1 321 ? 53.254 5.904 -36.134 1.00 76.25 321 ASP A O 1
ATOM 2583 N N . SER A 1 322 ? 53.077 4.763 -38.054 1.00 69.38 322 SER A N 1
ATOM 2584 C CA . SER A 1 322 ? 51.654 4.418 -37.865 1.00 69.38 322 SER A CA 1
ATOM 2585 C C . SER A 1 322 ? 51.400 3.437 -36.713 1.00 69.38 322 SER A C 1
ATOM 2587 O O . SER A 1 322 ? 50.379 3.549 -36.035 1.00 69.38 322 SER A O 1
ATOM 2589 N N . LYS A 1 323 ? 52.327 2.512 -36.428 1.00 75.00 323 LYS A N 1
ATOM 2590 C CA . LYS A 1 323 ? 52.263 1.651 -35.232 1.00 75.00 323 LYS A CA 1
ATOM 2591 C C . LYS A 1 323 ? 52.433 2.466 -33.950 1.00 75.00 323 LYS A C 1
ATOM 2593 O O . LYS A 1 323 ? 51.630 2.304 -33.039 1.00 75.00 323 LYS A O 1
ATOM 2598 N N . ALA A 1 324 ? 53.388 3.398 -33.907 1.00 75.62 324 ALA A N 1
ATOM 2599 C CA . ALA A 1 324 ? 53.575 4.289 -32.760 1.00 75.62 324 ALA A CA 1
ATOM 2600 C C . ALA A 1 324 ? 52.381 5.242 -32.538 1.00 75.62 324 ALA A C 1
ATOM 2602 O O . ALA A 1 324 ? 52.053 5.569 -31.399 1.00 75.62 324 ALA A O 1
ATOM 2603 N N . GLU A 1 325 ? 51.713 5.685 -33.606 1.00 73.94 325 GLU A N 1
ATOM 2604 C CA . GLU A 1 325 ? 50.484 6.482 -33.523 1.00 73.94 325 GLU A CA 1
ATOM 2605 C C . GLU A 1 325 ? 49.290 5.648 -33.025 1.00 73.94 325 GLU A C 1
ATOM 2607 O O . GLU A 1 325 ? 48.571 6.078 -32.122 1.00 73.94 325 GLU A O 1
ATOM 2612 N N . ALA A 1 326 ? 49.130 4.416 -33.521 1.00 69.50 326 ALA A N 1
ATOM 2613 C CA . ALA A 1 326 ? 48.100 3.493 -33.045 1.00 69.50 326 ALA A CA 1
ATOM 2614 C C . ALA A 1 326 ? 48.305 3.102 -31.568 1.00 69.50 326 ALA A C 1
ATOM 2616 O O . ALA A 1 326 ? 47.348 3.093 -30.797 1.00 69.50 326 ALA A O 1
ATOM 2617 N N . GLU A 1 327 ? 49.546 2.834 -31.150 1.00 79.81 327 GLU A N 1
ATOM 2618 C CA . GLU A 1 327 ? 49.899 2.562 -29.751 1.00 79.81 327 GLU A CA 1
ATOM 2619 C C . GLU A 1 327 ? 49.571 3.755 -28.842 1.00 79.81 327 GLU A C 1
ATOM 2621 O O . GLU A 1 327 ? 48.978 3.557 -27.782 1.00 79.81 327 GLU A O 1
ATOM 2626 N N . ARG A 1 328 ? 49.860 4.993 -29.276 1.00 82.06 328 ARG A N 1
ATOM 2627 C CA . ARG A 1 328 ? 49.485 6.214 -28.539 1.00 82.06 328 ARG A CA 1
ATOM 2628 C C . ARG A 1 328 ? 47.977 6.335 -28.358 1.00 82.06 328 ARG A C 1
ATOM 2630 O O . ARG A 1 328 ? 47.528 6.473 -27.221 1.00 82.06 328 ARG A O 1
ATOM 2637 N N . LEU A 1 329 ? 47.203 6.221 -29.438 1.00 80.19 329 LEU A N 1
ATOM 2638 C CA . LEU A 1 329 ? 45.738 6.295 -29.384 1.00 80.19 329 LEU A CA 1
ATOM 2639 C C . LEU A 1 329 ? 45.139 5.189 -28.501 1.00 80.19 329 LEU A C 1
ATOM 2641 O O . LEU A 1 329 ? 44.191 5.438 -27.759 1.00 80.19 329 LEU A O 1
ATOM 2645 N N . VAL A 1 330 ? 45.724 3.985 -28.508 1.00 80.56 330 VAL A N 1
ATOM 2646 C CA . VAL A 1 330 ? 45.337 2.902 -27.592 1.00 80.56 330 VAL A CA 1
ATOM 2647 C C . VAL A 1 330 ? 45.683 3.240 -26.138 1.00 80.56 330 VAL A C 1
ATOM 2649 O O . VAL A 1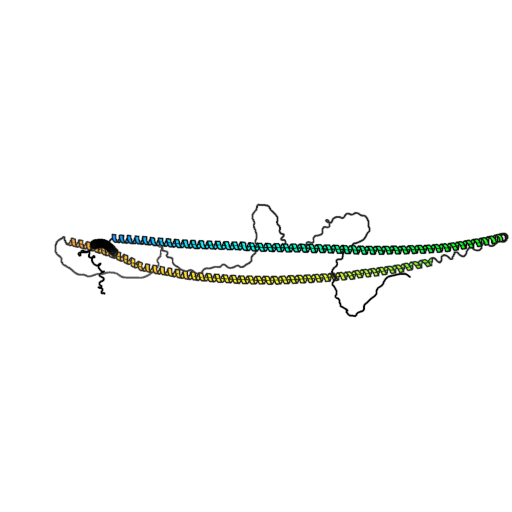 330 ? 44.847 3.006 -25.267 1.00 80.56 330 VAL A O 1
ATOM 2652 N N . THR A 1 331 ? 46.858 3.810 -25.843 1.00 83.50 331 THR A N 1
ATOM 2653 C CA . THR A 1 331 ? 47.191 4.233 -24.468 1.00 83.50 331 THR A CA 1
ATOM 2654 C C . THR A 1 331 ? 46.296 5.366 -23.972 1.00 83.50 331 THR A C 1
ATOM 2656 O O . THR A 1 331 ? 45.799 5.286 -22.852 1.00 83.50 331 THR A O 1
ATOM 2659 N N . GLU A 1 332 ? 46.004 6.366 -24.806 1.00 84.25 332 GLU A N 1
ATOM 2660 C CA . GLU A 1 332 ? 45.131 7.484 -24.443 1.00 84.25 332 GLU A CA 1
ATOM 2661 C C . GLU A 1 332 ? 43.687 7.014 -24.211 1.00 84.25 332 GLU A C 1
ATOM 2663 O O . GLU A 1 332 ? 43.093 7.333 -23.182 1.00 84.25 332 GLU A O 1
ATOM 2668 N N . ALA A 1 333 ? 43.146 6.160 -25.088 1.00 78.69 333 ALA A N 1
ATOM 2669 C CA . ALA A 1 333 ? 41.836 5.544 -24.884 1.00 78.69 333 ALA A CA 1
ATOM 2670 C C . ALA A 1 333 ? 41.790 4.666 -23.617 1.00 78.69 333 ALA A C 1
ATOM 2672 O O . ALA A 1 333 ? 40.786 4.663 -22.904 1.00 78.69 333 ALA A O 1
ATOM 2673 N N . GLN A 1 334 ? 42.874 3.951 -23.287 1.00 79.44 334 GLN A N 1
ATOM 2674 C CA . GLN A 1 334 ? 42.975 3.182 -22.041 1.00 79.44 334 GLN A CA 1
ATOM 2675 C C . GLN A 1 334 ? 43.050 4.074 -20.795 1.00 79.44 334 GLN A C 1
ATOM 2677 O O . GLN A 1 334 ? 42.488 3.707 -19.763 1.00 79.44 334 GLN A O 1
ATOM 2682 N N . GLU A 1 335 ? 43.704 5.235 -20.855 1.00 85.69 335 GLU A N 1
ATOM 2683 C CA . GLU A 1 335 ? 43.727 6.189 -19.741 1.00 85.69 335 GLU A CA 1
ATOM 2684 C C . GLU A 1 335 ? 42.391 6.922 -19.578 1.00 85.69 335 GLU A C 1
ATOM 2686 O O . GLU A 1 335 ? 41.904 7.035 -18.455 1.00 85.69 335 GLU A O 1
ATOM 2691 N N . GLN A 1 336 ? 41.723 7.310 -20.668 1.00 80.69 336 GLN A N 1
ATOM 2692 C CA . GLN A 1 336 ? 40.363 7.859 -20.620 1.00 80.69 336 GLN A CA 1
ATOM 2693 C C . GLN A 1 336 ? 39.347 6.829 -20.082 1.00 80.69 336 GLN A C 1
ATOM 2695 O O . GLN A 1 336 ? 38.502 7.171 -19.249 1.00 80.69 336 GLN A O 1
ATOM 2700 N N . ALA A 1 337 ? 39.464 5.551 -20.468 1.00 78.62 337 ALA A N 1
ATOM 2701 C CA . ALA A 1 337 ? 38.671 4.457 -19.899 1.00 78.62 337 ALA A CA 1
ATOM 2702 C C . ALA A 1 337 ? 38.962 4.248 -18.399 1.00 78.62 337 ALA A C 1
ATOM 2704 O O . ALA A 1 337 ? 38.038 4.115 -17.597 1.00 78.62 337 ALA A O 1
ATOM 2705 N N . ARG A 1 338 ? 40.234 4.288 -17.977 1.00 85.62 338 ARG A N 1
ATOM 2706 C CA . ARG A 1 338 ? 40.600 4.227 -16.550 1.00 85.62 338 ARG A CA 1
ATOM 2707 C C . ARG A 1 338 ? 40.028 5.407 -15.767 1.00 85.62 338 ARG A C 1
ATOM 2709 O O . ARG A 1 338 ? 39.373 5.173 -14.760 1.00 85.62 338 ARG A O 1
ATOM 2716 N N . LEU A 1 339 ? 40.183 6.642 -16.243 1.00 89.00 339 LEU A N 1
ATOM 2717 C CA . LEU A 1 339 ? 39.674 7.840 -15.565 1.00 89.00 339 LEU A CA 1
ATOM 2718 C C . LEU A 1 339 ? 38.143 7.862 -15.455 1.00 89.00 339 LEU A C 1
ATOM 2720 O O . LEU A 1 339 ? 37.610 8.279 -14.428 1.00 89.00 339 LEU A O 1
ATOM 2724 N N . THR A 1 340 ? 37.424 7.395 -16.479 1.00 82.88 340 THR A N 1
ATOM 2725 C CA . THR A 1 340 ? 35.956 7.277 -16.422 1.00 82.88 340 THR A CA 1
ATOM 2726 C C . THR A 1 340 ? 35.508 6.162 -15.478 1.00 82.88 340 THR A C 1
ATOM 2728 O O . THR A 1 340 ? 34.619 6.402 -14.664 1.00 82.88 340 THR A O 1
ATOM 2731 N N . THR A 1 341 ? 36.160 4.990 -15.484 1.00 82.81 341 THR A N 1
ATOM 2732 C CA . THR A 1 341 ? 35.879 3.944 -14.478 1.00 82.81 341 THR A CA 1
ATOM 2733 C C . THR A 1 341 ? 36.212 4.387 -13.052 1.00 82.81 341 THR A C 1
ATOM 2735 O O . THR A 1 341 ? 35.418 4.123 -12.158 1.00 82.81 341 THR A O 1
ATOM 2738 N N . GLN A 1 342 ? 37.317 5.111 -12.834 1.00 87.94 342 GLN A N 1
ATOM 2739 C CA . GLN A 1 342 ? 37.698 5.645 -11.522 1.00 87.94 342 GLN A CA 1
ATOM 2740 C C . GLN A 1 342 ? 36.644 6.615 -10.988 1.00 87.94 342 GLN A C 1
ATOM 2742 O O . GLN A 1 342 ? 36.111 6.374 -9.908 1.00 87.94 342 GLN A O 1
ATOM 2747 N N . ARG A 1 343 ? 36.253 7.629 -11.774 1.00 87.12 343 ARG A N 1
ATOM 2748 C CA . ARG A 1 343 ? 35.182 8.568 -11.392 1.00 87.12 343 ARG A CA 1
ATOM 2749 C C . ARG A 1 343 ? 33.864 7.852 -11.105 1.00 87.12 343 ARG A C 1
ATOM 2751 O O . ARG A 1 343 ? 33.258 8.107 -10.072 1.00 87.12 343 ARG A O 1
ATOM 2758 N N . ALA A 1 344 ? 33.466 6.900 -11.951 1.00 81.00 344 ALA A N 1
ATOM 2759 C CA . ALA A 1 344 ? 32.260 6.106 -11.720 1.00 81.00 344 ALA A CA 1
ATOM 2760 C C . ALA A 1 344 ? 32.342 5.275 -10.424 1.00 81.00 344 ALA A C 1
ATOM 2762 O O . ALA A 1 344 ? 31.348 5.168 -9.707 1.00 81.00 344 ALA A O 1
ATOM 2763 N N . THR A 1 345 ? 33.512 4.718 -10.078 1.00 85.94 345 THR A N 1
ATOM 2764 C CA . THR A 1 345 ? 33.697 4.032 -8.788 1.00 85.94 345 THR A CA 1
ATOM 2765 C C . THR A 1 345 ? 33.715 4.989 -7.599 1.00 85.94 345 THR A C 1
ATOM 2767 O O . THR A 1 345 ? 33.120 4.656 -6.583 1.00 85.94 345 THR A O 1
ATOM 2770 N N . GLU A 1 346 ? 34.323 6.172 -7.721 1.00 89.44 346 GLU A N 1
ATOM 2771 C CA . GLU A 1 346 ? 34.372 7.199 -6.669 1.00 89.44 346 GLU A CA 1
ATOM 2772 C C . GLU A 1 346 ? 32.974 7.768 -6.371 1.00 89.44 346 GLU A C 1
ATOM 2774 O O . GLU A 1 346 ? 32.573 7.882 -5.210 1.00 89.44 346 GLU A O 1
ATOM 2779 N N . GLU A 1 347 ? 32.196 8.061 -7.416 1.00 86.50 347 GLU A N 1
ATOM 2780 C CA . GLU A 1 347 ? 30.798 8.488 -7.316 1.00 86.50 347 GLU A CA 1
ATOM 2781 C C . GLU A 1 347 ? 29.918 7.376 -6.723 1.00 86.50 347 GLU A C 1
ATOM 2783 O O . GLU A 1 347 ? 29.123 7.644 -5.820 1.00 86.50 347 GLU A O 1
ATOM 2788 N N . ALA A 1 348 ? 30.110 6.117 -7.136 1.00 81.12 348 ALA A N 1
ATOM 2789 C CA . ALA A 1 348 ? 29.404 4.978 -6.552 1.00 81.12 348 ALA A CA 1
ATOM 2790 C C . ALA A 1 348 ? 29.749 4.767 -5.066 1.00 81.12 348 ALA A C 1
ATOM 2792 O O . ALA A 1 348 ? 28.840 4.562 -4.259 1.00 81.12 348 ALA A O 1
ATOM 2793 N N . THR A 1 349 ? 31.025 4.859 -4.665 1.00 89.12 349 THR A N 1
ATOM 2794 C CA . THR A 1 349 ? 31.407 4.768 -3.245 1.00 89.12 349 THR A CA 1
ATOM 2795 C C . THR A 1 349 ? 30.840 5.926 -2.439 1.00 89.12 349 THR A C 1
ATOM 2797 O O . THR A 1 349 ? 30.31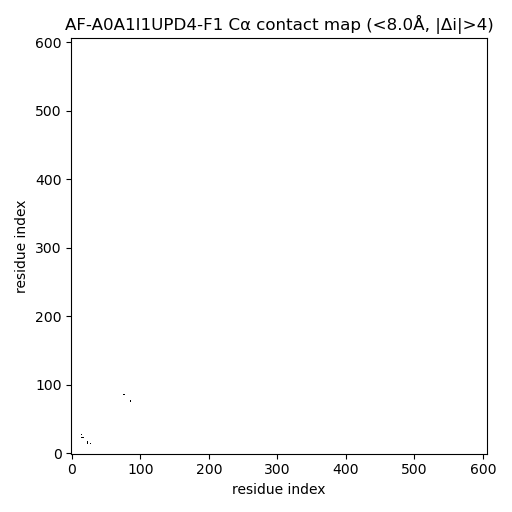2 5.697 -1.356 1.00 89.12 349 THR A O 1
ATOM 2800 N N . ARG A 1 350 ? 30.850 7.149 -2.982 1.00 92.25 350 ARG A N 1
ATOM 2801 C CA . ARG A 1 350 ? 30.285 8.326 -2.314 1.00 92.25 350 ARG A CA 1
ATOM 2802 C C . ARG A 1 350 ? 28.777 8.192 -2.090 1.00 92.25 350 ARG A C 1
ATOM 2804 O O . ARG A 1 350 ? 28.304 8.493 -0.999 1.00 92.25 350 ARG A O 1
ATOM 2811 N N . LEU A 1 351 ? 28.029 7.711 -3.085 1.00 88.62 351 LEU A N 1
ATOM 2812 C CA . LEU A 1 351 ? 26.590 7.459 -2.949 1.00 88.62 351 LEU A CA 1
ATOM 2813 C C . LEU A 1 351 ? 26.293 6.344 -1.932 1.00 88.62 351 LEU A C 1
ATOM 2815 O O . LEU A 1 351 ? 25.316 6.437 -1.191 1.00 88.62 351 LEU A O 1
ATOM 2819 N N . LEU A 1 352 ? 27.146 5.317 -1.843 1.00 87.62 352 LEU A N 1
ATOM 2820 C CA . LEU A 1 352 ? 27.039 4.275 -0.816 1.00 87.62 352 LEU A CA 1
ATOM 2821 C C . LEU A 1 352 ? 27.371 4.802 0.592 1.00 87.62 352 LEU A C 1
ATOM 2823 O O . LEU A 1 352 ? 26.683 4.446 1.549 1.00 87.62 352 LEU A O 1
ATOM 2827 N N . GLU A 1 353 ? 28.374 5.667 0.741 1.00 91.94 353 GLU A N 1
ATOM 2828 C CA . GLU A 1 353 ? 28.698 6.338 2.009 1.00 91.94 353 GLU A CA 1
ATOM 2829 C C . GLU A 1 353 ? 27.568 7.279 2.457 1.00 91.94 353 GLU A C 1
ATOM 2831 O O . GLU A 1 353 ? 27.157 7.246 3.616 1.00 91.94 353 GLU A O 1
ATOM 2836 N N . GLU A 1 354 ? 26.993 8.059 1.541 1.00 90.94 354 GLU A N 1
ATOM 2837 C CA . GLU A 1 354 ? 25.868 8.957 1.823 1.00 90.94 354 GLU A CA 1
ATOM 2838 C C . GLU A 1 354 ? 24.603 8.171 2.222 1.00 90.94 354 GLU A C 1
ATOM 2840 O O . GLU A 1 354 ? 24.010 8.438 3.272 1.00 90.94 354 GLU A O 1
ATOM 2845 N N . ALA A 1 355 ? 24.256 7.113 1.478 1.00 86.25 355 ALA A N 1
ATOM 2846 C CA . ALA A 1 355 ? 23.120 6.244 1.791 1.00 86.25 355 ALA A CA 1
ATOM 2847 C C . ALA A 1 355 ? 23.305 5.436 3.093 1.00 86.25 355 ALA A C 1
ATOM 2849 O O . ALA A 1 355 ? 22.338 5.207 3.826 1.00 86.25 355 ALA A O 1
ATOM 2850 N N . THR A 1 356 ? 24.529 5.006 3.424 1.00 90.69 356 THR A N 1
ATOM 2851 C CA . THR A 1 356 ? 24.800 4.316 4.700 1.00 90.69 356 THR A CA 1
ATOM 2852 C C . THR A 1 356 ? 24.777 5.276 5.888 1.00 90.69 356 THR A C 1
ATOM 2854 O O . THR A 1 356 ? 24.201 4.931 6.922 1.00 90.69 356 THR A O 1
ATOM 2857 N N . LEU A 1 357 ? 25.291 6.503 5.738 1.00 94.19 357 LEU A N 1
ATOM 2858 C CA . LEU A 1 357 ? 25.165 7.561 6.745 1.00 94.19 357 LEU A CA 1
ATOM 2859 C C . LEU A 1 357 ? 23.702 7.950 7.001 1.00 94.19 357 LEU A C 1
ATOM 2861 O O . LEU A 1 357 ? 23.316 8.115 8.163 1.00 94.19 357 LEU A O 1
ATOM 2865 N N . GLU A 1 358 ? 22.874 8.064 5.960 1.00 89.75 358 GLU A N 1
ATOM 2866 C CA . GLU A 1 358 ? 21.443 8.343 6.119 1.00 89.75 358 GLU A CA 1
ATOM 2867 C C . GLU A 1 358 ? 20.693 7.158 6.748 1.00 89.75 358 GLU A C 1
ATOM 2869 O O . GLU A 1 358 ? 19.951 7.349 7.715 1.00 89.75 358 GLU A O 1
ATOM 2874 N N . SER A 1 359 ? 20.956 5.927 6.298 1.00 88.94 359 SER A N 1
ATOM 2875 C CA . SER A 1 359 ? 20.422 4.698 6.902 1.00 88.94 359 SER A CA 1
ATOM 2876 C C . SER A 1 359 ? 20.728 4.617 8.401 1.00 88.94 359 SER A C 1
ATOM 2878 O O . SER A 1 359 ? 19.825 4.426 9.220 1.00 88.94 359 SER A O 1
ATOM 2880 N N . ASP A 1 360 ? 21.976 4.863 8.806 1.00 93.19 360 ASP A N 1
ATOM 2881 C CA . ASP A 1 360 ? 22.368 4.846 10.216 1.00 93.19 360 ASP A CA 1
ATOM 2882 C C . ASP A 1 360 ? 21.856 6.054 11.014 1.00 93.19 360 ASP A C 1
ATOM 2884 O O . ASP A 1 360 ? 21.692 5.952 12.235 1.00 93.19 360 ASP A O 1
ATOM 2888 N N . ARG A 1 361 ? 21.567 7.187 10.363 1.00 93.56 361 ARG A N 1
ATOM 2889 C CA . ARG A 1 361 ? 20.878 8.332 10.980 1.00 93.56 361 ARG A CA 1
ATOM 2890 C C . ARG A 1 361 ? 19.407 8.010 11.247 1.00 93.56 361 ARG A C 1
ATOM 2892 O O . ARG A 1 361 ? 18.921 8.285 12.345 1.00 93.56 361 ARG A O 1
ATOM 2899 N N . LEU A 1 362 ? 18.720 7.388 10.289 1.00 90.38 362 LEU A N 1
ATOM 2900 C CA . LEU A 1 362 ? 17.337 6.925 10.431 1.00 90.38 362 LEU A CA 1
ATOM 2901 C C . LEU A 1 362 ? 17.226 5.822 11.491 1.00 90.38 362 LEU A C 1
ATOM 2903 O O . LEU A 1 362 ? 16.368 5.912 12.367 1.00 90.38 362 LEU A O 1
ATOM 2907 N N . ARG A 1 363 ? 18.142 4.845 11.497 1.00 93.06 363 ARG A N 1
ATOM 2908 C CA . ARG A 1 363 ? 18.239 3.806 12.541 1.00 93.06 363 ARG A CA 1
ATOM 2909 C C . ARG A 1 363 ? 18.459 4.399 13.931 1.00 93.06 363 ARG A C 1
ATOM 2911 O O . ARG A 1 363 ? 17.769 4.006 14.866 1.00 93.06 363 ARG A O 1
ATOM 2918 N N . ARG A 1 364 ? 19.384 5.358 14.077 1.00 92.88 364 ARG A N 1
ATOM 2919 C CA . ARG A 1 364 ? 19.621 6.058 15.354 1.00 92.88 364 ARG A CA 1
ATOM 2920 C C . ARG A 1 364 ? 18.384 6.818 15.830 1.00 92.88 364 ARG A C 1
ATOM 2922 O O . ARG A 1 364 ? 18.069 6.741 17.013 1.00 92.88 364 ARG A O 1
ATOM 2929 N N . ARG A 1 365 ? 17.660 7.488 14.927 1.00 92.69 365 ARG A N 1
ATOM 2930 C CA . ARG A 1 365 ? 16.398 8.166 15.258 1.00 92.69 365 ARG A CA 1
ATOM 2931 C C . ARG A 1 365 ? 15.314 7.176 15.684 1.00 92.69 365 ARG A C 1
ATOM 2933 O O . ARG A 1 365 ? 14.804 7.297 16.785 1.00 92.69 365 ARG A O 1
ATOM 2940 N N . ALA A 1 366 ? 15.027 6.159 14.872 1.00 88.50 366 ALA A N 1
ATOM 2941 C CA . ALA A 1 366 ? 14.021 5.145 15.190 1.00 88.50 366 ALA A CA 1
ATOM 2942 C C . ALA A 1 366 ? 14.324 4.408 16.508 1.00 88.50 366 ALA A C 1
ATOM 2944 O O . ALA A 1 366 ? 13.407 4.078 17.257 1.00 88.50 366 ALA A O 1
ATOM 2945 N N . ARG A 1 367 ? 15.609 4.192 16.820 1.00 93.44 367 ARG A N 1
ATOM 2946 C CA . ARG A 1 367 ? 16.051 3.647 18.106 1.00 93.44 367 ARG A CA 1
ATOM 2947 C C . ARG A 1 367 ? 15.804 4.614 19.268 1.00 93.44 367 ARG A C 1
ATOM 2949 O O . ARG A 1 367 ? 15.278 4.173 20.281 1.00 93.44 367 ARG A O 1
ATOM 2956 N N . ALA A 1 368 ? 16.137 5.897 19.126 1.00 92.31 368 ALA A N 1
ATOM 2957 C CA . ALA A 1 368 ? 15.871 6.904 20.156 1.00 92.31 368 ALA A CA 1
ATOM 2958 C C . ALA A 1 368 ? 14.361 7.071 20.412 1.00 92.31 368 ALA A C 1
ATOM 2960 O O . ALA A 1 368 ? 13.932 7.012 21.561 1.00 92.31 368 ALA A O 1
ATOM 2961 N N . ASP A 1 369 ? 13.553 7.167 19.352 1.00 88.62 369 ASP A N 1
ATOM 2962 C CA . ASP A 1 369 ? 12.088 7.241 19.428 1.00 88.62 369 ASP A CA 1
ATOM 2963 C C . ASP A 1 369 ? 11.494 5.982 20.111 1.00 88.62 369 ASP A C 1
ATOM 2965 O O . ASP A 1 369 ? 10.495 6.061 20.830 1.00 88.62 369 ASP A O 1
ATOM 2969 N N . ALA A 1 370 ? 12.104 4.804 19.917 1.00 87.19 370 ALA A N 1
ATOM 2970 C CA . ALA A 1 370 ? 11.711 3.561 20.586 1.00 87.19 370 ALA A CA 1
ATOM 2971 C C . ALA A 1 370 ? 12.145 3.510 22.062 1.00 87.19 370 ALA A C 1
ATOM 2973 O O . ALA A 1 370 ? 11.350 3.114 22.912 1.00 87.19 370 ALA A O 1
ATOM 2974 N N . GLU A 1 371 ? 13.369 3.933 22.389 1.00 93.81 371 GLU A N 1
ATOM 2975 C CA . GLU A 1 371 ? 13.872 4.018 23.768 1.00 93.81 371 GLU A CA 1
ATOM 2976 C C . GLU A 1 371 ? 13.079 5.062 24.586 1.00 93.81 371 GLU A C 1
ATOM 2978 O O . GLU A 1 371 ? 12.716 4.802 25.737 1.00 93.81 371 GLU A O 1
ATOM 2983 N N . GLU A 1 372 ? 12.690 6.193 23.984 1.00 92.25 372 GLU A N 1
ATOM 2984 C CA . GLU A 1 372 ? 11.771 7.162 24.595 1.00 92.25 372 GLU A CA 1
ATOM 2985 C C . GLU A 1 372 ? 10.406 6.525 24.891 1.00 92.25 372 GLU A C 1
ATOM 2987 O O . GLU A 1 372 ? 9.962 6.553 26.041 1.00 92.25 372 GLU A O 1
ATOM 2992 N N . ARG A 1 373 ? 9.772 5.880 23.899 1.00 90.44 373 ARG A N 1
ATOM 2993 C CA . ARG A 1 373 ? 8.480 5.187 24.079 1.00 90.44 373 ARG A CA 1
ATOM 2994 C C . ARG A 1 373 ? 8.540 4.107 25.154 1.00 90.44 373 ARG A C 1
ATOM 2996 O O . ARG A 1 373 ? 7.642 4.054 25.991 1.00 90.44 373 ARG A O 1
ATOM 3003 N N . ILE A 1 374 ? 9.595 3.289 25.172 1.00 92.81 374 ILE A N 1
ATOM 3004 C CA . ILE A 1 374 ? 9.800 2.273 26.210 1.00 92.81 374 ILE A CA 1
ATOM 3005 C C . ILE A 1 374 ? 9.855 2.956 27.576 1.00 92.81 374 ILE A C 1
ATOM 3007 O O . ILE A 1 374 ? 9.009 2.662 28.416 1.00 92.81 374 ILE A O 1
ATOM 3011 N N . THR A 1 375 ? 10.742 3.936 27.789 1.00 94.00 375 THR A N 1
ATOM 3012 C CA . THR A 1 375 ? 10.825 4.602 29.103 1.00 94.00 375 THR A CA 1
ATOM 3013 C C . THR A 1 375 ? 9.557 5.376 29.480 1.00 94.00 375 THR A C 1
ATOM 3015 O O . THR A 1 375 ? 9.273 5.520 30.667 1.00 94.00 375 THR A O 1
ATOM 3018 N N . ALA A 1 376 ? 8.767 5.869 28.522 1.00 90.75 376 ALA A N 1
ATOM 3019 C CA . ALA A 1 376 ? 7.449 6.443 28.794 1.00 90.75 376 ALA A CA 1
ATOM 3020 C C . ALA A 1 376 ? 6.473 5.374 29.317 1.00 90.75 376 ALA A C 1
ATOM 3022 O O . ALA A 1 376 ? 5.879 5.565 30.377 1.00 90.75 376 ALA A O 1
ATOM 3023 N N . THR A 1 377 ? 6.376 4.220 28.643 1.00 91.56 377 THR A N 1
ATOM 3024 C CA . THR A 1 377 ? 5.528 3.104 29.099 1.00 91.56 377 THR A CA 1
ATOM 3025 C C . THR A 1 377 ? 5.992 2.510 30.429 1.00 91.56 377 THR A C 1
ATOM 3027 O O . THR A 1 377 ? 5.151 2.244 31.282 1.00 91.56 377 THR A O 1
ATOM 3030 N N . THR A 1 378 ? 7.303 2.385 30.673 1.00 93.06 378 THR A N 1
ATOM 3031 C CA . THR A 1 378 ? 7.842 1.934 31.967 1.00 93.06 378 THR A CA 1
ATOM 3032 C C . THR A 1 378 ? 7.423 2.878 33.091 1.00 93.06 378 THR A C 1
ATOM 3034 O O . THR A 1 378 ? 6.861 2.414 34.078 1.00 93.06 378 THR A O 1
ATOM 3037 N N . ARG A 1 379 ? 7.584 4.199 32.914 1.00 93.94 379 ARG A N 1
ATOM 3038 C CA . ARG A 1 379 ? 7.143 5.200 33.903 1.00 93.94 379 ARG A CA 1
ATOM 3039 C C . ARG A 1 379 ? 5.633 5.181 34.133 1.00 93.94 379 ARG A C 1
ATOM 3041 O O . ARG A 1 379 ? 5.184 5.450 35.244 1.00 93.94 379 ARG A O 1
ATOM 3048 N N . GLU A 1 380 ? 4.826 4.886 33.115 1.00 91.88 380 GLU A N 1
ATOM 3049 C CA . GLU A 1 380 ? 3.380 4.750 33.310 1.00 91.88 380 GLU A CA 1
ATOM 3050 C C . GLU A 1 380 ? 3.027 3.465 34.073 1.00 91.88 380 GLU A C 1
ATOM 3052 O O . GLU A 1 380 ? 2.209 3.510 34.992 1.00 91.88 380 GLU A O 1
ATOM 3057 N N . CYS A 1 381 ? 3.685 2.342 33.770 1.00 90.19 381 CYS A N 1
ATOM 3058 C CA . CYS A 1 381 ? 3.565 1.107 34.544 1.00 90.19 381 CYS A CA 1
ATOM 3059 C C . CYS A 1 381 ? 3.986 1.310 36.008 1.00 90.19 381 CYS A C 1
ATOM 3061 O O . CYS A 1 381 ? 3.248 0.903 36.896 1.00 90.19 381 CYS A O 1
ATOM 3063 N N . GLU A 1 382 ? 5.098 2.001 36.273 1.00 93.44 382 GLU A N 1
ATOM 3064 C CA . GLU A 1 382 ? 5.557 2.359 37.625 1.00 93.44 382 GLU A CA 1
ATOM 3065 C C . GLU A 1 382 ? 4.511 3.188 38.389 1.00 93.44 382 GLU A C 1
ATOM 3067 O O . GLU A 1 382 ? 4.213 2.884 39.541 1.00 93.44 382 GLU A O 1
ATOM 3072 N N . ARG A 1 383 ? 3.883 4.188 37.750 1.00 92.25 383 ARG A N 1
ATOM 3073 C CA . ARG A 1 383 ? 2.810 4.993 38.374 1.00 92.25 383 ARG A CA 1
ATOM 3074 C C . ARG A 1 383 ? 1.521 4.205 38.594 1.00 92.25 383 ARG A C 1
ATOM 3076 O O . ARG A 1 383 ? 0.819 4.443 39.574 1.00 92.25 383 ARG A O 1
ATOM 3083 N N . ARG A 1 384 ? 1.179 3.283 37.691 1.00 92.50 384 ARG A N 1
ATOM 3084 C CA . ARG A 1 384 ? 0.027 2.383 37.864 1.00 92.50 384 ARG A CA 1
ATOM 3085 C C . ARG A 1 384 ? 0.282 1.404 39.012 1.00 92.50 384 ARG A C 1
ATOM 3087 O O . ARG A 1 384 ? -0.613 1.216 39.827 1.00 92.50 384 ARG A O 1
ATOM 3094 N N . LEU A 1 385 ? 1.496 0.859 39.120 1.00 93.69 385 LEU A N 1
ATOM 3095 C CA . LEU A 1 385 ? 1.922 0.018 40.241 1.00 93.69 385 LEU A CA 1
ATOM 3096 C C . LEU A 1 385 ? 1.886 0.787 41.564 1.00 93.69 385 LEU A C 1
ATOM 3098 O O . LEU A 1 385 ? 1.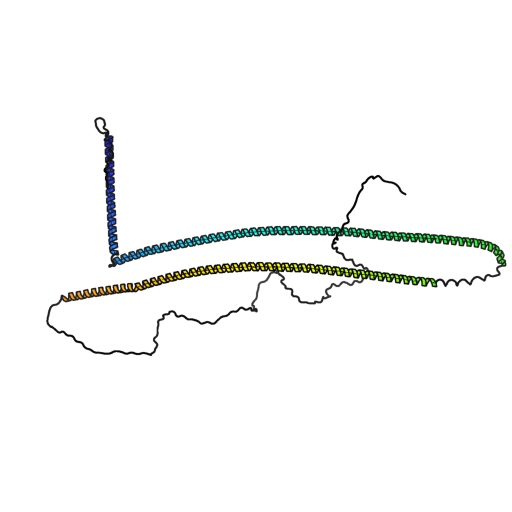197 0.337 42.467 1.00 93.69 385 LEU A O 1
ATOM 3102 N N . SER A 1 386 ? 2.473 1.987 41.656 1.00 93.88 386 SER A N 1
ATOM 3103 C CA . SER A 1 386 ? 2.429 2.769 42.904 1.00 93.88 386 SER A CA 1
ATOM 3104 C C . SER A 1 386 ? 0.996 3.125 43.326 1.00 93.88 386 SER A C 1
ATOM 3106 O O . SER A 1 386 ? 0.680 3.113 44.510 1.00 93.88 386 SER A O 1
ATOM 3108 N N . THR A 1 387 ? 0.103 3.378 42.362 1.00 93.25 387 THR A N 1
ATOM 3109 C CA . THR A 1 387 ? -1.333 3.598 42.624 1.00 93.25 387 THR A CA 1
ATOM 3110 C C . THR A 1 387 ? -2.019 2.329 43.152 1.00 93.25 387 THR A C 1
ATOM 3112 O O . THR A 1 387 ? -2.890 2.409 44.017 1.00 93.25 387 THR A O 1
ATOM 3115 N N . VAL A 1 388 ? -1.639 1.149 42.650 1.00 92.81 388 VAL A N 1
ATOM 3116 C CA . VAL A 1 388 ? -2.123 -0.146 43.155 1.00 92.81 388 VAL A CA 1
ATOM 3117 C C . VAL A 1 388 ? -1.542 -0.444 44.538 1.00 92.81 388 VAL A C 1
ATOM 3119 O O . VAL A 1 388 ? -2.286 -0.903 45.398 1.00 92.81 388 VAL A O 1
ATOM 3122 N N . ASP A 1 389 ? -0.277 -0.122 44.801 1.00 93.94 389 ASP A N 1
ATOM 3123 C CA . ASP A 1 389 ? 0.354 -0.286 46.115 1.00 93.94 389 ASP A CA 1
ATOM 3124 C C . ASP A 1 389 ? -0.291 0.633 47.171 1.00 93.94 389 ASP A C 1
ATOM 3126 O O . ASP A 1 389 ? -0.579 0.186 48.280 1.00 93.94 389 ASP A O 1
ATOM 3130 N N . GLU A 1 390 ? -0.626 1.883 46.822 1.00 93.44 390 GLU A N 1
ATOM 3131 C CA . GLU A 1 390 ? -1.431 2.787 47.664 1.00 93.44 390 GLU A CA 1
ATOM 3132 C C . GLU A 1 390 ? -2.841 2.221 47.940 1.00 93.44 390 GLU A C 1
ATOM 3134 O O . GLU A 1 390 ? -3.336 2.265 49.072 1.00 93.44 390 GLU A O 1
ATOM 3139 N N . GLN A 1 391 ? -3.494 1.629 46.933 1.00 93.56 391 GLN A N 1
ATOM 3140 C CA . GLN A 1 391 ? -4.793 0.963 47.103 1.00 93.56 391 GLN A CA 1
ATOM 3141 C C . GLN A 1 391 ? -4.690 -0.293 47.982 1.00 93.56 391 GLN A C 1
ATOM 3143 O O . GLN A 1 391 ? -5.524 -0.498 48.861 1.00 93.56 391 GLN A O 1
ATOM 3148 N N . VAL A 1 392 ? -3.652 -1.114 47.813 1.00 95.25 392 VAL A N 1
ATOM 3149 C CA . VAL A 1 392 ? -3.378 -2.280 48.667 1.00 95.25 392 VAL A CA 1
ATOM 3150 C C . VAL A 1 392 ? -3.047 -1.840 50.096 1.00 95.25 392 VAL A C 1
ATOM 3152 O O . VAL A 1 392 ? -3.506 -2.483 51.042 1.00 95.25 392 VAL A O 1
ATOM 3155 N N . GLY A 1 393 ? -2.336 -0.724 50.273 1.00 95.06 393 GLY A N 1
ATOM 3156 C CA . GLY A 1 393 ? -2.084 -0.091 51.567 1.00 95.06 393 GLY A CA 1
ATOM 3157 C C . GLY A 1 393 ? -3.378 0.315 52.272 1.00 95.06 393 GLY A C 1
ATOM 3158 O O . GLY A 1 393 ? -3.661 -0.177 53.362 1.00 95.06 393 GLY A O 1
ATOM 3159 N N . THR A 1 394 ? -4.226 1.118 51.626 1.00 92.62 394 THR A N 1
ATOM 3160 C CA . THR A 1 394 ? -5.516 1.543 52.212 1.00 92.62 394 THR A CA 1
ATOM 3161 C C . THR A 1 394 ? -6.470 0.371 52.478 1.00 92.62 394 THR A C 1
ATOM 3163 O O . THR A 1 394 ? -7.147 0.351 53.505 1.00 92.62 394 THR A O 1
ATOM 3166 N N . LEU A 1 395 ? -6.492 -0.660 51.624 1.00 91.81 395 LEU A N 1
ATOM 3167 C CA . LEU A 1 395 ? -7.238 -1.901 51.882 1.00 91.81 395 LEU A CA 1
ATOM 3168 C C . LEU A 1 395 ? -6.658 -2.704 53.059 1.00 91.81 395 LEU A C 1
ATOM 3170 O O . LEU A 1 395 ? -7.416 -3.332 53.799 1.00 91.81 395 LEU A O 1
ATOM 3174 N N . THR A 1 396 ? -5.340 -2.664 53.261 1.00 93.56 396 THR A N 1
ATOM 3175 C CA . THR A 1 396 ? -4.644 -3.288 54.397 1.00 93.56 396 THR A CA 1
ATOM 3176 C C . THR A 1 396 ? -4.962 -2.563 55.707 1.00 93.56 396 THR A C 1
ATOM 3178 O O . THR A 1 396 ? -5.350 -3.209 56.678 1.00 93.56 396 THR A O 1
ATOM 3181 N N . GLU A 1 397 ? -4.921 -1.229 55.722 1.00 94.19 397 GLU A N 1
ATOM 3182 C CA . GLU A 1 397 ? -5.354 -0.412 56.865 1.00 94.19 397 GLU A CA 1
ATOM 3183 C C . GLU A 1 397 ? -6.836 -0.634 57.202 1.00 94.19 397 GLU A C 1
ATOM 3185 O O . GLU A 1 397 ? -7.206 -0.758 58.371 1.00 94.19 397 GLU A O 1
ATOM 3190 N N . LEU A 1 398 ? -7.702 -0.726 56.187 1.00 92.62 398 LEU A N 1
ATOM 3191 C CA . LEU A 1 398 ? -9.137 -0.945 56.377 1.00 92.62 398 LEU A CA 1
ATOM 3192 C C . LEU A 1 398 ? -9.417 -2.366 56.894 1.00 92.62 398 LEU A C 1
ATOM 3194 O O . LEU A 1 398 ? -10.198 -2.522 57.836 1.00 92.62 398 LEU A O 1
ATOM 3198 N N . ARG A 1 399 ? -8.719 -3.385 56.368 1.00 96.00 399 ARG A N 1
ATOM 3199 C CA . ARG A 1 399 ? -8.704 -4.755 56.913 1.00 96.00 399 ARG A CA 1
ATOM 3200 C C . ARG A 1 399 ? -8.294 -4.753 58.382 1.00 96.00 399 ARG A C 1
ATOM 3202 O O . ARG A 1 399 ? -8.988 -5.357 59.194 1.00 96.00 399 ARG A O 1
ATOM 3209 N N . ASP A 1 400 ? -7.214 -4.065 58.735 1.00 94.06 400 ASP A N 1
ATOM 3210 C CA . ASP A 1 400 ? -6.679 -4.077 60.099 1.00 94.06 400 ASP A CA 1
ATOM 3211 C C . ASP A 1 400 ? -7.524 -3.237 61.067 1.00 94.06 400 ASP A C 1
ATOM 3213 O O . ASP A 1 400 ? -7.675 -3.616 62.229 1.00 94.06 400 ASP A O 1
ATOM 3217 N N . SER A 1 401 ? -8.196 -2.186 60.584 1.00 94.25 401 SER A N 1
ATOM 3218 C CA . SER A 1 401 ? -9.242 -1.467 61.322 1.00 94.25 401 SER A CA 1
ATOM 3219 C C . SER A 1 401 ? -10.459 -2.354 61.603 1.00 94.25 401 SER A C 1
ATOM 3221 O O . SER A 1 401 ? -10.992 -2.333 62.713 1.00 94.25 401 SER A O 1
ATOM 3223 N N . VAL A 1 402 ? -10.900 -3.159 60.629 1.00 91.88 402 VAL A N 1
ATOM 3224 C CA . VAL A 1 402 ? -11.994 -4.129 60.812 1.00 91.88 402 VAL A CA 1
ATOM 3225 C C . VAL A 1 402 ? -11.565 -5.262 61.747 1.00 91.88 402 VAL A C 1
ATOM 3227 O O . VAL A 1 402 ? -12.297 -5.586 62.676 1.00 91.88 402 VAL A O 1
ATOM 3230 N N . ALA A 1 403 ? -10.361 -5.813 61.584 1.00 90.69 403 ALA A N 1
ATOM 3231 C CA . ALA A 1 403 ? -9.807 -6.832 62.475 1.00 90.69 403 ALA A CA 1
ATOM 3232 C C . ALA A 1 403 ? -9.515 -6.297 63.890 1.00 90.69 403 ALA A C 1
ATOM 3234 O O . ALA A 1 403 ? -9.484 -7.076 64.839 1.00 90.69 403 ALA A O 1
ATOM 3235 N N . GLY A 1 404 ? -9.287 -4.989 64.047 1.00 92.94 404 GLY A N 1
ATOM 3236 C CA . GLY A 1 404 ? -9.293 -4.276 65.328 1.00 92.94 404 GLY A CA 1
ATOM 3237 C C . GLY A 1 404 ? -10.689 -4.283 65.940 1.00 92.94 404 GLY A C 1
ATOM 3238 O O . GLY A 1 404 ? -10.904 -4.969 66.929 1.00 92.94 404 GLY A O 1
ATOM 3239 N N . LYS A 1 405 ? -11.670 -3.671 65.266 1.00 90.69 405 LYS A N 1
ATOM 3240 C CA . LYS A 1 405 ? -13.074 -3.603 65.721 1.00 90.69 405 LYS A CA 1
ATOM 3241 C C . LYS A 1 405 ? -13.689 -4.970 66.040 1.00 90.69 405 LYS A C 1
ATOM 3243 O O . LYS A 1 405 ? -14.503 -5.071 66.951 1.00 90.69 405 LYS A O 1
ATOM 3248 N N . LEU A 1 406 ? -13.311 -6.024 65.312 1.00 89.12 406 LEU A N 1
ATOM 3249 C CA . LEU A 1 406 ? -13.736 -7.400 65.591 1.00 89.12 406 LEU A CA 1
ATOM 3250 C C . LEU A 1 406 ? -13.070 -7.989 66.845 1.00 89.12 406 LEU A C 1
ATOM 3252 O O . LEU A 1 406 ? -13.720 -8.753 67.553 1.00 89.12 406 LEU A O 1
ATOM 3256 N N . ARG A 1 407 ? -11.817 -7.624 67.154 1.00 90.75 407 ARG A N 1
ATOM 3257 C CA . ARG A 1 407 ? -11.181 -7.946 68.443 1.00 90.75 407 ARG A CA 1
ATOM 3258 C C . ARG A 1 407 ? -11.796 -7.139 69.579 1.00 90.75 407 ARG A C 1
ATOM 3260 O O . ARG A 1 407 ? -12.139 -7.742 70.582 1.00 90.75 407 ARG A O 1
ATOM 3267 N N . ASP A 1 408 ? -12.025 -5.841 69.394 1.00 88.12 408 ASP A N 1
ATOM 3268 C CA . ASP A 1 408 ? -12.671 -4.980 70.393 1.00 88.12 408 ASP A CA 1
ATOM 3269 C C . ASP A 1 408 ? -14.082 -5.503 70.731 1.00 88.12 408 ASP A C 1
ATOM 3271 O O . ASP A 1 408 ? -14.460 -5.612 71.895 1.00 88.12 408 ASP A O 1
ATOM 3275 N N . ALA A 1 409 ? -14.852 -5.912 69.714 1.00 83.31 409 ALA A N 1
ATOM 3276 C CA . ALA A 1 409 ? -16.159 -6.543 69.891 1.00 83.31 409 ALA A CA 1
ATOM 3277 C C . ALA A 1 409 ? -16.066 -7.927 70.558 1.00 83.31 409 ALA A C 1
ATOM 3279 O O . ALA A 1 409 ? -16.886 -8.239 71.418 1.00 83.31 409 ALA A O 1
ATOM 3280 N N . ALA A 1 410 ? -15.072 -8.749 70.202 1.00 82.62 410 ALA A N 1
ATOM 3281 C CA . ALA A 1 410 ? -14.835 -10.038 70.852 1.00 82.62 410 ALA A CA 1
ATOM 3282 C C . ALA A 1 410 ? -14.373 -9.885 72.312 1.00 82.62 410 ALA A C 1
ATOM 3284 O O . ALA A 1 410 ? -14.734 -10.712 73.146 1.00 82.62 410 ALA A O 1
ATOM 3285 N N . GLU A 1 411 ? -13.631 -8.826 72.646 1.00 85.69 411 GLU A N 1
ATOM 3286 C CA . GLU A 1 411 ? -13.233 -8.516 74.018 1.00 85.69 411 GLU A CA 1
ATOM 3287 C C . GLU A 1 411 ? -14.415 -7.974 74.828 1.00 85.69 411 GLU A C 1
ATOM 3289 O O . GLU A 1 411 ? -14.637 -8.443 75.937 1.00 85.69 411 GLU A O 1
ATOM 3294 N N . LEU A 1 412 ? -15.246 -7.083 74.275 1.00 82.12 412 LEU A N 1
ATOM 3295 C CA . LEU A 1 412 ? -16.491 -6.644 74.924 1.00 82.12 412 LEU A CA 1
ATOM 3296 C C . LEU A 1 412 ? -17.460 -7.815 75.165 1.00 82.12 412 LEU A C 1
ATOM 3298 O O . LEU A 1 412 ? -18.075 -7.909 76.231 1.00 82.12 412 LEU A O 1
ATOM 3302 N N . LEU A 1 413 ? -17.564 -8.750 74.216 1.00 80.62 413 LEU A N 1
ATOM 3303 C CA . LEU A 1 413 ? -18.279 -10.011 74.424 1.00 80.62 413 LEU A CA 1
ATOM 3304 C C . LEU A 1 413 ? -17.616 -10.832 75.543 1.00 80.62 413 LEU A C 1
ATOM 3306 O O . LEU A 1 413 ? -18.292 -11.196 76.497 1.00 80.62 413 LEU A O 1
ATOM 3310 N N . GLY A 1 414 ? -16.296 -11.025 75.510 1.00 79.81 414 GLY A N 1
ATOM 3311 C CA . GLY A 1 414 ? -15.547 -11.741 76.550 1.00 79.81 414 GLY A CA 1
ATOM 3312 C C . GLY A 1 414 ? -15.576 -11.091 77.943 1.00 79.81 414 GLY A C 1
ATOM 3313 O O . GLY A 1 414 ? -15.452 -11.795 78.939 1.00 79.81 414 GLY A O 1
ATOM 3314 N N . GLN A 1 415 ? -15.785 -9.775 78.039 1.00 78.56 415 GLN A N 1
ATOM 3315 C CA . GLN A 1 415 ? -15.999 -9.042 79.293 1.00 78.56 415 GLN A CA 1
ATOM 3316 C C . GLN A 1 415 ? -17.454 -9.155 79.787 1.00 78.56 415 GLN A C 1
ATOM 3318 O O . GLN A 1 415 ? -17.696 -9.102 80.993 1.00 78.56 415 GLN A O 1
ATOM 3323 N N . THR A 1 416 ? -18.423 -9.354 78.886 1.00 73.88 416 THR A N 1
ATOM 3324 C CA . THR A 1 416 ? -19.829 -9.608 79.252 1.00 73.88 416 THR A CA 1
ATOM 3325 C C . THR A 1 416 ? -20.119 -11.080 79.549 1.00 73.88 416 THR A C 1
ATOM 3327 O O . THR A 1 416 ? -20.982 -11.344 80.383 1.00 73.88 416 THR A O 1
ATOM 3330 N N . THR A 1 417 ? -19.366 -12.039 78.994 1.00 75.00 417 THR A N 1
ATOM 3331 C CA . THR A 1 417 ? -19.465 -13.471 79.339 1.00 75.00 417 THR A CA 1
ATOM 3332 C C . THR A 1 417 ? -19.414 -13.733 80.855 1.00 75.00 417 THR A C 1
ATOM 3334 O O . THR A 1 417 ? -20.398 -14.255 81.365 1.00 75.00 417 THR A O 1
ATOM 3337 N N . PRO A 1 418 ? -18.405 -13.287 81.635 1.00 72.38 418 PRO A N 1
ATOM 3338 C CA . PRO A 1 418 ? -18.369 -13.518 83.083 1.00 72.38 418 PRO A CA 1
ATOM 3339 C C . PRO A 1 418 ? -19.408 -12.708 83.879 1.00 72.38 418 PRO A C 1
ATOM 3341 O O . PRO A 1 418 ? -19.562 -12.940 85.076 1.00 72.38 418 PRO A O 1
ATOM 3344 N N . LEU A 1 419 ? -20.109 -11.747 83.263 1.00 69.31 419 LEU A N 1
ATOM 3345 C CA . LEU A 1 419 ? -21.279 -11.096 83.867 1.00 69.31 419 LEU A CA 1
ATOM 3346 C C . LEU A 1 419 ? -22.553 -11.914 83.627 1.00 69.31 419 LEU A C 1
ATOM 3348 O O . LEU A 1 419 ? -23.378 -12.008 84.529 1.00 69.31 419 LEU A O 1
ATOM 3352 N N . LEU A 1 420 ? -22.686 -12.540 82.454 1.00 68.75 420 LEU A N 1
ATOM 3353 C CA . LEU A 1 420 ? -23.759 -13.489 82.152 1.00 68.75 420 LEU A CA 1
ATOM 3354 C C . LEU A 1 420 ? -23.600 -14.778 82.967 1.00 68.75 420 LEU A C 1
ATOM 3356 O O . LEU A 1 420 ? -24.557 -15.185 83.615 1.00 68.75 420 LEU A O 1
ATOM 3360 N N . ASP A 1 421 ? -22.388 -15.343 83.029 1.00 72.50 421 ASP A N 1
ATOM 3361 C CA . ASP A 1 421 ? -22.077 -16.509 83.864 1.00 72.50 421 ASP A CA 1
ATOM 3362 C C . ASP A 1 421 ? -22.345 -16.210 85.346 1.00 72.50 421 ASP A C 1
ATOM 3364 O O . ASP A 1 421 ? -22.868 -17.056 86.066 1.00 72.50 421 ASP A O 1
ATOM 3368 N N . ARG A 1 422 ? -22.015 -15.003 85.832 1.00 69.81 422 ARG A N 1
ATOM 3369 C CA . ARG A 1 422 ? -22.372 -14.597 87.201 1.00 69.81 422 ARG A CA 1
ATOM 3370 C C . ARG A 1 422 ? -23.875 -14.511 87.392 1.00 69.81 422 ARG A C 1
ATOM 3372 O O . ARG A 1 422 ? -24.352 -15.042 88.380 1.00 69.81 422 ARG A O 1
ATOM 3379 N N . LEU A 1 423 ? -24.608 -13.917 86.452 1.00 68.38 423 LEU A N 1
ATOM 3380 C CA . LEU A 1 423 ? -26.062 -13.822 86.550 1.00 68.38 423 LEU A CA 1
ATOM 3381 C C . LEU A 1 423 ? -26.720 -15.212 86.581 1.00 68.38 423 LEU A C 1
ATOM 3383 O O . LEU A 1 423 ? -27.611 -15.428 87.391 1.00 68.38 423 LEU A O 1
ATOM 3387 N N . THR A 1 424 ? -26.240 -16.178 85.789 1.00 71.88 424 THR A N 1
ATOM 3388 C CA . THR A 1 424 ? -26.750 -17.561 85.839 1.00 71.88 424 THR A CA 1
ATOM 3389 C C . THR A 1 424 ? -26.346 -18.291 87.121 1.00 71.88 424 THR A C 1
ATOM 3391 O O . THR A 1 424 ? -27.167 -19.008 87.680 1.00 71.88 424 THR A O 1
ATOM 3394 N N . ASN A 1 425 ? -25.125 -18.087 87.634 1.00 74.06 425 ASN A N 1
ATOM 3395 C CA . ASN A 1 425 ? -24.714 -18.646 88.931 1.00 74.06 425 ASN A CA 1
ATOM 3396 C C . ASN A 1 425 ? -25.498 -18.019 90.103 1.00 74.06 425 ASN A C 1
ATOM 3398 O O . ASN A 1 425 ? -25.834 -18.725 91.051 1.00 74.06 425 ASN A O 1
ATOM 3402 N N . ASP A 1 426 ? -25.816 -16.723 90.040 1.00 72.06 426 ASP A N 1
ATOM 3403 C CA . ASP A 1 426 ? -26.637 -16.023 91.034 1.00 72.06 426 ASP A CA 1
ATOM 3404 C C . ASP A 1 426 ? -28.111 -16.475 90.952 1.00 72.06 426 ASP A C 1
ATOM 3406 O O . ASP A 1 426 ? -28.722 -16.712 91.992 1.00 72.06 426 ASP A O 1
ATOM 3410 N N . ASP A 1 427 ? -28.668 -16.687 89.750 1.00 69.94 427 ASP A N 1
ATOM 3411 C CA . ASP A 1 427 ? -30.004 -17.276 89.547 1.00 69.94 427 ASP A CA 1
ATOM 3412 C C . ASP A 1 427 ? -30.076 -18.723 90.084 1.00 69.94 427 ASP A C 1
ATOM 3414 O O . ASP A 1 427 ? -31.044 -19.090 90.758 1.00 69.94 427 ASP A O 1
ATOM 3418 N N . GLU A 1 428 ? -29.054 -19.552 89.831 1.00 73.69 428 GLU A N 1
ATOM 3419 C CA . GLU A 1 428 ? -28.943 -20.914 90.377 1.00 73.69 428 GLU A CA 1
ATOM 3420 C C . GLU A 1 428 ? -28.794 -20.905 91.908 1.00 73.69 428 GLU A C 1
ATOM 3422 O O . GLU A 1 428 ? -29.452 -21.687 92.601 1.00 73.69 428 GLU A O 1
ATOM 3427 N N . ALA A 1 429 ? -27.992 -19.992 92.462 1.00 70.56 429 ALA A N 1
ATOM 3428 C CA . ALA A 1 429 ? -27.857 -19.814 93.904 1.00 70.56 429 ALA A CA 1
ATOM 3429 C C . ALA A 1 429 ? -29.162 -19.309 94.545 1.00 70.56 429 ALA A C 1
ATOM 3431 O O . ALA A 1 429 ? -29.539 -19.775 95.621 1.0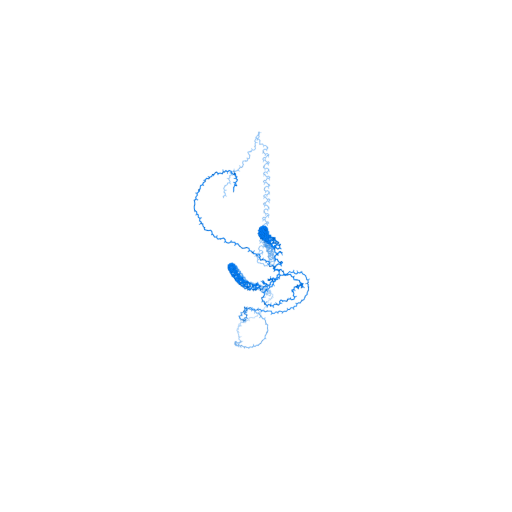0 70.56 429 ALA A O 1
ATOM 3432 N N . GLU A 1 430 ? -29.905 -18.409 93.891 1.00 73.56 430 GLU A N 1
ATOM 3433 C CA . GLU A 1 430 ? -31.206 -17.948 94.381 1.00 73.56 430 GLU A CA 1
ATOM 3434 C C . GLU A 1 430 ? -32.270 -19.058 94.303 1.00 73.56 430 GLU A C 1
ATOM 3436 O O . GLU A 1 430 ? -33.136 -19.143 95.177 1.00 73.56 430 GLU A O 1
ATOM 3441 N N . GLN A 1 431 ? -32.201 -19.960 93.316 1.00 71.88 431 GLN A N 1
ATOM 3442 C CA . GLN A 1 431 ? -33.022 -21.177 93.289 1.00 71.88 431 GLN A CA 1
ATOM 3443 C C . GLN A 1 431 ? -32.676 -22.115 94.455 1.00 71.88 431 GLN A C 1
ATOM 3445 O O . GLN A 1 431 ? -33.574 -22.483 95.211 1.00 71.88 431 GLN A O 1
ATOM 3450 N N . GLN A 1 432 ? -31.395 -22.407 94.696 1.00 72.00 432 GLN A N 1
ATOM 3451 C CA . GLN A 1 432 ? -30.960 -23.226 95.840 1.00 72.00 432 GLN A CA 1
ATOM 3452 C C . GLN A 1 432 ? -31.340 -22.593 97.194 1.00 72.00 432 GLN A C 1
ATOM 3454 O O . GLN A 1 432 ? -31.728 -23.294 98.133 1.00 72.00 432 GLN A O 1
ATOM 3459 N N . LEU A 1 433 ? -31.312 -21.260 97.306 1.00 72.38 433 LEU A N 1
ATOM 3460 C CA . LEU A 1 433 ? -31.804 -20.529 98.479 1.00 72.38 433 LEU A CA 1
ATOM 3461 C C . LEU A 1 433 ? -33.334 -20.595 98.618 1.00 72.38 433 LEU A C 1
ATOM 3463 O O . LEU A 1 433 ? -33.839 -20.684 99.737 1.00 72.38 433 LEU A O 1
ATOM 3467 N N . ARG A 1 434 ? -34.093 -20.612 97.516 1.00 72.00 434 ARG A N 1
ATOM 3468 C CA . ARG A 1 434 ? -35.551 -20.839 97.543 1.00 72.00 434 ARG A CA 1
ATOM 3469 C C . ARG A 1 434 ? -35.905 -22.273 97.937 1.00 72.00 434 ARG A C 1
ATOM 3471 O O . ARG A 1 434 ? -36.833 -22.451 98.721 1.00 72.00 434 ARG A O 1
ATOM 3478 N N . GLU A 1 435 ? -35.173 -23.274 97.455 1.00 73.75 435 GLU A N 1
ATOM 3479 C CA . GLU A 1 435 ? -35.386 -24.691 97.788 1.00 73.75 435 GLU A CA 1
ATOM 3480 C C . GLU A 1 435 ? -34.988 -25.014 99.236 1.00 73.75 435 GLU A C 1
ATOM 3482 O O . GLU A 1 435 ? -35.745 -25.665 99.962 1.00 73.75 435 GLU A O 1
ATOM 3487 N N . SER A 1 436 ? -33.860 -24.482 99.713 1.00 72.00 436 SER A N 1
ATOM 3488 C CA . SER A 1 436 ? -33.469 -24.591 101.126 1.00 72.00 436 SER A CA 1
ATOM 3489 C C . SER A 1 436 ? -34.414 -23.809 102.049 1.00 72.00 436 SER A C 1
ATOM 3491 O O . SER A 1 436 ? -34.785 -24.313 103.106 1.00 72.00 436 SER A O 1
ATOM 3493 N N . ALA A 1 437 ? -34.923 -22.640 101.640 1.00 69.69 437 ALA A N 1
ATOM 3494 C CA . ALA A 1 437 ? -35.969 -21.935 102.387 1.00 69.69 437 ALA A CA 1
ATOM 3495 C C . ALA A 1 437 ? -37.339 -22.644 102.343 1.00 69.69 437 ALA A C 1
ATOM 3497 O O . ALA A 1 437 ? -38.115 -22.524 103.292 1.00 69.69 437 ALA A O 1
ATOM 3498 N N . ALA A 1 438 ? -37.664 -23.374 101.272 1.00 72.25 438 ALA A N 1
ATOM 3499 C CA . ALA A 1 438 ? -38.882 -24.179 101.179 1.00 72.25 438 ALA A CA 1
ATOM 3500 C C . ALA A 1 438 ? -38.804 -25.407 102.095 1.00 72.25 438 ALA A C 1
ATOM 3502 O O . ALA A 1 438 ? -39.688 -25.606 102.927 1.00 72.25 438 ALA A O 1
ATOM 3503 N N . THR A 1 439 ? -37.710 -26.164 102.019 1.00 75.44 439 THR A N 1
ATOM 3504 C CA . THR A 1 439 ? -37.463 -27.319 102.895 1.00 75.44 439 THR A CA 1
ATOM 3505 C C . THR A 1 439 ? -37.333 -26.910 104.364 1.00 75.44 439 THR A C 1
ATOM 3507 O O . THR A 1 439 ? -37.952 -27.551 105.203 1.00 75.44 439 THR A O 1
ATOM 3510 N N . ALA A 1 440 ? -36.677 -25.790 104.694 1.00 68.75 440 ALA A N 1
ATOM 3511 C CA . ALA A 1 440 ? -36.641 -25.255 106.063 1.00 68.75 440 ALA A CA 1
ATOM 3512 C C . ALA A 1 440 ? -38.021 -24.805 106.589 1.00 68.75 440 ALA A C 1
ATOM 3514 O O . ALA A 1 440 ? -38.293 -24.885 107.786 1.00 68.75 440 ALA A O 1
ATOM 3515 N N . ARG A 1 441 ? -38.926 -24.343 105.712 1.00 71.31 441 ARG A N 1
ATOM 3516 C CA . ARG A 1 441 ? -40.332 -24.084 106.081 1.00 71.31 441 ARG A CA 1
ATOM 3517 C C . ARG A 1 441 ? -41.113 -25.378 106.280 1.00 71.31 441 ARG A C 1
ATOM 3519 O O . ARG A 1 441 ? -42.015 -25.406 107.111 1.00 71.31 441 ARG A O 1
ATOM 3526 N N . GLU A 1 442 ? -40.792 -26.428 105.534 1.00 67.31 442 GLU A N 1
ATOM 3527 C CA . GLU A 1 442 ? -41.443 -27.732 105.647 1.00 67.31 442 GLU A CA 1
ATOM 3528 C C . GLU A 1 442 ? -40.972 -28.503 106.891 1.00 67.31 442 GLU A C 1
ATOM 3530 O O . GLU A 1 442 ? -41.813 -29.041 107.612 1.00 67.31 442 GLU A O 1
ATOM 3535 N N . THR A 1 443 ? -39.679 -28.446 107.240 1.00 72.12 443 THR A N 1
ATOM 3536 C CA . THR A 1 443 ? -39.171 -28.963 108.521 1.00 72.12 443 THR A CA 1
ATOM 3537 C C . THR A 1 443 ? -39.761 -28.189 109.694 1.00 72.12 443 THR A C 1
ATOM 3539 O O . THR A 1 443 ? -40.387 -28.812 110.545 1.00 72.12 443 THR A O 1
ATOM 3542 N N . ALA A 1 444 ? -39.702 -26.851 109.698 1.00 64.25 444 ALA A N 1
ATOM 3543 C CA . ALA A 1 444 ? -40.294 -26.037 110.766 1.00 64.25 444 ALA A CA 1
ATOM 3544 C C . ALA A 1 444 ? -41.817 -26.247 110.898 1.00 64.25 444 ALA A C 1
ATOM 3546 O O . ALA A 1 444 ? -42.363 -26.203 111.999 1.00 64.25 444 ALA A O 1
ATOM 3547 N N . ARG A 1 445 ? -42.521 -26.531 109.792 1.00 67.31 445 ARG A N 1
ATOM 3548 C CA . ARG A 1 445 ? -43.934 -26.936 109.812 1.00 67.31 445 ARG A CA 1
ATOM 3549 C C . ARG A 1 445 ? -44.121 -28.329 110.418 1.00 67.31 445 ARG A C 1
ATOM 3551 O O . ARG A 1 445 ? -45.079 -28.519 111.159 1.00 67.31 445 ARG A O 1
ATOM 3558 N N . SER A 1 446 ? -43.238 -29.284 110.128 1.00 63.72 446 SER A N 1
ATOM 3559 C CA . SER A 1 446 ? -43.276 -30.625 110.728 1.00 63.72 446 SER A CA 1
ATOM 3560 C C . SER A 1 446 ? -42.950 -30.605 112.228 1.00 63.72 446 SER A C 1
ATOM 3562 O O . SER A 1 446 ? -43.633 -31.267 113.002 1.00 63.72 446 SER A O 1
ATOM 3564 N N . GLU A 1 447 ? -42.006 -29.766 112.659 1.00 60.44 447 GLU A N 1
ATOM 3565 C CA . GLU A 1 447 ? -41.660 -29.544 114.068 1.00 60.44 447 GLU A CA 1
ATOM 3566 C C . GLU A 1 447 ? -42.799 -28.837 114.815 1.00 60.44 447 GLU A C 1
ATOM 3568 O O . GLU A 1 447 ? -43.162 -29.249 115.912 1.00 60.44 447 GLU A O 1
ATOM 3573 N N . ALA A 1 448 ? -43.442 -27.837 114.200 1.00 56.97 448 ALA A N 1
ATOM 3574 C CA . ALA A 1 448 ? -44.627 -27.183 114.760 1.00 56.97 448 ALA A CA 1
ATOM 3575 C C . ALA A 1 448 ? -45.863 -28.104 114.837 1.00 56.97 448 ALA A C 1
ATOM 3577 O O . ALA A 1 448 ? -46.751 -27.857 115.649 1.00 56.97 448 ALA A O 1
ATOM 3578 N N . ILE A 1 449 ? -45.929 -29.157 114.012 1.00 59.50 449 ILE A N 1
ATOM 3579 C CA . ILE A 1 449 ? -46.940 -30.220 114.120 1.00 59.50 449 ILE A CA 1
ATOM 3580 C C . ILE A 1 449 ? -46.560 -31.202 115.239 1.00 59.50 449 ILE A C 1
ATOM 3582 O O . ILE A 1 449 ? -47.411 -31.537 116.056 1.00 59.50 449 ILE A O 1
ATOM 3586 N N . ALA A 1 450 ? -45.290 -31.609 115.337 1.00 57.56 450 ALA A N 1
ATOM 3587 C CA . ALA A 1 450 ? -44.805 -32.476 116.413 1.00 57.56 450 ALA A CA 1
ATOM 3588 C C . ALA A 1 450 ? -44.922 -31.825 117.807 1.00 57.56 450 ALA A C 1
ATOM 3590 O O . ALA A 1 450 ? -45.191 -32.508 118.788 1.00 57.56 450 ALA A O 1
ATOM 3591 N N . ALA A 1 451 ? -44.791 -30.498 117.897 1.00 55.22 451 ALA A N 1
ATOM 3592 C CA . ALA A 1 451 ? -44.934 -29.730 119.136 1.00 55.22 451 ALA A CA 1
ATOM 3593 C C . ALA A 1 451 ? -46.387 -29.585 119.648 1.00 55.22 451 ALA A C 1
ATOM 3595 O O . ALA A 1 451 ? -46.610 -28.869 120.626 1.00 55.22 451 ALA A O 1
ATOM 3596 N N . LEU A 1 452 ? -47.374 -30.219 118.999 1.00 53.00 452 LEU A N 1
ATOM 3597 C CA . LEU A 1 452 ? -48.787 -30.194 119.404 1.00 53.00 452 LEU A CA 1
ATOM 3598 C C . LEU A 1 452 ? -49.304 -31.518 120.003 1.00 53.00 452 LEU A C 1
ATOM 3600 O O . LEU A 1 452 ? -50.380 -31.498 120.596 1.00 53.00 452 LEU A O 1
ATOM 3604 N N . ASP A 1 453 ? -48.546 -32.619 119.915 1.00 44.56 453 ASP A N 1
ATOM 3605 C CA . ASP A 1 453 ? -48.931 -33.954 120.413 1.00 44.56 453 ASP A CA 1
ATOM 3606 C C . ASP A 1 453 ? -47.861 -34.552 121.365 1.00 44.56 453 ASP A C 1
ATOM 3608 O O . ASP A 1 453 ? -47.028 -35.345 120.932 1.00 44.56 453 ASP A O 1
ATOM 3612 N N . GLU A 1 454 ? -47.869 -34.155 122.652 1.00 38.53 454 GLU A N 1
ATOM 3613 C CA . GLU A 1 454 ? -47.665 -34.993 123.874 1.00 38.53 454 GLU A CA 1
ATOM 3614 C C . GLU A 1 454 ? -47.449 -34.121 125.155 1.00 38.53 454 GLU A C 1
ATOM 3616 O O . GLU A 1 454 ? -47.126 -32.934 125.041 1.00 38.53 454 GLU A O 1
ATOM 3621 N N . PRO A 1 455 ? -47.659 -34.648 126.390 1.00 43.06 455 PRO A N 1
ATOM 3622 C CA . PRO A 1 455 ? -47.708 -33.858 127.633 1.00 43.06 455 PRO A CA 1
ATOM 3623 C C . PRO A 1 455 ? -46.480 -33.976 128.580 1.00 43.06 455 PRO A C 1
ATOM 3625 O O . PRO A 1 455 ? -45.511 -34.686 128.338 1.00 43.06 455 PRO A O 1
ATOM 3628 N N . GLU A 1 456 ? -46.544 -33.252 129.707 1.00 32.44 456 GLU A N 1
ATOM 3629 C CA . GLU A 1 456 ? -45.506 -33.097 130.750 1.00 32.44 456 GLU A CA 1
ATOM 3630 C C . GLU A 1 456 ? -44.967 -34.409 131.395 1.00 32.44 456 GLU A C 1
ATOM 3632 O O . GLU A 1 456 ? -45.780 -35.234 131.823 1.00 32.44 456 GLU A O 1
ATOM 3637 N N . ARG A 1 457 ? -43.649 -34.493 131.717 1.00 30.48 457 ARG A N 1
ATOM 3638 C CA . ARG A 1 457 ? -43.135 -34.300 133.114 1.00 30.48 457 ARG A CA 1
ATOM 3639 C C . ARG A 1 457 ? -41.623 -34.492 133.406 1.00 30.48 457 ARG A C 1
ATOM 3641 O O . ARG A 1 457 ? -41.078 -35.571 133.232 1.00 30.48 457 ARG A O 1
ATOM 3648 N N . ASP A 1 458 ? -41.093 -33.467 134.091 1.00 28.86 458 ASP A N 1
ATOM 3649 C CA . ASP A 1 458 ? -40.287 -33.494 135.341 1.00 28.86 458 ASP A CA 1
ATOM 3650 C C . ASP A 1 458 ? -38.737 -33.671 135.363 1.00 28.86 458 ASP A C 1
ATOM 3652 O O . ASP A 1 458 ? -38.152 -34.586 134.794 1.00 28.86 458 ASP A O 1
ATOM 3656 N N . SER A 1 459 ? -38.127 -32.831 136.219 1.00 30.95 459 SER A N 1
ATOM 3657 C CA . SER A 1 459 ? -36.797 -32.873 136.872 1.00 30.95 459 SER A CA 1
ATOM 3658 C C . SER A 1 459 ? -35.487 -32.600 136.088 1.00 30.95 459 SER A C 1
ATOM 3660 O O . SER A 1 459 ? -35.182 -33.261 135.102 1.00 30.95 459 SER A O 1
ATOM 3662 N N . GLY A 1 460 ? -34.631 -31.703 136.632 1.00 28.88 460 GLY A N 1
ATOM 3663 C CA . GLY A 1 460 ? -33.159 -31.766 136.452 1.00 28.88 460 GLY A CA 1
ATOM 3664 C C . GLY A 1 460 ? -32.372 -30.503 136.026 1.00 28.88 460 GLY A C 1
ATOM 3665 O O . GLY A 1 460 ? -31.782 -30.498 134.951 1.00 28.88 460 GLY A O 1
ATOM 3666 N N . GLU A 1 461 ? -32.258 -29.471 136.873 1.00 28.81 461 GLU A N 1
ATOM 3667 C CA . GLU A 1 461 ? -31.210 -28.419 136.760 1.00 28.81 461 GLU A CA 1
ATOM 3668 C C . GLU A 1 461 ? -29.849 -28.888 137.367 1.00 28.81 461 GLU A C 1
ATOM 3670 O O . GLU A 1 461 ? -29.834 -29.895 138.078 1.00 28.81 461 GLU A O 1
ATOM 3675 N N . PRO A 1 462 ? -28.736 -28.113 137.309 1.00 52.56 462 PRO A N 1
ATOM 3676 C CA . PRO A 1 462 ? -28.062 -27.514 136.139 1.00 52.56 462 PRO A CA 1
ATOM 3677 C C . PRO A 1 462 ? -26.510 -27.694 136.178 1.00 52.56 462 PRO A C 1
ATOM 3679 O O . PRO A 1 462 ? -25.950 -28.073 137.205 1.00 52.56 462 PRO A O 1
ATOM 3682 N N . SER A 1 463 ? -25.770 -27.302 135.125 1.00 26.31 463 SER A N 1
ATOM 3683 C CA . SER A 1 463 ? -24.364 -26.835 135.263 1.00 26.31 463 SER A CA 1
ATOM 3684 C C . SER A 1 463 ? -23.872 -26.016 134.058 1.00 26.31 463 SER A C 1
ATOM 3686 O O . SER A 1 463 ? -24.377 -26.159 132.948 1.00 26.31 463 SER A O 1
ATOM 3688 N N . SER A 1 464 ? -22.854 -25.182 134.287 1.00 29.16 464 SER A N 1
ATOM 3689 C CA . SER A 1 464 ? -22.102 -24.385 133.303 1.00 29.16 464 SER A CA 1
ATOM 3690 C C . SER A 1 464 ? -20.592 -24.737 133.324 1.00 29.16 464 SER A C 1
ATOM 3692 O O . SER A 1 464 ? -20.210 -25.714 133.969 1.00 29.16 464 SER A O 1
ATOM 3694 N N . SER A 1 465 ? -19.749 -23.934 132.647 1.00 28.30 465 SER A N 1
ATOM 3695 C CA . SER A 1 465 ? -18.300 -24.102 132.342 1.00 28.30 465 SER A CA 1
ATOM 3696 C C . SER A 1 465 ? -17.965 -25.192 131.293 1.00 28.30 465 SER A C 1
ATOM 3698 O O . SER A 1 465 ? -18.610 -26.233 131.296 1.00 28.30 465 SER A O 1
ATOM 3700 N N . GLU A 1 466 ? -17.096 -25.036 130.273 1.00 29.61 466 GLU A N 1
ATOM 3701 C CA . GLU A 1 466 ? -15.910 -24.179 129.972 1.00 29.61 466 GLU A CA 1
ATOM 3702 C C . GLU A 1 466 ? -14.542 -24.866 130.252 1.00 29.61 466 GLU A C 1
ATOM 3704 O O . GLU A 1 466 ? -14.451 -25.736 131.109 1.00 29.61 466 GLU A O 1
ATOM 3709 N N . ILE A 1 467 ? -13.484 -24.432 129.536 1.00 30.72 467 ILE A N 1
ATOM 3710 C CA . ILE A 1 467 ? -12.037 -24.779 129.659 1.00 30.72 467 ILE A CA 1
ATOM 3711 C C . ILE A 1 467 ? -11.499 -26.002 128.856 1.00 30.72 467 ILE A C 1
ATOM 3713 O O . ILE A 1 467 ? -11.457 -27.127 129.334 1.00 30.72 467 ILE A O 1
ATOM 3717 N N . ALA A 1 468 ? -11.022 -25.702 127.634 1.00 27.84 468 ALA A N 1
ATOM 3718 C CA . ALA A 1 468 ? -9.650 -25.848 127.075 1.00 27.84 468 ALA A CA 1
ATOM 3719 C C . ALA A 1 468 ? -8.714 -27.081 127.300 1.00 27.84 468 ALA A C 1
ATOM 3721 O O . ALA A 1 468 ? -8.704 -27.722 128.343 1.00 27.84 468 ALA A O 1
ATOM 3722 N N . GLY A 1 469 ? -7.793 -27.272 126.330 1.00 28.58 469 GLY A N 1
ATOM 3723 C CA . GLY A 1 469 ? -6.548 -28.082 126.388 1.00 28.58 469 GLY A CA 1
ATOM 3724 C C . GLY A 1 469 ? -6.226 -28.769 125.037 1.00 28.58 469 GLY A C 1
ATOM 3725 O O . GLY A 1 469 ? -7.039 -29.564 124.586 1.00 28.58 469 GLY A O 1
ATOM 3726 N N . THR A 1 470 ? -5.229 -28.370 124.219 1.00 30.97 470 THR A N 1
ATOM 3727 C CA . THR A 1 470 ? -3.754 -28.634 124.292 1.00 30.97 470 THR A CA 1
ATOM 3728 C C . THR A 1 470 ? -3.399 -30.133 124.228 1.00 30.97 470 THR A C 1
ATOM 3730 O O . THR A 1 470 ? -3.962 -30.885 125.012 1.00 30.97 470 THR A O 1
ATOM 3733 N N . GLU A 1 471 ? -2.497 -30.672 123.390 1.00 31.09 471 GLU A N 1
ATOM 3734 C CA . GLU A 1 471 ? -1.389 -30.180 122.514 1.00 31.09 471 GLU A CA 1
ATOM 3735 C C . GLU A 1 471 ? -1.350 -31.028 121.186 1.00 31.09 471 GLU A C 1
ATOM 3737 O O . GLU A 1 471 ? -2.279 -31.813 121.010 1.00 31.09 471 GLU A O 1
ATOM 3742 N N . THR A 1 472 ? -0.439 -31.040 120.180 1.00 30.06 472 THR A N 1
ATOM 3743 C CA . THR A 1 472 ? 0.800 -30.348 119.666 1.00 30.06 472 THR A CA 1
ATOM 3744 C C . THR A 1 472 ? 0.941 -30.748 118.143 1.00 30.06 472 THR A C 1
ATOM 3746 O O . THR A 1 472 ? 0.010 -31.374 117.640 1.00 30.06 472 THR A O 1
ATOM 3749 N N . THR A 1 473 ? 1.943 -30.475 117.271 1.00 30.34 473 THR A N 1
ATOM 3750 C CA . THR A 1 473 ? 3.286 -29.824 117.288 1.00 30.34 473 THR A CA 1
ATOM 3751 C C . THR A 1 473 ? 3.679 -29.263 115.887 1.00 30.34 473 THR A C 1
ATOM 3753 O O . THR A 1 473 ? 3.371 -29.861 114.864 1.00 30.34 473 THR A O 1
ATOM 3756 N N . GLU A 1 474 ? 4.415 -28.145 115.873 1.00 30.36 474 GLU A N 1
ATOM 3757 C CA . GLU A 1 474 ? 5.654 -27.812 115.108 1.00 30.36 474 GLU A CA 1
ATOM 3758 C C . GLU A 1 474 ? 5.901 -28.156 113.602 1.00 30.36 474 GLU A C 1
ATOM 3760 O O . GLU A 1 474 ? 6.330 -29.244 113.232 1.00 30.36 474 GLU A O 1
ATOM 3765 N N . THR A 1 475 ? 5.763 -27.113 112.762 1.00 28.23 475 THR A N 1
ATOM 3766 C CA . THR A 1 475 ? 6.797 -26.418 111.926 1.00 28.23 475 THR A CA 1
ATOM 3767 C C . THR A 1 475 ? 7.931 -27.128 111.141 1.00 28.23 475 THR A C 1
ATOM 3769 O O . THR A 1 475 ? 8.776 -27.796 111.717 1.00 28.23 475 THR A O 1
ATOM 3772 N N . GLU A 1 476 ? 8.053 -26.708 109.863 1.00 31.03 476 GLU A N 1
ATOM 3773 C CA . GLU A 1 476 ? 9.275 -26.381 109.065 1.00 31.03 476 GLU A CA 1
ATOM 3774 C C . GLU A 1 476 ? 10.416 -27.430 108.906 1.00 31.03 476 GLU A C 1
ATOM 3776 O O . GLU A 1 476 ? 11.028 -27.895 109.857 1.00 31.03 476 GLU A O 1
ATOM 3781 N N . THR A 1 477 ? 10.888 -27.754 107.692 1.00 26.09 477 THR A N 1
ATOM 3782 C CA . THR A 1 477 ? 11.742 -26.850 106.881 1.00 26.09 477 THR A CA 1
ATOM 3783 C C . THR A 1 477 ? 12.036 -27.377 105.453 1.00 26.09 477 THR A C 1
ATOM 3785 O O . THR A 1 477 ? 12.082 -28.575 105.212 1.00 26.09 477 THR A O 1
ATOM 3788 N N . SER A 1 478 ? 12.291 -26.434 104.534 1.00 29.80 478 SER A N 1
ATOM 3789 C CA . SER A 1 478 ? 13.347 -26.363 103.491 1.00 29.80 478 SER A CA 1
ATOM 3790 C C . SER A 1 478 ? 13.928 -27.585 102.730 1.00 29.80 478 SER A C 1
ATOM 3792 O O . SER A 1 478 ? 14.287 -28.607 103.294 1.00 29.80 478 SER A O 1
ATOM 3794 N N . SER A 1 479 ? 14.325 -27.291 101.475 1.00 28.00 479 SER A N 1
ATOM 3795 C CA . SER A 1 479 ? 15.530 -27.802 100.767 1.00 28.00 479 SER A CA 1
ATOM 3796 C C . SER A 1 479 ? 15.446 -29.017 99.809 1.00 28.00 479 SER A C 1
ATOM 3798 O O . SER A 1 479 ? 15.845 -30.125 100.137 1.00 28.00 479 SER A O 1
ATOM 3800 N N . ALA A 1 480 ? 15.159 -28.698 98.540 1.00 28.84 480 ALA A N 1
ATOM 3801 C CA . ALA A 1 480 ? 16.017 -28.966 97.367 1.00 28.84 480 ALA A CA 1
ATOM 3802 C C . ALA A 1 480 ? 16.354 -30.402 96.855 1.00 28.84 480 ALA A C 1
ATOM 3804 O O . ALA A 1 480 ? 17.046 -31.190 97.489 1.00 28.84 480 ALA A O 1
ATOM 3805 N N . THR A 1 481 ? 16.135 -30.545 95.535 1.00 29.16 481 THR A N 1
ATOM 3806 C CA . THR A 1 481 ? 17.003 -31.184 94.504 1.00 29.16 481 THR A CA 1
ATOM 3807 C C . THR A 1 481 ? 17.069 -32.712 94.275 1.00 29.16 481 THR A C 1
ATOM 3809 O O . THR A 1 481 ? 17.334 -33.496 95.172 1.00 29.16 481 THR A O 1
ATOM 3812 N N . VAL A 1 482 ? 17.021 -33.049 92.968 1.00 30.81 482 VAL A N 1
ATOM 3813 C CA . VAL A 1 482 ? 17.422 -34.293 92.258 1.00 30.81 482 VAL A CA 1
ATOM 3814 C C . VAL A 1 482 ? 16.574 -35.562 92.469 1.00 30.81 482 VAL A C 1
ATOM 3816 O O . VAL A 1 482 ? 16.479 -36.108 93.559 1.00 30.81 482 VAL A O 1
ATOM 3819 N N . GLY A 1 483 ? 16.071 -36.104 91.350 1.00 28.86 483 GLY A N 1
ATOM 3820 C CA . GLY A 1 483 ? 15.497 -37.450 91.229 1.00 28.86 483 GLY A CA 1
ATOM 3821 C C . GLY A 1 483 ? 14.734 -37.625 89.906 1.00 28.86 483 GLY A C 1
ATOM 3822 O O . GLY A 1 483 ? 13.818 -36.858 89.630 1.00 28.86 483 GLY A O 1
ATOM 3823 N N . ALA A 1 484 ? 15.128 -38.594 89.075 1.00 30.69 484 ALA A N 1
ATOM 3824 C CA . ALA A 1 484 ? 14.367 -39.033 87.891 1.00 30.69 484 ALA A CA 1
ATOM 3825 C C . ALA A 1 484 ? 13.250 -40.031 88.333 1.00 30.69 484 ALA A C 1
ATOM 3827 O O . ALA A 1 484 ? 13.239 -40.421 89.496 1.00 30.69 484 ALA A O 1
ATOM 3828 N N . GLU A 1 485 ? 12.257 -40.464 87.542 1.00 31.94 485 GLU A N 1
ATOM 3829 C CA . GLU A 1 485 ? 12.256 -40.832 86.114 1.00 31.94 485 GLU A CA 1
ATOM 3830 C C . GLU A 1 485 ? 10.871 -40.692 85.421 1.00 31.94 485 GLU A C 1
ATOM 3832 O O . GLU A 1 485 ? 9.833 -40.651 86.070 1.00 31.94 485 GLU A O 1
ATOM 3837 N N . ASN A 1 486 ? 10.894 -40.655 84.078 1.00 34.81 486 ASN A N 1
ATOM 3838 C CA . ASN A 1 486 ? 9.911 -41.149 83.084 1.00 34.81 486 ASN A CA 1
ATOM 3839 C C . ASN A 1 486 ? 8.423 -41.362 83.487 1.00 34.81 486 ASN A C 1
ATOM 3841 O O . ASN A 1 486 ? 8.114 -42.284 84.236 1.00 34.81 486 ASN A O 1
ATOM 3845 N N . GLY A 1 487 ? 7.479 -40.632 82.852 1.00 32.75 487 GLY A N 1
ATOM 3846 C CA . GLY A 1 487 ? 6.035 -40.711 83.192 1.00 32.75 487 GLY A CA 1
ATOM 3847 C C . GLY A 1 487 ? 4.954 -40.590 82.090 1.00 32.75 487 GLY A C 1
ATOM 3848 O O . GLY A 1 487 ? 3.811 -40.911 82.383 1.00 32.75 487 GLY A O 1
ATOM 3849 N N . ASN A 1 488 ? 5.288 -40.229 80.838 1.00 33.88 488 ASN A N 1
ATOM 3850 C CA . ASN A 1 488 ? 4.406 -40.255 79.640 1.00 33.88 488 ASN A CA 1
ATOM 3851 C C . ASN A 1 488 ? 3.218 -39.242 79.534 1.00 33.88 488 ASN A C 1
ATOM 3853 O O . ASN A 1 488 ? 2.476 -39.030 80.482 1.00 33.88 488 ASN A O 1
ATOM 3857 N N . THR A 1 489 ? 2.973 -38.731 78.308 1.00 30.66 489 THR A N 1
ATOM 3858 C CA . THR A 1 489 ? 1.763 -38.011 77.791 1.00 30.66 489 THR A CA 1
ATOM 3859 C C . THR A 1 489 ? 1.211 -36.747 78.505 1.00 30.66 489 THR A C 1
ATOM 3861 O O . THR A 1 489 ? 1.209 -36.654 79.720 1.00 30.66 489 THR A O 1
ATOM 3864 N N . ALA A 1 490 ? 0.596 -35.757 77.834 1.00 35.56 490 ALA A N 1
ATOM 3865 C CA . ALA A 1 490 ? 0.684 -35.284 76.439 1.00 35.56 490 ALA A CA 1
ATOM 3866 C C . ALA A 1 490 ? -0.059 -33.929 76.282 1.00 35.56 490 ALA A C 1
ATOM 3868 O O . ALA A 1 490 ? -1.286 -33.914 76.253 1.00 35.56 490 ALA A O 1
ATOM 3869 N N . THR A 1 491 ? 0.660 -32.813 76.090 1.00 29.39 491 THR A N 1
ATOM 3870 C CA . THR A 1 491 ? 0.058 -31.512 75.718 1.00 29.39 491 THR A CA 1
ATOM 3871 C C . THR A 1 491 ? 1.013 -30.720 74.826 1.00 29.39 491 THR A C 1
ATOM 3873 O O . THR A 1 491 ? 2.094 -30.348 75.275 1.00 29.39 491 THR A O 1
ATOM 3876 N N . ILE A 1 492 ? 0.614 -30.409 73.588 1.00 32.41 492 ILE A N 1
ATOM 3877 C CA . ILE A 1 492 ? 1.359 -29.494 72.708 1.00 32.41 492 ILE A CA 1
ATOM 3878 C C . ILE A 1 492 ? 0.608 -28.164 72.624 1.00 32.41 492 ILE A C 1
ATOM 3880 O O . ILE A 1 492 ? -0.511 -28.100 72.121 1.00 32.41 492 ILE A O 1
ATOM 3884 N N . ARG A 1 493 ? 1.258 -27.091 73.081 1.00 29.12 493 ARG A N 1
ATOM 3885 C CA . ARG A 1 493 ? 1.023 -25.730 72.579 1.00 29.12 493 ARG A CA 1
ATOM 3886 C C . ARG A 1 493 ? 2.127 -25.425 71.571 1.00 29.12 493 ARG A C 1
ATOM 3888 O O . ARG A 1 493 ? 3.256 -25.861 71.779 1.00 29.12 493 ARG A O 1
ATOM 3895 N N . PHE A 1 494 ? 1.828 -24.643 70.541 1.00 27.98 494 PHE A N 1
ATOM 3896 C CA . PHE A 1 494 ? 2.850 -24.087 69.656 1.00 27.98 494 PHE A CA 1
ATOM 3897 C C . PHE A 1 494 ? 2.612 -22.588 69.482 1.00 27.98 494 PHE A C 1
ATOM 3899 O O . PHE A 1 494 ? 1.498 -22.167 69.177 1.00 27.98 494 PHE A O 1
ATOM 3906 N N . ALA A 1 495 ? 3.655 -21.797 69.712 1.00 29.89 495 ALA A N 1
ATOM 3907 C CA . ALA A 1 495 ? 3.695 -20.359 69.484 1.00 29.89 495 ALA A CA 1
ATOM 3908 C C . ALA A 1 495 ? 5.132 -19.964 69.100 1.00 29.89 495 ALA A C 1
ATOM 3910 O O . ALA A 1 495 ? 6.076 -20.671 69.445 1.00 29.89 495 ALA A O 1
ATOM 3911 N N . LEU A 1 496 ? 5.242 -18.867 68.352 1.00 31.89 496 LEU A N 1
ATOM 3912 C CA . LEU A 1 496 ? 6.423 -18.326 67.667 1.00 31.89 496 LEU A CA 1
ATOM 3913 C C . LEU A 1 496 ? 7.779 -18.458 68.389 1.00 31.89 496 LEU A C 1
ATOM 3915 O O . LEU A 1 496 ? 7.902 -18.136 69.569 1.00 31.89 496 LEU A O 1
ATOM 3919 N N . ALA A 1 497 ? 8.810 -18.751 67.591 1.00 29.70 497 ALA A N 1
ATOM 3920 C CA . ALA A 1 497 ? 10.166 -18.223 67.743 1.00 29.70 497 ALA A CA 1
ATOM 3921 C C . ALA A 1 497 ? 10.841 -18.146 66.356 1.00 29.70 497 ALA A C 1
ATOM 3923 O O . ALA A 1 497 ? 10.568 -18.982 65.491 1.00 29.70 497 ALA A O 1
ATOM 3924 N N . ASP A 1 498 ? 11.692 -17.143 66.148 1.00 33.91 498 ASP A N 1
ATOM 3925 C CA . ASP A 1 498 ? 12.406 -16.880 64.892 1.00 33.91 498 ASP A CA 1
ATOM 3926 C C . ASP A 1 498 ? 13.604 -17.822 64.668 1.00 33.91 498 ASP A C 1
ATOM 3928 O O . ASP A 1 498 ? 14.183 -18.347 65.621 1.00 33.91 498 ASP A O 1
ATOM 3932 N N . ILE A 1 499 ? 14.030 -17.985 63.407 1.00 31.00 499 ILE A N 1
ATOM 3933 C CA . ILE A 1 499 ? 15.328 -18.582 63.045 1.00 31.00 499 ILE A CA 1
ATOM 3934 C C . ILE A 1 499 ? 15.972 -17.766 61.917 1.00 31.00 499 ILE A C 1
ATOM 3936 O O . ILE A 1 499 ? 15.397 -17.611 60.839 1.00 31.00 499 ILE A O 1
ATOM 3940 N N . GLU A 1 500 ? 17.192 -17.285 62.157 1.00 34.47 500 GLU A N 1
ATOM 3941 C CA . GLU A 1 500 ? 18.047 -16.658 61.146 1.00 34.47 500 GLU A CA 1
ATOM 3942 C C . GLU A 1 500 ? 18.853 -17.687 60.329 1.00 34.47 500 GLU A C 1
ATOM 3944 O O . GLU A 1 500 ? 19.139 -18.791 60.780 1.00 34.47 500 GLU A O 1
ATOM 3949 N N . SER A 1 501 ? 19.334 -17.235 59.167 1.00 31.75 501 SER A N 1
ATOM 3950 C CA . SER A 1 501 ? 20.651 -17.569 58.599 1.00 31.75 501 SER A CA 1
ATOM 3951 C C . SER A 1 501 ? 21.080 -19.046 58.503 1.00 31.75 501 SER A C 1
ATOM 3953 O O . SER A 1 501 ? 21.741 -19.608 59.376 1.00 31.75 501 SER A O 1
ATOM 3955 N N . SER A 1 502 ? 20.915 -19.611 57.307 1.00 33.06 502 SER A N 1
ATOM 3956 C CA . SER A 1 502 ? 22.014 -20.352 56.670 1.00 33.06 502 SER A CA 1
ATOM 3957 C C . SER A 1 502 ? 21.930 -20.205 55.149 1.00 33.06 502 SER A C 1
ATOM 3959 O O . SER A 1 502 ? 20.842 -20.059 54.593 1.00 33.06 502 SER A O 1
ATOM 3961 N N . GLY A 1 503 ? 23.074 -20.204 54.466 1.00 30.77 503 GLY A N 1
ATOM 3962 C CA . GLY A 1 503 ? 23.135 -20.068 53.012 1.00 30.77 503 GLY A CA 1
ATOM 3963 C C . GLY A 1 503 ? 24.436 -20.620 52.436 1.00 30.77 503 GLY A C 1
ATOM 3964 O O . GLY A 1 503 ? 25.444 -20.697 53.132 1.00 30.77 503 GLY A O 1
ATOM 3965 N N . VAL A 1 504 ? 24.394 -21.005 51.160 1.00 31.39 504 VAL A N 1
ATOM 3966 C CA . VAL A 1 504 ? 25.532 -21.378 50.299 1.00 31.39 504 VAL A CA 1
ATOM 3967 C C . VAL A 1 504 ? 25.076 -21.173 48.835 1.00 31.39 504 VAL A C 1
ATOM 3969 O O . VAL A 1 504 ? 23.873 -21.261 48.581 1.00 31.39 504 VAL A O 1
ATOM 3972 N N . PRO A 1 505 ? 25.960 -20.792 47.889 1.00 45.16 505 PRO A N 1
ATOM 3973 C CA . PRO A 1 505 ? 25.544 -19.952 46.759 1.00 45.16 505 PRO A CA 1
ATOM 3974 C C . PRO A 1 505 ? 25.327 -20.689 45.428 1.00 45.16 505 PRO A C 1
ATOM 3976 O O . PRO A 1 505 ? 25.758 -21.825 45.237 1.00 45.16 505 PRO A O 1
ATOM 3979 N N . LEU A 1 506 ? 24.766 -19.955 44.462 1.00 30.97 506 LEU A N 1
ATOM 3980 C CA . LEU A 1 506 ? 24.902 -20.212 43.026 1.00 30.97 506 LEU A CA 1
ATOM 3981 C C . LEU A 1 506 ? 25.374 -18.917 42.335 1.00 30.97 506 LEU A C 1
ATOM 3983 O O . LEU A 1 506 ? 25.075 -17.828 42.823 1.00 30.97 506 LEU A O 1
ATOM 3987 N N . ALA A 1 507 ? 26.140 -19.031 41.248 1.00 35.69 507 ALA A N 1
ATOM 3988 C CA . ALA A 1 507 ? 26.816 -17.910 40.581 1.00 35.69 507 ALA A CA 1
ATOM 3989 C C . ALA A 1 507 ? 26.495 -17.848 39.074 1.00 35.69 507 ALA A C 1
ATOM 3991 O O . ALA A 1 507 ? 25.897 -18.777 38.530 1.00 35.69 507 ALA A O 1
ATOM 3992 N N . ASP A 1 508 ? 26.909 -16.756 38.419 1.00 41.81 508 ASP A N 1
ATOM 3993 C CA . ASP A 1 508 ? 26.763 -16.521 36.974 1.00 41.81 508 ASP A CA 1
ATOM 3994 C C . ASP A 1 508 ? 27.320 -17.664 36.105 1.00 41.81 508 ASP A C 1
ATOM 3996 O O . ASP A 1 508 ? 28.225 -18.402 36.512 1.00 41.81 508 ASP A O 1
ATOM 4000 N N . PRO A 1 509 ? 26.876 -17.739 34.837 1.00 49.91 509 PRO A N 1
ATOM 4001 C CA . PRO A 1 509 ? 27.851 -17.361 33.811 1.00 49.91 509 PRO A CA 1
ATOM 4002 C C . PRO A 1 509 ? 27.289 -16.536 32.640 1.00 49.91 509 PRO A C 1
ATOM 4004 O O . PRO A 1 509 ? 26.266 -16.859 32.041 1.00 49.91 509 PRO A O 1
ATOM 4007 N N . SER A 1 510 ? 28.081 -15.556 32.198 1.00 40.25 510 SER A N 1
ATOM 4008 C CA . SER A 1 510 ? 28.153 -15.184 30.777 1.00 40.25 510 SER A CA 1
ATOM 4009 C C . SER A 1 510 ? 29.241 -16.021 30.097 1.00 40.25 510 SER A C 1
ATOM 4011 O O . SER A 1 510 ? 30.339 -16.130 30.641 1.00 40.25 510 SER A O 1
ATOM 4013 N N . GLY A 1 511 ? 28.996 -16.571 28.902 1.00 30.11 511 GLY A N 1
ATOM 4014 C CA . GLY A 1 511 ? 30.047 -17.263 28.143 1.00 30.11 511 GLY A CA 1
ATOM 4015 C C . GLY A 1 511 ? 29.581 -17.970 26.867 1.00 30.11 511 GLY A C 1
ATOM 4016 O O . GLY A 1 511 ? 28.651 -18.768 26.896 1.00 30.11 511 GLY A O 1
ATOM 4017 N N . ASN A 1 512 ? 30.266 -17.706 25.749 1.00 34.78 512 ASN A N 1
ATOM 4018 C CA . ASN A 1 512 ? 30.101 -18.439 24.488 1.00 34.78 512 ASN A CA 1
ATOM 4019 C C . ASN A 1 512 ? 30.575 -19.901 24.609 1.00 34.78 512 ASN A C 1
ATOM 4021 O O . ASN A 1 512 ? 31.600 -20.165 25.236 1.00 34.78 512 ASN A O 1
ATOM 4025 N N . GLY A 1 513 ? 29.933 -20.821 23.883 1.00 29.62 513 GLY A N 1
ATOM 4026 C CA . GLY A 1 513 ? 30.429 -22.185 23.664 1.00 29.62 513 GLY A CA 1
ATOM 4027 C C . GLY A 1 513 ? 29.725 -22.860 22.482 1.00 29.62 513 GLY A C 1
ATOM 4028 O O . GLY A 1 513 ? 28.502 -22.825 22.400 1.00 29.62 513 GLY A O 1
ATOM 4029 N N . HIS A 1 514 ? 30.483 -23.439 21.546 1.00 32.03 514 HIS A N 1
ATOM 4030 C CA . HIS A 1 514 ? 29.967 -23.972 20.276 1.00 32.03 514 HIS A CA 1
ATOM 4031 C C . HIS A 1 514 ? 30.563 -25.357 19.977 1.00 32.03 514 HIS A C 1
ATOM 4033 O O . HIS A 1 514 ? 31.760 -25.446 19.710 1.00 32.03 514 HIS A O 1
ATOM 4039 N N . ALA A 1 515 ? 29.741 -26.414 20.013 1.00 31.20 515 ALA A N 1
ATOM 4040 C CA . ALA A 1 515 ? 30.020 -27.748 19.457 1.00 31.20 515 ALA A CA 1
ATOM 4041 C C . ALA A 1 515 ? 28.749 -28.632 19.462 1.00 31.20 515 ALA A C 1
ATOM 4043 O O . ALA A 1 515 ? 27.894 -28.472 20.331 1.00 31.20 515 ALA A O 1
ATOM 4044 N N . GLY A 1 516 ? 28.650 -29.571 18.514 1.00 27.56 516 GLY A N 1
ATOM 4045 C CA . GLY A 1 516 ? 27.749 -30.741 18.566 1.00 27.56 516 GLY A CA 1
ATOM 4046 C C . GLY A 1 516 ? 28.540 -32.020 18.915 1.00 27.56 516 GLY A C 1
ATOM 4047 O O . GLY A 1 516 ? 29.535 -31.890 19.632 1.00 27.56 516 GLY A O 1
ATOM 4048 N N . PRO A 1 517 ? 28.220 -33.216 18.363 1.00 51.78 517 PRO A N 1
ATOM 4049 C CA . PRO A 1 517 ? 27.130 -33.542 17.423 1.00 51.78 517 PRO A CA 1
ATOM 4050 C C . PRO A 1 517 ? 26.374 -34.868 17.751 1.00 51.78 517 PRO A C 1
ATOM 4052 O O . PRO A 1 517 ? 26.613 -35.473 18.787 1.00 51.78 517 PRO A O 1
ATOM 4055 N N . GLU A 1 518 ? 25.516 -35.313 16.816 1.00 33.88 518 GLU A N 1
ATOM 4056 C CA . GLU A 1 518 ? 25.074 -36.710 16.545 1.00 33.88 518 GLU A CA 1
ATOM 4057 C C . GLU A 1 518 ? 24.393 -37.537 17.670 1.00 33.88 518 GLU A C 1
ATOM 4059 O O . GLU A 1 518 ? 24.876 -37.717 18.779 1.00 33.88 518 GLU A O 1
ATOM 4064 N N . THR A 1 519 ? 23.238 -38.155 17.416 1.00 33.25 519 THR A N 1
ATOM 4065 C CA . THR A 1 519 ? 23.097 -39.348 16.545 1.00 33.25 519 THR A CA 1
ATOM 4066 C C . THR A 1 519 ? 21.651 -39.515 16.028 1.00 33.25 519 THR A C 1
ATOM 4068 O O . THR A 1 519 ? 20.765 -38.760 16.423 1.00 33.25 519 THR A O 1
ATOM 4071 N N . ALA A 1 520 ? 21.403 -40.460 15.106 1.00 33.38 520 ALA A N 1
ATOM 4072 C CA . ALA A 1 520 ? 20.159 -40.554 14.324 1.00 33.38 520 ALA A CA 1
ATOM 4073 C C . ALA A 1 520 ? 19.499 -41.949 14.331 1.00 33.38 520 ALA A C 1
ATOM 4075 O O . ALA A 1 520 ? 20.204 -42.950 14.417 1.00 33.38 520 ALA A O 1
ATOM 4076 N N . ASP A 1 521 ? 18.168 -41.982 14.158 1.00 29.42 521 ASP A N 1
ATOM 4077 C CA . ASP A 1 521 ? 17.322 -43.147 13.823 1.00 29.42 521 ASP A CA 1
ATOM 4078 C C . ASP A 1 521 ? 15.898 -42.634 13.440 1.00 29.42 521 ASP A C 1
ATOM 4080 O O . ASP A 1 521 ? 15.479 -41.618 13.993 1.00 29.42 521 ASP A O 1
ATOM 4084 N N . SER A 1 522 ? 15.079 -43.208 12.543 1.00 33.59 522 SER A N 1
ATOM 4085 C CA . SER A 1 522 ? 15.332 -44.058 11.363 1.00 33.59 522 SER A CA 1
ATOM 4086 C C . SER A 1 522 ? 14.144 -44.030 10.361 1.00 33.59 522 SER A C 1
ATOM 4088 O O . SER A 1 522 ? 12.987 -43.905 10.742 1.00 33.59 522 SER A O 1
ATOM 4090 N N . THR A 1 523 ? 14.460 -44.174 9.064 1.00 32.97 523 THR A N 1
ATOM 4091 C CA . THR A 1 523 ? 13.677 -44.804 7.960 1.00 32.97 523 THR A CA 1
ATOM 4092 C C . THR A 1 523 ? 12.170 -44.540 7.686 1.00 32.97 523 THR A C 1
ATOM 4094 O O . THR A 1 523 ? 11.302 -44.895 8.473 1.00 32.97 523 THR A O 1
ATOM 4097 N N . THR A 1 524 ? 11.897 -44.251 6.394 1.00 34.41 524 THR A N 1
ATOM 4098 C CA . THR A 1 524 ? 10.775 -44.752 5.533 1.00 34.41 524 THR A CA 1
ATOM 4099 C C . THR A 1 524 ? 9.329 -44.259 5.752 1.00 34.41 524 THR A C 1
ATOM 4101 O O . THR A 1 524 ? 8.879 -44.115 6.877 1.00 34.41 524 THR A O 1
ATOM 4104 N N . ASP A 1 525 ? 8.497 -44.058 4.714 1.00 32.16 525 ASP A N 1
ATOM 4105 C CA . ASP A 1 525 ? 8.741 -43.884 3.260 1.00 32.16 525 ASP A CA 1
ATOM 4106 C C . ASP A 1 525 ? 7.575 -43.089 2.618 1.00 32.16 525 ASP A C 1
ATOM 4108 O O . ASP A 1 525 ? 6.463 -43.083 3.147 1.00 32.16 525 ASP A O 1
ATOM 4112 N N . GLY A 1 526 ? 7.794 -42.447 1.465 1.00 32.66 526 GLY A N 1
ATOM 4113 C CA . GLY A 1 526 ? 6.766 -41.662 0.758 1.00 32.66 526 GLY A CA 1
ATOM 4114 C C . GLY A 1 526 ? 7.354 -40.767 -0.340 1.00 32.66 526 GLY A C 1
ATOM 4115 O O . GLY A 1 526 ? 8.171 -39.895 -0.058 1.00 32.66 526 GLY A O 1
ATOM 4116 N N . LYS A 1 527 ? 6.988 -40.998 -1.610 1.00 33.56 527 LYS A N 1
ATOM 4117 C CA . LYS A 1 527 ? 7.838 -40.635 -2.763 1.00 33.56 527 LYS A CA 1
ATOM 4118 C C . LYS A 1 527 ? 7.116 -39.884 -3.896 1.00 33.56 527 LYS A C 1
ATOM 4120 O O . LYS A 1 527 ? 6.022 -40.276 -4.284 1.00 33.56 527 LYS A O 1
ATOM 4125 N N . ALA A 1 528 ? 7.855 -38.940 -4.505 1.00 31.95 528 ALA A N 1
ATOM 4126 C CA . ALA A 1 528 ? 7.521 -38.084 -5.665 1.00 31.95 528 ALA A CA 1
ATOM 4127 C C . ALA A 1 528 ? 6.422 -37.026 -5.412 1.00 31.95 528 ALA A C 1
ATOM 4129 O O . ALA A 1 528 ? 5.485 -37.277 -4.668 1.00 31.95 528 ALA A O 1
ATOM 4130 N N . GLY A 1 529 ? 6.460 -35.821 -5.996 1.00 31.73 529 GLY A N 1
ATOM 4131 C CA . GLY A 1 529 ? 7.434 -35.127 -6.869 1.00 31.73 529 GLY A CA 1
ATOM 4132 C C . GLY A 1 529 ? 6.920 -33.688 -7.134 1.00 31.73 529 GLY A C 1
ATOM 4133 O O . GLY A 1 529 ? 5.795 -33.391 -6.754 1.00 31.73 529 GLY A O 1
ATOM 4134 N N . SER A 1 530 ? 7.631 -32.733 -7.747 1.00 33.34 530 SER A N 1
ATOM 4135 C CA . SER A 1 530 ? 8.930 -32.752 -8.440 1.00 33.34 530 SER A CA 1
ATOM 4136 C C . SER A 1 530 ? 9.525 -31.333 -8.575 1.00 33.34 530 SER A C 1
ATOM 4138 O O . SER A 1 530 ? 8.777 -30.393 -8.809 1.00 33.34 530 SER A O 1
ATOM 4140 N N . ASN A 1 531 ? 10.858 -31.229 -8.544 1.00 31.83 531 ASN A N 1
ATOM 4141 C CA . ASN A 1 531 ? 11.726 -30.186 -9.125 1.00 31.83 531 ASN A CA 1
ATOM 4142 C C . ASN A 1 531 ? 11.279 -28.702 -9.114 1.00 31.83 531 ASN A C 1
ATOM 4144 O O . ASN A 1 531 ? 10.586 -28.240 -10.016 1.00 31.83 531 ASN A O 1
ATOM 4148 N N . GLY A 1 532 ? 11.899 -27.920 -8.226 1.00 31.62 532 GLY A N 1
ATOM 4149 C CA . GLY A 1 532 ? 12.171 -26.490 -8.415 1.00 31.62 532 GLY A CA 1
ATOM 4150 C C . GLY A 1 532 ? 13.509 -26.161 -7.748 1.00 31.62 532 GLY A C 1
ATOM 4151 O O . GLY A 1 532 ? 13.617 -26.281 -6.532 1.00 31.62 532 GLY A O 1
ATOM 4152 N N . THR A 1 533 ? 14.552 -25.849 -8.525 1.00 31.84 533 THR A N 1
ATOM 4153 C CA . THR A 1 533 ? 15.935 -25.749 -8.015 1.00 31.84 533 THR A CA 1
ATOM 4154 C C . THR A 1 533 ? 16.508 -24.353 -8.218 1.00 31.84 533 THR A C 1
ATOM 4156 O O . THR A 1 533 ? 16.838 -23.972 -9.338 1.00 31.84 533 THR A O 1
ATOM 4159 N N . GLU A 1 534 ? 16.694 -23.623 -7.119 1.00 32.47 534 GLU A N 1
ATOM 4160 C CA . GLU A 1 534 ? 17.503 -22.402 -7.084 1.00 32.47 534 GLU A CA 1
ATOM 4161 C C . GLU A 1 534 ? 18.997 -22.747 -6.903 1.00 32.47 534 GLU A C 1
ATOM 4163 O O . GLU A 1 534 ? 19.340 -23.531 -6.011 1.00 32.47 534 GLU A O 1
ATOM 4168 N N . PRO A 1 535 ? 19.918 -22.175 -7.701 1.00 41.91 535 PRO A N 1
ATOM 4169 C CA . PRO A 1 535 ? 21.350 -22.425 -7.565 1.00 41.91 535 PRO A CA 1
ATOM 4170 C C . PRO A 1 535 ? 22.011 -21.464 -6.559 1.00 41.91 535 PRO A C 1
ATOM 4172 O O . PRO A 1 535 ? 22.584 -20.442 -6.933 1.00 41.91 535 PRO A O 1
ATOM 4175 N N . SER A 1 536 ? 21.999 -21.819 -5.272 1.00 33.03 536 SER A N 1
ATOM 4176 C CA . SER A 1 536 ? 22.848 -21.167 -4.261 1.00 33.03 536 SER A CA 1
ATOM 4177 C C . SER A 1 536 ? 24.226 -21.841 -4.212 1.00 33.03 536 SER A C 1
ATOM 4179 O O . SER A 1 536 ? 24.380 -22.917 -3.636 1.00 33.03 536 SER A O 1
ATOM 4181 N N . GLY A 1 537 ? 25.234 -21.228 -4.842 1.00 32.97 537 GLY A N 1
ATOM 4182 C CA . GLY A 1 537 ? 26.587 -21.787 -4.956 1.00 32.97 537 GLY A CA 1
ATOM 4183 C C . GLY A 1 537 ? 27.674 -20.717 -4.869 1.00 32.97 537 GLY A C 1
ATOM 4184 O O . GLY A 1 537 ? 27.838 -19.912 -5.781 1.00 32.97 537 GLY A O 1
ATOM 4185 N N . LYS A 1 538 ? 28.432 -20.704 -3.766 1.00 33.94 538 LYS A N 1
ATOM 4186 C CA . LYS A 1 538 ? 29.541 -19.760 -3.549 1.00 33.94 538 LYS A CA 1
ATOM 4187 C C . LYS A 1 538 ? 30.754 -20.171 -4.388 1.00 33.94 538 LYS A C 1
ATOM 4189 O O . LYS A 1 538 ? 31.234 -21.292 -4.249 1.00 33.94 538 LYS A O 1
ATOM 4194 N N . ALA A 1 539 ? 31.276 -19.259 -5.205 1.00 31.55 539 ALA A N 1
ATOM 4195 C CA . ALA A 1 539 ? 32.511 -19.481 -5.951 1.00 31.55 539 ALA A CA 1
ATOM 4196 C C . ALA A 1 539 ? 33.742 -19.205 -5.068 1.00 31.55 539 ALA A C 1
ATOM 4198 O O . ALA A 1 539 ? 34.006 -18.058 -4.707 1.00 31.55 539 ALA A O 1
ATOM 4199 N N . SER A 1 540 ? 34.504 -20.252 -4.755 1.00 32.12 540 SER A N 1
ATOM 4200 C CA . SER A 1 540 ? 35.859 -20.151 -4.198 1.00 32.12 540 SER A CA 1
ATOM 4201 C C . SER A 1 540 ? 36.878 -20.380 -5.314 1.00 32.12 540 SER A C 1
ATOM 4203 O O . SER A 1 540 ? 36.692 -21.282 -6.129 1.00 32.12 540 SER A O 1
ATOM 4205 N N . LEU A 1 541 ? 37.955 -19.590 -5.358 1.00 34.72 541 LEU A N 1
ATOM 4206 C CA . LEU A 1 541 ? 39.044 -19.824 -6.308 1.00 34.72 541 LEU A CA 1
ATOM 4207 C C . LEU A 1 541 ? 39.906 -21.007 -5.861 1.00 34.72 541 LEU A C 1
ATOM 4209 O O . LEU A 1 541 ? 40.445 -20.981 -4.759 1.00 34.72 541 LEU A O 1
ATOM 4213 N N . GLU A 1 542 ? 40.160 -21.947 -6.768 1.00 35.50 542 GLU A N 1
ATOM 4214 C CA . GLU A 1 542 ? 41.408 -22.712 -6.772 1.00 35.50 542 GLU A CA 1
ATOM 4215 C C . GLU A 1 542 ? 41.779 -23.105 -8.213 1.00 35.50 542 GLU A C 1
ATOM 4217 O O . GLU A 1 542 ? 40.910 -23.243 -9.075 1.00 35.50 542 GLU A O 1
ATOM 4222 N N . ALA A 1 543 ? 43.078 -23.182 -8.515 1.00 40.38 543 ALA A N 1
ATOM 4223 C CA . ALA A 1 543 ? 43.571 -23.201 -9.893 1.00 40.38 543 ALA A CA 1
ATOM 4224 C C . ALA A 1 543 ? 43.943 -24.614 -10.374 1.00 40.38 543 ALA A C 1
ATOM 4226 O O . ALA A 1 543 ? 44.881 -25.222 -9.860 1.00 40.38 543 ALA A O 1
ATOM 4227 N N . ALA A 1 544 ? 43.276 -25.090 -11.429 1.00 36.25 544 ALA A N 1
ATOM 4228 C CA . ALA A 1 544 ? 43.610 -26.332 -12.124 1.00 36.25 544 ALA A CA 1
ATOM 4229 C C . ALA A 1 544 ? 44.024 -26.051 -13.581 1.00 36.25 544 ALA A C 1
ATOM 4231 O O . ALA A 1 544 ? 43.225 -25.593 -14.395 1.00 36.25 544 ALA A O 1
ATOM 4232 N N . THR A 1 545 ? 45.282 -26.334 -13.926 1.00 44.41 545 THR A N 1
ATOM 4233 C CA . THR A 1 545 ? 45.823 -26.186 -15.289 1.00 44.41 545 THR A CA 1
ATOM 4234 C C . THR A 1 545 ? 45.580 -27.446 -16.122 1.00 44.41 545 THR A C 1
ATOM 4236 O O . THR A 1 545 ? 46.483 -28.249 -16.367 1.00 44.41 545 THR A O 1
ATOM 4239 N N . GLU A 1 546 ? 44.336 -27.637 -16.561 1.00 39.41 546 GLU A N 1
ATOM 4240 C CA . GLU A 1 546 ? 43.967 -28.786 -17.390 1.00 39.41 546 GLU A CA 1
ATOM 4241 C C . GLU A 1 546 ? 44.523 -28.673 -18.825 1.00 39.41 546 GLU A C 1
ATOM 4243 O O . GLU A 1 546 ? 44.508 -27.616 -19.459 1.00 39.41 546 GLU A O 1
ATOM 4248 N N . LYS A 1 547 ? 45.068 -29.781 -19.343 1.00 44.09 547 LYS A N 1
ATOM 4249 C CA . LYS A 1 547 ? 45.706 -29.832 -20.666 1.00 44.09 547 LYS A CA 1
ATOM 4250 C C . LYS A 1 547 ? 44.653 -30.043 -21.750 1.00 44.09 547 LYS A C 1
ATOM 4252 O O . LYS A 1 547 ? 43.953 -31.049 -21.731 1.00 44.09 547 LYS A O 1
ATOM 4257 N N . ILE A 1 548 ? 44.617 -29.157 -22.746 1.00 45.22 548 ILE A N 1
ATOM 4258 C CA . ILE A 1 548 ? 43.734 -29.303 -23.912 1.00 45.22 548 ILE A CA 1
ATOM 4259 C C . ILE A 1 548 ? 44.104 -30.573 -24.694 1.00 45.22 548 ILE A C 1
ATOM 4261 O O . ILE A 1 548 ? 45.152 -30.645 -25.344 1.00 45.22 548 ILE A O 1
ATOM 4265 N N . ASP A 1 549 ? 43.214 -31.561 -24.649 1.00 49.12 549 ASP A N 1
ATOM 4266 C CA . ASP A 1 549 ? 43.305 -32.797 -25.421 1.00 49.12 549 ASP A CA 1
ATOM 4267 C C . ASP A 1 549 ? 43.057 -32.519 -26.914 1.00 49.12 549 ASP A C 1
ATOM 4269 O O . ASP A 1 549 ? 41.933 -32.279 -27.361 1.00 49.12 549 ASP A O 1
ATOM 4273 N N . ARG A 1 550 ? 44.135 -32.564 -27.704 1.00 50.22 550 ARG A N 1
ATOM 4274 C CA . ARG A 1 550 ? 44.109 -32.308 -29.153 1.00 50.22 550 ARG A CA 1
ATOM 4275 C C . ARG A 1 550 ? 43.380 -33.387 -29.968 1.00 50.22 550 ARG A C 1
ATOM 4277 O O . ARG A 1 550 ? 43.200 -33.185 -31.166 1.00 50.22 550 ARG A O 1
ATOM 4284 N N . SER A 1 551 ? 42.946 -34.499 -29.368 1.00 51.56 551 SER A N 1
ATOM 4285 C CA . SER A 1 551 ? 42.251 -35.583 -30.083 1.00 51.56 551 SER A CA 1
ATOM 4286 C C . SER A 1 551 ? 40.814 -35.250 -30.514 1.00 51.56 551 SER A C 1
ATOM 4288 O O . SER A 1 551 ? 40.259 -35.954 -31.355 1.00 51.56 551 SER A O 1
ATOM 4290 N N . LYS A 1 552 ? 40.211 -34.175 -29.979 1.00 47.25 552 LYS A N 1
ATOM 4291 C CA . LYS A 1 552 ? 38.791 -33.818 -30.192 1.00 47.25 552 LYS A CA 1
ATOM 4292 C C . LYS A 1 552 ? 38.536 -32.709 -31.226 1.00 47.25 552 LYS A C 1
ATOM 4294 O O . LYS A 1 552 ? 37.420 -32.204 -31.312 1.00 47.25 552 LYS A O 1
ATOM 4299 N N . LEU A 1 553 ? 39.540 -32.328 -32.019 1.00 42.91 553 LEU A N 1
ATOM 4300 C CA . LEU A 1 553 ? 39.356 -31.422 -33.161 1.00 42.91 553 LEU A CA 1
ATOM 4301 C C . LEU A 1 553 ? 38.955 -32.211 -34.426 1.00 42.91 553 LEU A C 1
ATOM 4303 O O . LEU A 1 553 ? 39.493 -33.296 -34.654 1.00 42.91 553 LEU A O 1
ATOM 4307 N N . PRO A 1 554 ? 38.036 -31.694 -35.266 1.00 41.56 554 PRO A N 1
ATOM 4308 C CA . PRO A 1 554 ? 37.576 -32.399 -36.459 1.00 41.56 554 PRO A CA 1
ATOM 4309 C C . PRO A 1 554 ? 38.702 -32.539 -37.493 1.00 41.56 554 PRO A C 1
ATOM 4311 O O . PRO A 1 554 ? 39.372 -31.566 -37.843 1.00 41.56 554 PRO A O 1
ATOM 4314 N N . GLN A 1 555 ? 38.899 -33.755 -38.006 1.00 42.31 555 GLN A N 1
ATOM 4315 C CA . GLN A 1 555 ? 39.918 -34.028 -39.019 1.00 42.31 555 GLN A CA 1
ATOM 4316 C C . GLN A 1 555 ? 39.487 -33.473 -40.382 1.00 42.31 555 GLN A C 1
ATOM 4318 O O . GLN A 1 555 ? 38.456 -33.863 -40.929 1.00 42.31 555 GLN A O 1
ATOM 4323 N N . ARG A 1 556 ? 40.293 -32.566 -40.943 1.00 35.66 556 ARG A N 1
ATOM 4324 C CA . ARG A 1 556 ? 40.111 -32.033 -42.299 1.00 35.66 556 ARG A CA 1
ATOM 4325 C C . ARG A 1 556 ? 40.773 -32.984 -43.299 1.00 35.66 556 ARG A C 1
ATOM 4327 O O . ARG A 1 556 ? 41.953 -33.289 -43.153 1.00 35.66 556 ARG A O 1
ATOM 4334 N N . GLY A 1 557 ? 40.007 -33.460 -44.281 1.00 37.56 557 GLY A N 1
ATOM 4335 C CA . GLY A 1 557 ? 40.476 -34.426 -45.279 1.00 37.56 557 GLY A CA 1
ATOM 4336 C C . GLY A 1 557 ? 41.638 -33.907 -46.131 1.00 37.56 557 GLY A C 1
ATOM 4337 O O . GLY A 1 557 ? 41.720 -32.714 -46.430 1.00 37.56 557 GLY A O 1
ATOM 4338 N N . THR A 1 558 ? 42.534 -34.815 -46.516 1.00 37.75 558 THR A N 1
ATOM 4339 C CA . THR A 1 558 ? 43.691 -34.537 -47.375 1.00 37.75 558 THR A CA 1
ATOM 4340 C C . THR A 1 558 ? 43.379 -34.857 -48.835 1.00 37.75 558 THR A C 1
ATOM 4342 O O . THR A 1 558 ? 43.674 -35.960 -49.294 1.00 37.75 558 THR A O 1
ATOM 4345 N N . ASP A 1 559 ? 42.844 -33.886 -49.570 1.00 37.88 559 ASP A N 1
ATOM 4346 C CA . ASP A 1 559 ? 42.814 -33.926 -51.034 1.00 37.88 559 ASP A CA 1
ATOM 4347 C C . ASP A 1 559 ? 43.894 -32.997 -51.589 1.00 37.88 559 ASP A C 1
ATOM 4349 O O . ASP A 1 559 ? 43.904 -31.792 -51.335 1.00 37.88 559 ASP A O 1
ATOM 4353 N N . ALA A 1 560 ? 44.841 -33.576 -52.326 1.00 40.47 560 ALA A N 1
ATOM 4354 C CA . ALA A 1 560 ? 45.950 -32.847 -52.921 1.00 40.47 560 ALA A CA 1
ATOM 4355 C C . ALA A 1 560 ? 45.628 -32.485 -54.374 1.00 40.47 560 ALA A C 1
ATOM 4357 O O . ALA A 1 560 ? 45.665 -33.345 -55.253 1.00 40.47 560 ALA A O 1
ATOM 4358 N N . ASN A 1 561 ? 45.389 -31.202 -54.644 1.00 37.44 561 ASN A N 1
ATOM 4359 C CA . ASN A 1 561 ? 45.600 -30.655 -55.978 1.00 37.44 561 ASN A CA 1
ATOM 4360 C C . ASN A 1 561 ? 46.076 -29.199 -55.895 1.00 37.44 561 ASN A C 1
ATOM 4362 O O . ASN A 1 561 ? 45.658 -28.453 -55.010 1.00 37.44 561 ASN A O 1
ATOM 4366 N N . GLY A 1 562 ? 47.001 -28.817 -56.774 1.00 40.22 562 GLY A N 1
ATOM 4367 C CA . GLY A 1 562 ? 47.674 -27.520 -56.713 1.00 40.22 562 GLY A CA 1
ATOM 4368 C C . GLY A 1 562 ? 46.898 -26.423 -57.437 1.00 40.22 562 GLY A C 1
ATOM 4369 O O . GLY A 1 562 ? 46.618 -26.552 -58.624 1.00 40.22 562 GLY A O 1
ATOM 4370 N N . GLY A 1 563 ? 46.625 -25.322 -56.740 1.00 33.09 563 GLY A N 1
ATOM 4371 C CA . GLY A 1 563 ? 46.156 -24.065 -57.319 1.00 33.09 563 GLY A CA 1
ATOM 4372 C C . GLY A 1 563 ? 46.788 -22.907 -56.556 1.00 33.09 563 GLY A C 1
ATOM 4373 O O . GLY A 1 563 ? 46.644 -22.831 -55.338 1.00 33.09 563 GLY A O 1
ATOM 4374 N N . VAL A 1 564 ? 47.533 -22.051 -57.255 1.00 44.22 564 VAL A N 1
ATOM 4375 C CA . VAL A 1 564 ? 48.119 -20.834 -56.683 1.00 44.22 564 VAL A CA 1
ATOM 4376 C C . VAL A 1 564 ? 47.226 -19.670 -57.068 1.00 44.22 564 VAL A C 1
ATOM 4378 O O . VAL A 1 564 ? 47.204 -19.296 -58.232 1.00 44.22 564 VAL A O 1
ATOM 4381 N N . ASP A 1 565 ? 46.549 -19.091 -56.084 1.00 37.09 565 ASP A N 1
ATOM 4382 C CA . ASP A 1 565 ? 46.001 -17.741 -56.159 1.00 37.09 565 ASP A CA 1
ATOM 4383 C C . ASP A 1 565 ? 46.051 -17.120 -54.763 1.00 37.09 565 ASP A C 1
ATOM 4385 O O . ASP A 1 565 ? 45.800 -17.790 -53.757 1.00 37.09 565 ASP A O 1
ATOM 4389 N N . ALA A 1 566 ? 46.412 -15.842 -54.697 1.00 46.12 566 ALA A N 1
ATOM 4390 C CA . ALA A 1 566 ? 46.554 -15.103 -53.452 1.00 46.12 566 ALA A CA 1
ATOM 4391 C C . ALA A 1 566 ? 45.711 -13.831 -53.506 1.00 46.12 566 ALA A C 1
ATOM 4393 O O . ALA A 1 566 ? 46.009 -12.948 -54.299 1.00 46.12 566 ALA A O 1
ATOM 4394 N N . HIS A 1 567 ? 44.720 -13.711 -52.621 1.00 42.41 567 HIS A N 1
ATOM 4395 C CA . HIS A 1 567 ? 44.183 -12.423 -52.176 1.00 42.41 567 HIS A CA 1
ATOM 4396 C C . HIS A 1 567 ? 43.517 -12.569 -50.801 1.00 42.41 567 HIS A C 1
ATOM 4398 O O . HIS A 1 567 ? 42.677 -13.442 -50.594 1.00 42.41 567 HIS A O 1
ATOM 4404 N N . ASP A 1 568 ? 43.906 -11.694 -49.875 1.00 42.38 568 ASP A N 1
ATOM 4405 C CA . ASP A 1 568 ? 43.393 -11.597 -48.504 1.00 42.38 568 ASP A CA 1
ATOM 4406 C C . ASP A 1 568 ? 42.441 -10.378 -48.424 1.00 42.38 568 ASP A C 1
ATOM 4408 O O . ASP A 1 568 ? 42.792 -9.315 -48.953 1.00 42.38 568 ASP A O 1
ATOM 4412 N N . PRO A 1 569 ? 41.217 -10.489 -47.868 1.00 48.59 569 PRO A N 1
ATOM 4413 C CA . PRO A 1 569 ? 40.224 -9.417 -47.946 1.00 48.59 569 PRO A CA 1
ATOM 4414 C C . PRO A 1 569 ? 40.473 -8.297 -46.913 1.00 48.59 569 PRO A C 1
ATOM 4416 O O . PRO A 1 569 ? 40.719 -8.580 -45.740 1.00 48.59 569 PRO A O 1
ATOM 4419 N N . PRO A 1 570 ? 40.354 -7.009 -47.296 1.00 53.53 570 PRO A N 1
ATOM 4420 C CA . PRO A 1 570 ? 40.641 -5.891 -46.399 1.00 53.53 570 PRO A CA 1
ATOM 4421 C C . PRO A 1 570 ? 39.585 -5.710 -45.298 1.00 53.53 570 PRO A C 1
ATOM 4423 O O . PRO A 1 570 ? 38.386 -5.927 -45.490 1.00 53.53 570 PRO A O 1
ATOM 4426 N N . THR A 1 571 ? 40.038 -5.243 -44.135 1.00 42.16 571 THR A N 1
ATOM 4427 C CA . THR A 1 571 ? 39.213 -5.011 -42.944 1.00 42.16 571 THR A CA 1
ATOM 4428 C C . THR A 1 571 ? 38.261 -3.817 -43.093 1.00 42.16 571 THR A C 1
ATOM 4430 O O . THR A 1 571 ? 38.611 -2.763 -43.627 1.00 42.16 571 THR A O 1
ATOM 4433 N N . ARG A 1 572 ? 37.036 -3.957 -42.563 1.00 38.94 572 ARG A N 1
ATOM 4434 C CA . ARG A 1 572 ? 36.055 -2.862 -42.479 1.00 38.94 572 ARG A CA 1
ATOM 4435 C C . ARG A 1 572 ? 36.516 -1.814 -41.457 1.00 38.94 572 ARG A C 1
ATOM 4437 O O . ARG A 1 572 ? 36.727 -2.148 -40.293 1.00 38.94 572 ARG A O 1
ATOM 4444 N N . ARG A 1 573 ? 36.616 -0.545 -41.870 1.00 39.34 573 ARG A N 1
ATOM 4445 C CA . ARG A 1 573 ? 36.757 0.599 -40.950 1.00 39.34 573 ARG A CA 1
ATOM 4446 C C . ARG A 1 573 ? 35.395 0.983 -40.366 1.00 39.34 573 ARG A C 1
ATOM 4448 O O . ARG A 1 573 ? 34.394 0.948 -41.074 1.00 39.34 573 ARG A O 1
ATOM 4455 N N . ILE A 1 574 ? 35.391 1.398 -39.102 1.00 40.94 574 ILE A N 1
ATOM 4456 C CA . ILE A 1 574 ? 34.249 2.026 -38.422 1.00 40.94 574 ILE A CA 1
ATOM 4457 C C . ILE A 1 574 ? 34.556 3.530 -38.312 1.00 40.94 574 ILE A C 1
ATOM 4459 O O . ILE A 1 574 ? 35.669 3.863 -37.898 1.00 40.94 574 ILE A O 1
ATOM 4463 N N . PRO A 1 575 ? 33.638 4.441 -38.683 1.00 42.03 575 PRO A N 1
ATOM 4464 C CA . PRO A 1 575 ? 33.818 5.873 -38.465 1.00 42.03 575 PRO A CA 1
ATOM 4465 C C . PRO A 1 575 ? 33.486 6.270 -37.016 1.00 42.03 575 PRO A C 1
ATOM 4467 O O . PRO A 1 575 ? 32.549 5.749 -36.414 1.00 42.03 575 PRO A O 1
ATOM 4470 N N . LEU A 1 576 ? 34.235 7.236 -36.485 1.00 37.91 576 LEU A N 1
ATOM 4471 C CA . LEU A 1 576 ? 33.947 7.969 -35.246 1.00 37.91 576 LEU A CA 1
ATOM 4472 C C . LEU A 1 576 ? 33.849 9.475 -35.576 1.00 37.91 576 LEU A C 1
ATOM 4474 O O . LEU A 1 576 ? 34.349 9.881 -36.628 1.00 37.91 576 LEU A O 1
ATOM 4478 N N . PRO A 1 577 ? 33.147 10.282 -34.758 1.00 50.88 577 PRO A N 1
ATOM 4479 C CA . PRO A 1 577 ? 32.690 11.611 -35.164 1.00 50.88 577 PRO A CA 1
ATOM 4480 C C . PRO A 1 577 ? 33.797 12.670 -35.172 1.00 50.88 577 PRO A C 1
ATOM 4482 O O . PRO A 1 577 ? 34.741 12.618 -34.385 1.00 50.88 577 PRO A O 1
ATOM 4485 N N . ASP A 1 578 ? 33.618 13.664 -36.041 1.00 37.62 578 ASP A N 1
ATOM 4486 C CA . ASP A 1 578 ? 34.469 14.849 -36.134 1.00 37.62 578 ASP A CA 1
ATOM 4487 C C . ASP A 1 578 ? 34.181 15.837 -34.985 1.00 37.62 578 ASP A C 1
ATOM 4489 O O . ASP A 1 578 ? 33.025 16.052 -34.606 1.00 37.62 578 ASP A O 1
ATOM 4493 N N . LEU A 1 579 ? 35.232 16.449 -34.436 1.00 37.56 579 LEU A N 1
ATOM 4494 C CA . LEU A 1 579 ? 35.145 17.473 -33.392 1.00 37.56 579 LEU A CA 1
ATOM 4495 C C . LEU A 1 579 ? 35.483 18.832 -34.005 1.00 37.56 579 LEU A C 1
ATOM 4497 O O . LEU A 1 579 ? 36.648 19.171 -34.210 1.00 37.56 579 LEU A O 1
ATOM 4501 N N . GLY A 1 580 ? 34.435 19.609 -34.284 1.00 40.66 580 GLY A N 1
ATOM 4502 C CA . GLY A 1 580 ? 34.540 20.886 -34.983 1.00 40.66 580 GLY A CA 1
ATOM 4503 C C . GLY A 1 580 ? 35.504 21.870 -34.315 1.00 40.66 580 GLY A C 1
ATOM 4504 O O . GLY A 1 580 ? 35.444 22.105 -33.108 1.00 40.66 580 GLY A O 1
ATOM 4505 N N . ASN A 1 581 ? 36.364 22.483 -35.129 1.00 37.44 581 ASN A N 1
ATOM 4506 C CA . ASN A 1 581 ? 37.325 23.492 -34.697 1.00 37.44 581 ASN A CA 1
ATOM 4507 C C . ASN A 1 581 ? 36.863 24.894 -35.139 1.00 37.44 581 ASN A C 1
ATOM 4509 O O . ASN A 1 581 ? 36.299 25.057 -36.220 1.00 37.44 581 ASN A O 1
ATOM 4513 N N . GLY A 1 582 ? 37.027 25.891 -34.268 1.00 33.88 582 GLY A N 1
ATOM 4514 C CA . GLY A 1 582 ? 36.261 27.143 -34.332 1.00 33.88 582 GLY A CA 1
ATOM 4515 C C . GLY A 1 582 ? 36.716 28.166 -35.381 1.00 33.88 582 GLY A C 1
ATOM 4516 O O . GLY A 1 582 ? 37.903 28.309 -35.669 1.00 33.88 582 GLY A O 1
ATOM 4517 N N . SER A 1 583 ? 35.758 28.942 -35.893 1.00 36.00 583 SER A N 1
ATOM 4518 C CA . SER A 1 583 ? 36.000 30.089 -36.778 1.00 36.00 583 SER A CA 1
ATOM 4519 C C . SER A 1 583 ? 36.651 31.276 -36.056 1.00 36.00 583 SER A C 1
ATOM 4521 O O . SER A 1 583 ? 36.321 31.573 -34.908 1.00 36.00 583 SER A O 1
ATOM 4523 N N . ALA A 1 584 ? 37.454 32.051 -36.789 1.00 33.25 584 ALA A N 1
ATOM 4524 C CA . ALA A 1 584 ? 37.747 33.453 -36.488 1.00 33.25 584 ALA A CA 1
ATOM 4525 C C . ALA A 1 584 ? 37.427 34.303 -37.740 1.00 33.25 584 ALA A C 1
ATOM 4527 O O . ALA A 1 584 ? 37.718 33.845 -38.847 1.00 33.25 584 ALA A O 1
ATOM 4528 N N . PRO A 1 585 ? 36.794 35.486 -37.613 1.00 50.62 585 PRO A N 1
ATOM 4529 C CA . PRO A 1 585 ? 36.253 36.212 -38.761 1.00 50.62 585 PRO A CA 1
ATOM 4530 C C . PRO A 1 585 ? 37.210 37.265 -39.339 1.00 50.62 585 PRO A C 1
ATOM 4532 O O . PRO A 1 585 ? 37.997 37.879 -38.620 1.00 50.62 585 PRO A O 1
ATOM 4535 N N . THR A 1 586 ? 37.024 37.566 -40.623 1.00 39.38 586 THR A N 1
ATOM 4536 C CA . THR A 1 586 ? 37.404 38.841 -41.248 1.00 39.38 586 THR A CA 1
ATOM 4537 C C . THR A 1 586 ? 36.155 39.435 -41.891 1.00 39.38 586 THR A C 1
ATOM 4539 O O . THR A 1 586 ? 35.597 38.821 -42.801 1.00 39.38 586 THR A O 1
ATOM 4542 N N . GLY A 1 587 ? 35.695 40.577 -41.386 1.00 36.50 587 GLY A N 1
ATOM 4543 C CA . GLY A 1 587 ? 34.666 41.389 -42.038 1.00 36.50 587 GLY A CA 1
ATOM 4544 C C . GLY A 1 587 ? 35.282 42.477 -42.918 1.00 36.50 587 GLY A C 1
ATOM 4545 O O . GLY A 1 587 ? 36.505 42.598 -42.967 1.00 36.50 587 GLY A O 1
ATOM 4546 N N . ASP A 1 588 ? 34.389 43.278 -43.501 1.00 37.09 588 ASP A N 1
ATOM 4547 C CA . ASP A 1 588 ? 34.619 44.633 -44.019 1.00 37.09 588 ASP A CA 1
ATOM 4548 C C . ASP A 1 588 ? 35.497 44.716 -45.309 1.00 37.09 588 ASP A C 1
ATOM 4550 O O . ASP A 1 588 ? 36.574 44.134 -45.400 1.00 37.09 588 ASP A O 1
ATOM 4554 N N . ASP A 1 589 ? 35.113 45.433 -46.376 1.00 36.97 589 ASP A N 1
ATOM 4555 C CA . ASP A 1 589 ? 33.870 46.189 -46.608 1.00 36.97 589 ASP A CA 1
ATOM 4556 C C . ASP A 1 589 ? 33.636 46.502 -48.112 1.00 36.97 589 ASP A C 1
ATOM 4558 O O . ASP A 1 589 ? 34.481 46.217 -48.964 1.00 36.97 589 ASP A O 1
ATOM 4562 N N . ASP A 1 590 ? 32.532 47.207 -48.370 1.00 40.41 590 ASP A N 1
ATOM 4563 C CA . ASP A 1 590 ? 32.231 48.071 -49.525 1.00 40.41 590 ASP A CA 1
ATOM 4564 C C . ASP A 1 590 ? 31.758 47.427 -50.855 1.00 40.41 590 ASP A C 1
ATOM 4566 O O . ASP A 1 590 ? 31.658 46.209 -51.017 1.00 40.41 590 ASP A O 1
ATOM 4570 N N . SER A 1 591 ? 31.241 48.284 -51.746 1.00 38.19 591 SER A N 1
ATOM 4571 C CA . SER A 1 591 ? 29.892 48.094 -52.288 1.00 38.19 591 SER A CA 1
ATOM 4572 C C . SER A 1 591 ? 29.598 48.855 -53.598 1.00 38.19 591 SER A C 1
ATOM 4574 O O . SER A 1 591 ? 30.307 49.777 -53.997 1.00 38.19 591 SER A O 1
ATOM 4576 N N . GLY A 1 592 ? 28.490 48.486 -54.258 1.00 34.19 592 GLY A N 1
ATOM 4577 C CA . GLY A 1 592 ? 27.997 49.117 -55.493 1.00 34.19 592 GLY A CA 1
ATOM 4578 C C . GLY A 1 592 ? 28.694 48.622 -56.776 1.00 34.19 592 GLY A C 1
ATOM 4579 O O . GLY A 1 592 ? 29.792 48.084 -56.737 1.00 34.19 592 GLY A O 1
ATOM 4580 N N . THR A 1 593 ? 28.108 48.749 -57.970 1.00 40.66 593 THR A N 1
ATOM 4581 C CA . THR A 1 593 ? 26.866 49.450 -58.357 1.00 40.66 593 THR A CA 1
ATOM 4582 C C . THR A 1 593 ? 26.112 48.651 -59.439 1.00 40.66 593 THR A C 1
ATOM 4584 O O . THR A 1 593 ? 26.682 47.772 -60.081 1.00 40.66 593 THR A O 1
ATOM 4587 N N . GLU A 1 594 ? 24.822 48.941 -59.607 1.00 40.91 594 GLU A N 1
ATOM 4588 C CA . GLU A 1 594 ? 23.881 48.348 -60.574 1.00 40.91 594 GLU A CA 1
ATOM 4589 C C . GLU A 1 594 ? 24.109 48.846 -62.045 1.00 40.91 594 GLU A C 1
ATOM 4591 O O . GLU A 1 594 ? 25.105 49.526 -62.300 1.00 40.91 594 GLU A O 1
ATOM 4596 N N . PRO A 1 595 ? 23.212 48.598 -63.032 1.00 55.88 595 PRO A N 1
ATOM 4597 C CA . PRO A 1 595 ? 23.007 47.308 -63.706 1.00 55.88 595 PRO A CA 1
ATOM 4598 C C . PRO A 1 595 ? 22.940 47.473 -65.259 1.00 55.88 595 PRO A C 1
ATOM 4600 O O . PRO A 1 595 ? 23.520 48.400 -65.814 1.00 55.88 595 PRO A O 1
ATOM 4603 N N . GLU A 1 596 ? 22.148 46.610 -65.921 1.00 36.09 596 GLU A N 1
ATOM 4604 C CA . GLU A 1 596 ? 21.428 46.794 -67.206 1.00 36.09 596 GLU A CA 1
ATOM 4605 C C . GLU A 1 596 ? 21.892 46.071 -68.491 1.00 36.09 596 GLU A C 1
ATOM 4607 O O . GLU A 1 596 ? 23.057 45.765 -68.712 1.00 36.09 596 GLU A O 1
ATOM 4612 N N . HIS A 1 597 ? 20.879 45.866 -69.353 1.00 40.16 597 HIS A N 1
ATOM 4613 C CA . HIS A 1 597 ? 20.908 45.514 -70.779 1.00 40.16 597 HIS A CA 1
ATOM 4614 C C . HIS A 1 597 ? 21.481 44.134 -71.167 1.00 40.16 597 HIS A C 1
ATOM 4616 O O . HIS A 1 597 ? 22.677 43.947 -71.369 1.00 40.16 597 HIS A O 1
ATOM 4622 N N . GLY A 1 598 ? 20.569 43.186 -71.416 1.00 36.03 598 GLY A N 1
ATOM 4623 C CA . GLY A 1 598 ? 20.825 42.013 -72.258 1.00 36.03 598 GLY A CA 1
ATOM 4624 C C . GLY A 1 598 ? 20.213 42.172 -73.655 1.00 36.03 598 GLY A C 1
ATOM 4625 O O . GLY A 1 598 ? 19.267 42.940 -73.836 1.00 36.03 598 GLY A O 1
ATOM 4626 N N . SER A 1 599 ? 20.722 41.418 -74.629 1.00 39.31 599 SER A N 1
ATOM 4627 C CA . SER A 1 599 ? 20.096 41.187 -75.940 1.00 39.31 599 SER A CA 1
ATOM 4628 C C . SER A 1 599 ? 20.689 39.938 -76.615 1.00 39.31 599 SER A C 1
ATOM 4630 O O . SER A 1 599 ? 21.584 39.291 -76.069 1.00 39.31 599 SER A O 1
ATOM 4632 N N . ASP A 1 600 ? 20.104 39.541 -77.745 1.00 40.84 600 ASP A N 1
ATOM 4633 C CA . ASP A 1 600 ? 20.181 38.190 -78.305 1.00 40.84 600 ASP A CA 1
ATOM 4634 C C . ASP A 1 600 ? 21.541 37.692 -78.845 1.00 40.84 600 ASP A C 1
ATOM 4636 O O . ASP A 1 600 ? 22.432 38.428 -79.264 1.00 40.84 600 ASP A O 1
ATOM 4640 N N . GLN A 1 601 ? 21.597 36.358 -78.912 1.00 44.34 601 GLN A N 1
ATOM 4641 C CA . GLN A 1 601 ? 22.217 35.513 -79.945 1.00 44.34 601 GLN A CA 1
ATOM 4642 C C . GLN A 1 601 ? 22.244 36.091 -81.392 1.00 44.34 601 GLN A C 1
ATOM 4644 O O . GLN A 1 601 ? 21.429 36.954 -81.715 1.00 44.34 601 GLN A O 1
ATOM 4649 N N . PRO A 1 602 ? 22.927 35.436 -82.369 1.00 61.78 602 PRO A N 1
ATOM 4650 C CA . PRO A 1 602 ? 24.146 34.594 -82.326 1.00 61.78 602 PRO A CA 1
ATOM 4651 C C . PRO A 1 602 ? 25.120 34.905 -83.517 1.00 61.78 602 PRO A C 1
ATOM 4653 O O . PRO A 1 602 ? 25.064 35.986 -84.090 1.00 61.78 602 PRO A O 1
ATOM 4656 N N . VAL A 1 603 ? 25.914 33.899 -83.952 1.00 40.88 603 VAL A N 1
ATOM 4657 C CA . VAL A 1 603 ? 26.452 33.622 -85.325 1.00 40.88 603 VAL A CA 1
ATOM 4658 C C . VAL A 1 603 ? 27.988 33.681 -85.517 1.00 40.88 603 VAL A C 1
ATOM 4660 O O . VAL A 1 603 ? 28.613 34.699 -85.270 1.00 40.88 603 VAL A O 1
ATOM 4663 N N . GLN A 1 604 ? 28.521 32.572 -86.075 1.00 46.06 604 GLN A N 1
ATOM 4664 C CA . GLN A 1 604 ? 29.816 32.344 -86.772 1.00 46.06 604 GLN A CA 1
ATOM 4665 C C . GLN A 1 604 ? 31.126 32.637 -86.002 1.00 46.06 604 GLN A C 1
ATOM 4667 O O . GLN A 1 604 ? 31.352 33.710 -85.469 1.00 46.06 604 GLN A O 1
ATOM 4672 N N . GLN A 1 605 ? 31.979 31.627 -85.786 1.00 48.09 605 GLN A N 1
ATOM 4673 C CA . GLN A 1 605 ? 32.928 31.039 -86.756 1.00 48.09 605 GLN A CA 1
ATOM 4674 C C . GLN A 1 605 ? 33.983 32.032 -87.264 1.00 48.09 605 GLN A C 1
ATOM 4676 O O . GLN A 1 605 ? 33.732 32.765 -88.219 1.00 48.09 605 GLN A O 1
ATOM 4681 N N . HIS A 1 606 ? 35.200 31.906 -86.727 1.00 47.47 606 HIS A N 1
ATOM 4682 C CA . HIS A 1 606 ? 36.367 31.681 -87.576 1.00 47.47 606 HIS A CA 1
ATOM 4683 C C . HIS A 1 606 ? 37.445 30.847 -86.874 1.00 47.47 606 HIS A C 1
ATOM 4685 O O . HIS A 1 606 ? 37.359 30.737 -85.630 1.00 47.47 606 HIS A O 1
#

pLDDT: mean 70.21, std 24.85, range [26.09, 98.5]

Sequence (606 aa):
MGLADDRDLLPLGSGFDIVRKGGYDRAQVDEHLERIDADLRLLTSDRDAAVSQSGELSKQLESARSEIESLRGQVERLGKPPTTMEGLSERLQRMLRLAQEEAGEIRSKAESDATERRERAEREATDLRNRYEQLISELDSRRAEMESEHRSVLETARAEAERITTEAEENRKRADEESEARRAQVEEDFEIAMAARRSESMRTLADQEANSKAEAERRVSEAAEEADRRLREASGEAHRLVQEATEEAERLTRESTEAAEQRERESKQAAERRERESIEAAEKRERESVEAAEKRERESREAAERRERESIEAAEKRERDSKAEAERLVTEAQEQARLTTQRATEEATRLLEEATLESDRLRRRARADAEERITATTRECERRLSTVDEQVGTLTELRDSVAGKLRDAAELLGQTTPLLDRLTNDDEAEQQLRESAATARETARSEAIAALDEPERDSGEPSSSEIAGTETTETETSSATVGAENGNTATIRFALADIESSGVPLADPSGNGHAGPETADSTTDGKAGSNGTEPSGKASLEAATEKIDRSKLPQRGTDANGGVDAHDPPTRRIPLPDLGNGSAPTGDDDSGTEPEHGSDQPVQQH

Radius of gyration: 86.81 Å; Cα contacts (8 Å, |Δi|>4): 18; chains: 1; bounding box: 214×94×270 Å

Solvent-accessible surface area (backbone atoms only — not comparable to full-atom values): 37756 Å² total; per-residue (Å²): 138,82,94,72,91,74,85,83,69,69,79,74,70,79,74,57,61,72,40,95,90,78,42,60,37,59,70,57,50,53,51,50,50,54,48,51,55,48,53,52,51,48,54,49,50,53,49,53,49,51,52,48,50,53,56,47,52,51,49,53,50,51,50,52,48,54,49,51,50,52,50,48,53,49,50,57,58,70,71,43,81,73,89,43,72,64,57,47,49,55,50,48,54,52,48,52,47,50,53,52,51,52,55,44,51,54,46,55,48,53,51,50,56,51,48,55,53,47,54,48,53,51,50,53,50,49,54,52,48,52,52,50,54,49,51,50,50,53,53,53,50,52,45,54,49,53,53,50,51,51,50,50,54,53,50,52,53,45,54,50,50,51,50,52,50,51,54,51,51,52,53,47,51,51,54,49,51,54,52,47,51,55,47,53,50,53,49,50,54,46,50,50,53,54,48,51,52,49,53,50,54,51,45,56,49,51,53,48,52,50,50,53,49,51,51,49,54,47,54,50,48,53,51,46,54,50,49,50,48,51,50,52,50,54,50,50,50,49,50,45,55,49,47,52,51,48,52,49,46,50,45,51,47,51,54,43,56,57,36,49,74,43,42,80,74,51,77,81,68,83,94,79,85,85,92,83,89,77,77,87,77,64,84,73,64,67,74,70,58,55,70,68,48,59,57,54,57,53,58,52,50,61,59,44,57,52,53,52,51,56,51,48,54,58,46,53,48,53,51,52,54,53,49,55,50,51,52,48,55,51,51,51,52,51,49,53,50,49,54,52,53,48,51,54,50,52,53,50,51,50,53,51,52,52,52,50,54,49,51,54,50,52,50,52,47,56,48,51,59,46,54,51,50,49,54,50,52,50,54,49,50,51,54,53,47,53,53,48,51,52,49,52,47,54,52,47,53,50,50,51,52,48,58,43,53,53,47,54,52,50,47,56,48,60,62,44,46,66,52,53,53,44,52,53,52,51,52,50,48,51,47,53,51,49,52,53,53,48,51,53,51,49,49,54,50,51,51,60,54,56,73,73,70,84,85,91,85,86,90,86,89,86,87,82,87,88,84,91,80,91,88,90,84,86,83,90,80,88,84,86,84,90,82,88,79,90,84,79,89,88,85,88,84,88,78,93,81,90,84,82,90,85,87,85,88,88,79,88,83,89,81,91,86,88,84,86,78,89,87,89,88,81,84,88,86,87,83,89,84,81,91,85,86,80,90,86,76,88,90,76,93,78,91,78,90,78,77,84,70,76,84,79,62,86,85,78,82,89,79,90,78,91,81,93,82,87,87,82,85,84,81,86,85,81,90,78,85,87,80,89,79,84,88,81,89,82,79,89,84,89,81,87,80,87,88,84,87,87,80,83,86,87,82,84,90,132